Protein AF-0000000084441965 (afdb_homodimer)

Solvent-accessible surface area (backbone atoms only — not comparable to full-atom values): 30201 Å² total; per-residue (Å²): 133,87,77,77,78,78,79,76,76,75,75,74,72,70,73,73,71,73,50,50,70,66,73,74,43,64,67,82,43,75,45,77,44,88,68,23,38,35,27,31,37,63,27,59,41,64,68,42,37,40,43,37,54,29,76,89,54,49,56,73,65,56,45,64,65,26,52,54,57,45,22,74,62,16,20,35,33,38,40,28,58,56,34,25,58,83,7,34,56,81,60,81,62,58,45,39,50,64,50,48,22,50,51,51,53,50,47,49,60,73,66,70,62,81,49,34,27,39,38,12,33,31,54,14,9,28,21,44,52,50,37,37,62,75,47,34,87,59,38,43,41,39,36,30,28,37,32,56,58,30,2,81,81,47,56,74,38,55,66,71,54,56,52,49,74,70,37,89,79,61,44,71,65,52,46,37,54,65,48,23,27,35,77,90,31,50,70,44,38,52,52,44,53,56,56,52,66,42,36,62,81,72,57,66,39,67,67,32,48,51,22,42,51,44,16,54,52,47,36,52,68,37,82,44,48,67,88,46,36,60,72,34,79,46,52,34,36,34,38,34,12,62,53,11,52,65,42,32,42,65,40,44,54,53,50,32,70,42,22,58,63,26,21,31,43,39,38,81,82,23,4,49,32,33,59,59,61,37,23,66,62,45,34,52,52,50,53,53,57,69,71,100,134,84,79,77,78,78,79,80,78,76,76,76,73,70,73,74,72,75,48,50,72,64,74,75,43,64,68,83,43,76,45,77,44,90,68,23,38,35,26,32,37,64,28,59,42,65,66,42,35,40,46,38,54,29,74,90,54,49,55,74,65,57,45,65,66,26,51,55,58,45,21,70,62,15,21,36,33,39,41,28,58,59,34,24,58,81,7,35,55,83,60,82,62,57,45,39,51,64,50,49,21,49,50,51,54,50,47,49,59,72,65,68,65,81,50,34,27,39,38,12,32,31,54,14,9,28,20,44,54,50,35,37,62,75,48,36,88,59,37,44,40,39,35,28,29,37,32,56,58,30,3,82,80,47,57,72,39,56,66,70,54,57,51,48,72,70,38,88,78,59,45,71,65,52,47,37,55,65,49,22,28,35,77,91,31,50,69,44,36,52,51,43,53,56,56,50,65,42,37,62,81,72,58,66,40,67,69,30,49,49,22,42,52,44,16,54,51,46,36,51,68,37,81,43,47,66,88,46,35,59,71,34,78,47,52,34,37,33,40,35,13,61,54,11,52,65,42,32,41,66,38,44,54,54,49,31,71,43,22,57,63,27,21,30,42,39,38,80,83,23,6,49,32,34,59,57,61,37,23,66,64,44,33,53,51,50,53,53,58,71,72,102

Structure (mmCIF, N/CA/C/O backbone):
data_AF-0000000084441965-model_v1
#
loop_
_entity.id
_entity.type
_entity.pdbx_description
1 polymer 'Lipolytic enzyme'
#
loop_
_atom_site.group_PDB
_atom_site.id
_atom_site.type_symbol
_atom_site.label_atom_id
_atom_site.label_alt_id
_atom_site.label_comp_id
_atom_site.label_asym_id
_atom_site.label_entity_id
_atom_site.label_seq_id
_atom_site.pdbx_PDB_ins_code
_atom_site.Cartn_x
_atom_site.Cartn_y
_atom_site.Cartn_z
_atom_site.occupancy
_atom_site.B_iso_or_equiv
_atom_site.auth_seq_id
_atom_site.auth_comp_id
_atom_site.auth_asym_id
_atom_site.auth_atom_id
_atom_site.pdbx_PDB_model_num
ATOM 1 N N . MET A 1 1 ? -55.875 -32.562 -41.938 1 33.19 1 MET A N 1
ATOM 2 C CA . MET A 1 1 ? -54.656 -32.156 -42.625 1 33.19 1 MET A CA 1
ATOM 3 C C . MET A 1 1 ? -53.469 -32.031 -41.625 1 33.19 1 MET A C 1
ATOM 5 O O . MET A 1 1 ? -53.625 -31.375 -40.594 1 33.19 1 MET A O 1
ATOM 9 N N . LYS A 1 2 ? -52.531 -33.031 -41.656 1 27.64 2 LYS A N 1
ATOM 10 C CA . LYS A 1 2 ? -51.344 -33.281 -40.844 1 27.64 2 LYS A CA 1
ATOM 11 C C . LYS A 1 2 ? -50.344 -32.125 -40.969 1 27.64 2 LYS A C 1
ATOM 13 O O . LYS A 1 2 ? -49.781 -31.859 -42.031 1 27.64 2 LYS A O 1
ATOM 18 N N . LYS A 1 3 ? -50.594 -31.047 -40.156 1 35.5 3 LYS A N 1
ATOM 19 C CA . LYS A 1 3 ? -49.688 -29.922 -40.031 1 35.5 3 LYS A CA 1
ATOM 20 C C . LYS A 1 3 ? -48.25 -30.375 -39.781 1 35.5 3 LYS A C 1
ATOM 22 O O . LYS A 1 3 ? -47.969 -31.047 -38.781 1 35.5 3 LYS A O 1
ATOM 27 N N . TRP A 1 4 ? -47.5 -30.594 -40.875 1 31.66 4 TRP A N 1
ATOM 28 C CA . TRP A 1 4 ? -46.094 -30.922 -40.812 1 31.66 4 TRP A CA 1
ATOM 29 C C . TRP A 1 4 ? -45.312 -29.891 -40 1 31.66 4 TRP A C 1
ATOM 31 O O . TRP A 1 4 ? -45.344 -28.688 -40.312 1 31.66 4 TRP A O 1
ATOM 41 N N . ILE A 1 5 ? -45.125 -30.062 -38.719 1 36.38 5 ILE A N 1
ATOM 42 C CA . ILE A 1 5 ? -44.219 -29.281 -37.844 1 36.38 5 ILE A CA 1
ATOM 43 C C . ILE A 1 5 ? -42.812 -29.359 -38.375 1 36.38 5 ILE A C 1
ATOM 45 O O . ILE A 1 5 ? -42.219 -30.453 -38.438 1 36.38 5 ILE A O 1
ATOM 49 N N . PHE A 1 6 ? -42.375 -28.531 -39.344 1 36.19 6 PHE A N 1
ATOM 50 C CA . PHE A 1 6 ? -41 -28.328 -39.781 1 36.19 6 PHE A CA 1
ATOM 51 C C . PHE A 1 6 ? -40.125 -27.953 -38.594 1 36.19 6 PHE A C 1
ATOM 53 O O . PHE A 1 6 ? -40.375 -26.953 -37.906 1 36.19 6 PHE A O 1
ATOM 60 N N . PHE A 1 7 ? -39.438 -28.938 -38 1 30.75 7 PHE A N 1
ATOM 61 C CA . PHE A 1 7 ? -38.406 -28.734 -37 1 30.75 7 PHE A CA 1
ATOM 62 C C . PHE A 1 7 ? -37.25 -27.953 -37.594 1 30.75 7 PHE A C 1
ATOM 64 O O . PHE A 1 7 ? -36.562 -28.438 -38.5 1 30.75 7 PHE A O 1
ATOM 71 N N . ILE A 1 8 ? -37.25 -26.641 -37.781 1 36.44 8 ILE A N 1
ATOM 72 C CA . ILE A 1 8 ? -36.062 -25.844 -38.125 1 36.44 8 ILE A CA 1
ATOM 73 C C . ILE A 1 8 ? -35 -26.031 -37.031 1 36.44 8 ILE A C 1
ATOM 75 O O . ILE A 1 8 ? -35.188 -25.625 -35.875 1 36.44 8 ILE A O 1
ATOM 79 N N . GLY A 1 9 ? -34.188 -27.094 -37.125 1 31.78 9 GLY A N 1
ATOM 80 C CA . GLY A 1 9 ? -32.969 -27.219 -36.375 1 31.78 9 GLY A CA 1
ATOM 81 C C . GLY A 1 9 ? -32.062 -25.984 -36.438 1 31.78 9 GLY A C 1
ATOM 82 O O . GLY A 1 9 ? -31.641 -25.609 -37.531 1 31.78 9 GLY A O 1
ATOM 83 N N . MET A 1 10 ? -32.312 -24.984 -35.688 1 32.06 10 MET A N 1
ATOM 84 C CA . MET A 1 10 ? -31.344 -23.906 -35.562 1 32.06 10 MET A CA 1
ATOM 85 C C . MET A 1 10 ? -29.953 -24.453 -35.25 1 32.06 10 MET A C 1
ATOM 87 O O . MET A 1 10 ? -29.75 -25.078 -34.219 1 32.06 10 MET A O 1
ATOM 91 N N . LEU A 1 11 ? -29.172 -24.812 -36.25 1 33.69 11 LEU A N 1
ATOM 92 C CA . LEU A 1 11 ? -27.734 -24.984 -36.062 1 33.69 11 LEU A CA 1
ATOM 93 C C . LEU A 1 11 ? -27.125 -23.797 -35.344 1 33.69 11 LEU A C 1
ATOM 95 O O . LEU A 1 11 ? -27.094 -22.688 -35.875 1 33.69 11 LEU A O 1
ATOM 99 N N . LEU A 1 12 ? -27.25 -23.734 -34.094 1 33 12 LEU A N 1
ATOM 100 C CA . LEU A 1 12 ? -26.359 -22.859 -33.344 1 33 12 LEU A CA 1
ATOM 101 C C . LEU A 1 12 ? -24.906 -23.078 -33.781 1 33 12 LEU A C 1
ATOM 103 O O . LEU A 1 12 ? -24.344 -24.156 -33.562 1 33 12 LEU A O 1
ATOM 107 N N . CYS A 1 13 ? -24.516 -22.516 -34.875 1 33.16 13 CYS A N 1
ATOM 108 C CA . CYS A 1 13 ? -23.094 -22.328 -35.125 1 33.16 13 CYS A CA 1
ATOM 109 C C . CYS A 1 13 ? -22.359 -21.812 -33.906 1 33.16 13 CYS A C 1
ATOM 111 O O . CYS A 1 13 ? -22.5 -20.641 -33.531 1 33.16 13 CYS A O 1
ATOM 113 N N . PHE A 1 14 ? -22.125 -22.656 -32.969 1 35.91 14 PHE A N 1
ATOM 114 C CA . PHE A 1 14 ? -21.031 -22.312 -32.062 1 35.91 14 PHE A CA 1
ATOM 115 C C . PHE A 1 14 ? -19.812 -21.859 -32.844 1 35.91 14 PHE A C 1
ATOM 117 O O . PHE A 1 14 ? -19.234 -22.641 -33.625 1 35.91 14 PHE A O 1
ATOM 124 N N . SER A 1 15 ? -19.797 -20.703 -33.375 1 37.09 15 SER A N 1
ATOM 125 C CA . SER A 1 15 ? -18.516 -20.188 -33.844 1 37.09 15 SER A CA 1
ATOM 126 C C . SER A 1 15 ? -17.391 -20.656 -32.938 1 37.09 15 SER A C 1
ATOM 128 O O . SER A 1 15 ? -17.375 -20.344 -31.734 1 37.09 15 SER A O 1
ATOM 130 N N . ASN A 1 16 ? -16.844 -21.812 -33.062 1 42.47 16 ASN A N 1
ATOM 131 C CA . ASN A 1 16 ? -15.547 -22.219 -32.531 1 42.47 16 ASN A CA 1
ATOM 132 C C . ASN A 1 16 ? -14.555 -21.062 -32.531 1 42.47 16 ASN A C 1
ATOM 134 O O . ASN A 1 16 ? -13.898 -20.797 -33.531 1 42.47 16 ASN A O 1
ATOM 138 N N . TYR A 1 17 ? -14.797 -19.969 -32 1 46.72 17 TYR A N 1
ATOM 139 C CA . TYR A 1 17 ? -13.703 -19.016 -31.875 1 46.72 17 TYR A CA 1
ATOM 140 C C . TYR A 1 17 ? -12.414 -19.703 -31.484 1 46.72 17 TYR A C 1
ATOM 142 O O . TYR A 1 17 ? -12.359 -20.391 -30.453 1 46.72 17 TYR A O 1
ATOM 150 N N . ALA A 1 18 ? -11.672 -20.156 -32.375 1 53.66 18 ALA A N 1
ATOM 151 C CA . ALA A 1 18 ? -10.328 -20.719 -32.219 1 53.66 18 ALA A CA 1
ATOM 152 C C . ALA A 1 18 ? -9.555 -19.969 -31.141 1 53.66 18 ALA A C 1
ATOM 154 O O . ALA A 1 18 ? -9.367 -18.75 -31.234 1 53.66 18 ALA A O 1
ATOM 155 N N . SER A 1 19 ? -9.43 -20.531 -29.922 1 73.81 19 SER A N 1
ATOM 156 C CA . SER A 1 19 ? -8.609 -20 -28.844 1 73.81 19 SER A CA 1
ATOM 157 C C . SER A 1 19 ? -7.188 -19.719 -29.312 1 73.81 19 SER A C 1
ATOM 159 O O . SER A 1 19 ? -6.578 -20.531 -30 1 73.81 19 SER A O 1
ATOM 161 N N . THR A 1 20 ? -6.844 -18.484 -29.406 1 84.5 20 THR A N 1
ATOM 162 C CA . THR A 1 20 ? -5.504 -18.062 -29.797 1 84.5 20 THR A CA 1
ATOM 163 C C . THR A 1 20 ? -4.805 -17.344 -28.641 1 84.5 20 THR A C 1
ATOM 165 O O . THR A 1 20 ? -5.449 -16.641 -27.859 1 84.5 20 THR A O 1
ATOM 168 N N . MET A 1 21 ? -3.521 -17.703 -28.531 1 92.25 21 MET A N 1
ATOM 169 C CA . MET A 1 21 ? -2.727 -16.984 -27.547 1 92.25 21 MET A CA 1
ATOM 170 C C . MET A 1 21 ? -2.662 -15.5 -27.875 1 92.25 21 MET A C 1
ATOM 172 O O . MET A 1 21 ? -2.582 -15.125 -29.047 1 92.25 21 MET A O 1
ATOM 176 N N . PRO A 1 22 ? -2.701 -14.617 -26.828 1 93.62 22 PRO A N 1
ATOM 177 C CA . PRO A 1 22 ? -2.498 -13.203 -27.156 1 93.62 22 PRO A CA 1
ATOM 178 C C . PRO A 1 22 ? -1.227 -12.961 -27.953 1 93.62 22 PRO A C 1
ATOM 180 O O . PRO A 1 22 ? -0.171 -13.508 -27.641 1 93.62 22 PRO A O 1
ATOM 183 N N . SER A 1 23 ? -1.308 -12.141 -28.922 1 94.88 23 SER A N 1
ATOM 184 C CA . SER A 1 23 ? -0.214 -11.945 -29.859 1 94.88 23 SER A CA 1
ATOM 185 C C . SER A 1 23 ? 1.014 -11.359 -29.172 1 94.88 23 SER A C 1
ATOM 187 O O . SER A 1 23 ? 2.146 -11.648 -29.562 1 94.88 23 SER A O 1
ATOM 189 N N . PHE A 1 24 ? 0.806 -10.57 -28.109 1 96.56 24 PHE A N 1
ATOM 190 C CA . PHE A 1 24 ? 1.928 -9.867 -27.5 1 96.56 24 PHE A CA 1
ATOM 191 C C . PHE A 1 24 ? 2.787 -10.836 -26.688 1 96.56 24 PHE A C 1
ATOM 193 O O . PHE A 1 24 ? 3.877 -10.477 -26.234 1 96.56 24 PHE A O 1
ATOM 200 N N . TYR A 1 25 ? 2.393 -12.078 -26.453 1 96.94 25 TYR A N 1
ATOM 201 C CA . TYR A 1 25 ? 3.197 -13.07 -25.75 1 96.94 25 TYR A CA 1
ATOM 202 C C . TYR A 1 25 ? 4.422 -13.461 -26.562 1 96.94 25 TYR A C 1
ATOM 204 O O . TYR A 1 25 ? 5.477 -13.781 -26.016 1 96.94 25 TYR A O 1
ATOM 212 N N . GLY A 1 26 ? 4.25 -13.461 -27.922 1 96.94 26 GLY A N 1
ATOM 213 C CA . GLY A 1 26 ? 5.305 -13.969 -28.781 1 96.94 26 GLY A CA 1
ATOM 214 C C . GLY A 1 26 ? 5.406 -15.484 -28.781 1 96.94 26 GLY A C 1
ATOM 215 O O . GLY A 1 26 ? 4.402 -16.172 -28.578 1 96.94 26 GLY A O 1
ATOM 216 N N . ALA A 1 27 ? 6.582 -15.992 -29.047 1 96.69 27 ALA A N 1
ATOM 217 C CA . ALA A 1 27 ? 6.785 -17.438 -29.188 1 96.69 27 ALA A CA 1
ATOM 218 C C . ALA A 1 27 ? 7.012 -18.078 -27.828 1 96.69 27 ALA A C 1
ATOM 220 O O . ALA A 1 27 ? 7.676 -17.516 -26.953 1 96.69 27 ALA A O 1
ATOM 221 N N . LEU A 1 28 ? 6.5 -19.234 -27.719 1 97.56 28 LEU A N 1
ATOM 222 C CA . LEU A 1 28 ? 6.809 -20.047 -26.547 1 97.56 28 LEU A CA 1
ATOM 223 C C . LEU A 1 28 ? 8.273 -20.469 -26.547 1 97.56 28 LEU A C 1
ATOM 225 O O . LEU A 1 28 ? 8.805 -20.891 -27.562 1 97.56 28 LEU A O 1
ATOM 229 N N . LYS A 1 29 ? 8.922 -20.297 -25.391 1 98.38 29 LYS A N 1
ATOM 230 C CA . LYS A 1 29 ? 10.328 -20.641 -25.219 1 98.38 29 LYS A CA 1
ATOM 231 C C . LYS A 1 29 ? 10.492 -21.781 -24.219 1 98.38 29 LYS A C 1
ATOM 233 O O . LYS A 1 29 ? 9.547 -22.125 -23.5 1 98.38 29 LYS A O 1
ATOM 238 N N . LYS A 1 30 ? 11.695 -22.391 -24.234 1 98.38 30 LYS A N 1
ATOM 239 C CA . LYS A 1 30 ? 12.023 -23.453 -23.281 1 98.38 30 LYS A CA 1
ATOM 240 C C . LYS A 1 30 ? 13.43 -23.266 -22.719 1 98.38 30 LYS A C 1
ATOM 242 O O . LYS A 1 30 ? 14.344 -22.859 -23.438 1 98.38 30 LYS A O 1
ATOM 247 N N . ALA A 1 31 ? 13.555 -23.547 -21.484 1 98.25 31 ALA A N 1
ATOM 248 C CA . ALA A 1 31 ? 14.844 -23.531 -20.797 1 98.25 31 ALA A CA 1
ATOM 249 C C . ALA A 1 31 ? 15.078 -24.844 -20.031 1 98.25 31 ALA A C 1
ATOM 251 O O . ALA A 1 31 ? 14.148 -25.406 -19.453 1 98.25 31 ALA A O 1
ATOM 252 N N . THR A 1 32 ? 16.297 -25.281 -20.016 1 97.19 32 THR A N 1
ATOM 253 C CA . THR A 1 32 ? 16.672 -26.453 -19.25 1 97.19 32 THR A CA 1
ATOM 254 C C . THR A 1 32 ? 17.125 -26.062 -17.844 1 97.19 32 THR A C 1
ATOM 256 O O . THR A 1 32 ? 18.016 -25.219 -17.688 1 97.19 32 THR A O 1
ATOM 259 N N . VAL A 1 33 ? 16.5 -26.609 -16.906 1 96.06 33 VAL A N 1
ATOM 260 C CA . VAL A 1 33 ? 16.859 -26.438 -15.5 1 96.06 33 VAL A CA 1
ATOM 261 C C . VAL A 1 33 ? 17.141 -27.797 -14.867 1 96.06 33 VAL A C 1
ATOM 263 O O . VAL A 1 33 ? 16.234 -28.484 -14.398 1 96.06 33 VAL A O 1
ATOM 266 N N . LYS A 1 34 ? 18.438 -28.109 -14.82 1 92.81 34 LYS A N 1
ATOM 267 C CA . LYS A 1 34 ? 18.859 -29.438 -14.398 1 92.81 34 LYS A CA 1
ATOM 268 C C . LYS A 1 34 ? 18.156 -30.516 -15.219 1 92.81 34 LYS A C 1
ATOM 270 O O . LYS A 1 34 ? 18.281 -30.547 -16.453 1 92.81 34 LYS A O 1
ATOM 275 N N . ASP A 1 35 ? 17.25 -31.234 -14.523 1 92.75 35 ASP A N 1
ATOM 276 C CA . ASP A 1 35 ? 16.594 -32.344 -15.211 1 92.75 35 ASP A CA 1
ATOM 277 C C . ASP A 1 35 ? 15.195 -31.953 -15.672 1 92.75 35 ASP A C 1
ATOM 279 O O . ASP A 1 35 ? 14.398 -32.812 -16.031 1 92.75 35 ASP A O 1
ATOM 283 N N . ALA A 1 36 ? 14.945 -30.719 -15.664 1 96.81 36 ALA A N 1
ATOM 284 C CA . ALA A 1 36 ? 13.625 -30.25 -16.062 1 96.81 36 ALA A CA 1
ATOM 285 C C . ALA A 1 36 ? 13.711 -29.328 -17.281 1 96.81 36 ALA A C 1
ATOM 287 O O . ALA A 1 36 ? 14.758 -28.75 -17.547 1 96.81 36 ALA A O 1
ATOM 288 N N . THR A 1 37 ? 12.68 -29.406 -18.031 1 97.94 37 THR A N 1
ATOM 289 C CA . THR A 1 37 ? 12.438 -28.406 -19.062 1 97.94 37 THR A CA 1
ATOM 290 C C . THR A 1 37 ? 11.312 -27.453 -18.656 1 97.94 37 THR A C 1
ATOM 292 O O . THR A 1 37 ? 10.219 -27.891 -18.312 1 97.94 37 THR A O 1
ATOM 295 N N . ILE A 1 38 ? 11.586 -26.156 -18.688 1 98.56 38 ILE A N 1
ATOM 296 C CA . ILE A 1 38 ? 10.609 -25.156 -18.297 1 98.56 38 ILE A CA 1
ATOM 297 C C . ILE A 1 38 ? 10.156 -24.359 -19.516 1 98.56 38 ILE A C 1
ATOM 299 O O . ILE A 1 38 ? 10.969 -23.734 -20.188 1 98.56 38 ILE A O 1
ATOM 303 N N . ALA A 1 39 ? 8.859 -24.469 -19.797 1 98.62 39 ALA A N 1
ATOM 304 C CA . ALA A 1 39 ? 8.25 -23.641 -20.844 1 98.62 39 ALA A CA 1
ATOM 305 C C . ALA A 1 39 ? 7.867 -22.281 -20.297 1 98.62 39 ALA A C 1
ATOM 307 O O . ALA A 1 39 ? 7.367 -22.156 -19.172 1 98.62 39 ALA A O 1
ATOM 308 N N . TYR A 1 40 ? 8.141 -21.219 -21.125 1 98.56 40 TYR A N 1
ATOM 309 C CA . TYR A 1 40 ? 7.871 -19.875 -20.625 1 98.56 40 TYR A CA 1
ATOM 310 C C . TYR A 1 40 ? 7.637 -18.906 -21.766 1 98.56 40 TYR A C 1
ATOM 312 O O . TYR A 1 40 ? 7.977 -19.203 -22.922 1 98.56 40 TYR A O 1
ATOM 320 N N . TYR A 1 41 ? 6.898 -17.875 -21.5 1 98.44 41 TYR A N 1
ATOM 321 C CA . TYR A 1 41 ? 6.82 -16.688 -22.344 1 98.44 41 TYR A CA 1
ATOM 322 C C . TYR A 1 41 ? 7.621 -15.531 -21.75 1 98.44 41 TYR A C 1
ATOM 324 O O . TYR A 1 41 ? 7.719 -15.398 -20.531 1 98.44 41 TYR A O 1
ATOM 332 N N . ARG A 1 42 ? 8.18 -14.781 -22.609 1 98.38 42 ARG A N 1
ATOM 333 C CA . ARG A 1 42 ? 8.977 -13.609 -22.266 1 98.38 42 ARG A CA 1
ATOM 334 C C . ARG A 1 42 ? 8.703 -12.461 -23.234 1 98.38 42 ARG A C 1
ATOM 336 O O . ARG A 1 42 ? 9.008 -12.555 -24.422 1 98.38 42 ARG A O 1
ATOM 343 N N . PHE A 1 43 ? 8.078 -11.383 -22.734 1 98.44 43 PHE A N 1
ATOM 344 C CA . PHE A 1 43 ? 7.609 -10.328 -23.609 1 98.44 43 PHE A CA 1
ATOM 345 C C . PHE A 1 43 ? 7.629 -8.977 -22.906 1 98.44 43 PHE A C 1
ATOM 347 O O . PHE A 1 43 ? 7.727 -8.922 -21.672 1 98.44 43 PHE A O 1
ATOM 354 N N . GLY A 1 44 ? 7.559 -7.898 -23.672 1 98.31 44 GLY A N 1
ATOM 355 C CA . GLY A 1 44 ? 7.68 -6.551 -23.141 1 98.31 44 GLY A CA 1
ATOM 356 C C . GLY A 1 44 ? 9.109 -6.059 -23.078 1 98.31 44 GLY A C 1
ATOM 357 O O . GLY A 1 44 ? 10.008 -6.664 -23.672 1 98.31 44 GLY A O 1
ATOM 358 N N . HIS A 1 45 ? 9.266 -4.828 -22.453 1 97.31 45 HIS A N 1
ATOM 359 C CA . HIS A 1 45 ? 10.586 -4.215 -22.359 1 97.31 45 HIS A CA 1
ATOM 360 C C . HIS A 1 45 ? 10.773 -3.514 -21.016 1 97.31 45 HIS A C 1
ATOM 362 O O . HIS A 1 45 ? 9.797 -3.07 -20.406 1 97.31 45 HIS A O 1
ATOM 368 N N . GLY A 1 46 ? 12.062 -3.486 -20.625 1 97.56 46 GLY A N 1
ATOM 369 C CA . GLY A 1 46 ? 12.391 -2.873 -19.344 1 97.56 46 GLY A CA 1
ATOM 370 C C . GLY A 1 46 ? 12.938 -3.863 -18.328 1 97.56 46 GLY A C 1
ATOM 371 O O . GLY A 1 46 ? 13.383 -4.953 -18.703 1 97.56 46 GLY A O 1
ATOM 372 N N . LYS A 1 47 ? 12.984 -3.43 -17.047 1 98.12 47 LYS A N 1
ATOM 373 C CA . LYS A 1 47 ? 13.461 -4.316 -16 1 98.12 47 LYS A CA 1
ATOM 374 C C . LYS A 1 47 ? 12.578 -5.555 -15.875 1 98.12 47 LYS A C 1
ATOM 376 O O . LYS A 1 47 ? 11.352 -5.445 -15.859 1 98.12 47 LYS A O 1
ATOM 381 N N . PRO A 1 48 ? 13.109 -6.73 -15.742 1 98.69 48 PRO A N 1
ATOM 382 C CA . PRO A 1 48 ? 12.336 -7.977 -15.773 1 98.69 48 PRO A CA 1
ATOM 383 C C . PRO A 1 48 ? 11.445 -8.148 -14.547 1 98.69 48 PRO A C 1
ATOM 385 O O . PRO A 1 48 ? 11.844 -7.785 -13.438 1 98.69 48 PRO A O 1
ATOM 388 N N . LEU A 1 49 ? 10.281 -8.68 -14.773 1 98.88 49 LEU A N 1
ATOM 389 C CA . LEU A 1 49 ? 9.328 -9.117 -13.766 1 98.88 49 LEU A CA 1
ATOM 390 C C . LEU A 1 49 ? 8.938 -10.578 -13.984 1 98.88 49 LEU A C 1
ATOM 392 O O . LEU A 1 49 ? 8.266 -10.906 -14.969 1 98.88 49 LEU A O 1
ATOM 396 N N . VAL A 1 50 ? 9.391 -11.422 -13.102 1 98.94 50 VAL A N 1
ATOM 397 C CA . VAL A 1 50 ? 9.055 -12.844 -13.172 1 98.94 50 VAL A CA 1
ATOM 398 C C . VAL A 1 50 ? 7.805 -13.125 -12.328 1 98.94 50 VAL A C 1
ATOM 400 O O . VAL A 1 50 ? 7.715 -12.688 -11.18 1 98.94 50 VAL A O 1
ATOM 403 N N . MET A 1 51 ? 6.863 -13.852 -12.898 1 98.94 51 MET A N 1
ATOM 404 C CA . MET A 1 51 ? 5.594 -14.086 -12.211 1 98.94 51 MET A CA 1
ATOM 405 C C . MET A 1 51 ? 5.371 -15.57 -11.953 1 98.94 51 MET A C 1
ATOM 407 O O . MET A 1 51 ? 5.426 -16.375 -12.883 1 98.94 51 MET A O 1
ATOM 411 N N . ILE A 1 52 ? 5.09 -15.898 -10.703 1 98.88 52 ILE A N 1
ATOM 412 C CA . ILE A 1 52 ? 4.961 -17.281 -10.258 1 98.88 52 ILE A CA 1
ATOM 413 C C . ILE A 1 52 ? 3.49 -17.609 -10.016 1 98.88 52 ILE A C 1
ATOM 415 O O . ILE A 1 52 ? 2.816 -16.938 -9.227 1 98.88 52 ILE A O 1
ATOM 419 N N . THR A 1 53 ? 2.99 -18.672 -10.555 1 97.75 53 THR A N 1
ATOM 420 C CA . THR A 1 53 ? 1.592 -19.078 -10.461 1 97.75 53 THR A CA 1
ATOM 421 C C . THR A 1 53 ? 1.319 -19.781 -9.141 1 97.75 53 THR A C 1
ATOM 423 O O . THR A 1 53 ? 2.252 -20.156 -8.422 1 97.75 53 THR A O 1
ATOM 426 N N . GLY A 1 54 ? 0.062 -19.938 -8.875 1 96.12 54 GLY A N 1
ATOM 427 C CA . GLY A 1 54 ? -0.375 -20.656 -7.691 1 96.12 54 GLY A CA 1
ATOM 428 C C . GLY A 1 54 ? -0.682 -22.125 -7.965 1 96.12 54 GLY A C 1
ATOM 429 O O . GLY A 1 54 ? -0.458 -22.609 -9.078 1 96.12 54 GLY A O 1
ATOM 430 N N . HIS A 1 55 ? -1.147 -22.781 -6.934 1 94 55 HIS A N 1
ATOM 431 C CA . HIS A 1 55 ? -1.543 -24.172 -7 1 94 55 HIS A CA 1
ATOM 432 C C . HIS A 1 55 ? -2.607 -24.406 -8.07 1 94 55 HIS A C 1
ATOM 434 O O . HIS A 1 55 ? -3.615 -23.688 -8.102 1 94 55 HIS A O 1
ATOM 440 N N . GLY A 1 56 ? -2.322 -25.359 -8.914 1 90.44 56 GLY A N 1
ATOM 441 C CA . GLY A 1 56 ? -3.316 -25.75 -9.891 1 90.44 56 GLY A CA 1
ATOM 442 C C . GLY A 1 56 ? -3.432 -24.797 -11.062 1 90.44 56 GLY A C 1
ATOM 443 O O . GLY A 1 56 ? -4.32 -24.938 -11.906 1 90.44 56 GLY A O 1
ATOM 444 N N . ASP A 1 57 ? -2.564 -23.812 -11.117 1 92.31 57 ASP A N 1
ATOM 445 C CA . ASP A 1 57 ? -2.594 -22.844 -12.211 1 92.31 57 ASP A CA 1
ATOM 446 C C . ASP A 1 57 ? -1.574 -23.203 -13.289 1 92.31 57 ASP A C 1
ATOM 448 O O . ASP A 1 57 ? -0.614 -23.938 -13.031 1 92.31 57 ASP A O 1
ATOM 452 N N . THR A 1 58 ? -1.854 -22.719 -14.477 1 94.69 58 THR A N 1
ATOM 453 C CA . THR A 1 58 ? -0.885 -22.641 -15.562 1 94.69 58 THR A CA 1
ATOM 454 C C . THR A 1 58 ? -0.539 -21.188 -15.883 1 94.69 58 THR A C 1
ATOM 456 O O . THR A 1 58 ? -1.205 -20.266 -15.406 1 94.69 58 THR A O 1
ATOM 459 N N . MET A 1 59 ? 0.517 -21 -16.688 1 95.94 59 MET A N 1
ATOM 460 C CA . MET A 1 59 ? 0.9 -19.625 -17 1 95.94 59 MET A CA 1
ATOM 461 C C . MET A 1 59 ? -0.183 -18.922 -17.812 1 95.94 59 MET A C 1
ATOM 463 O O . MET A 1 59 ? -0.22 -17.703 -17.875 1 95.94 59 MET A O 1
ATOM 467 N N . THR A 1 60 ? -1.141 -19.672 -18.391 1 92.12 60 THR A N 1
ATOM 468 C CA . THR A 1 60 ? -2.205 -19.062 -19.172 1 92.12 60 THR A CA 1
ATOM 469 C C . THR A 1 60 ? -3.371 -18.641 -18.281 1 92.12 60 THR A C 1
ATOM 471 O O . THR A 1 60 ? -4.352 -18.078 -18.766 1 92.12 60 THR A O 1
ATOM 474 N N . THR A 1 61 ? -3.244 -18.875 -17.016 1 92.44 61 THR A N 1
ATOM 475 C CA . THR A 1 61 ? -4.254 -18.438 -16.062 1 92.44 61 THR A CA 1
ATOM 476 C C . THR A 1 61 ? -4.137 -16.938 -15.789 1 92.44 61 THR A C 1
ATOM 478 O O . THR A 1 61 ? -5.105 -16.297 -15.383 1 92.44 61 THR A O 1
ATOM 481 N N . TRP A 1 62 ? -2.975 -16.391 -16.031 1 96.94 62 TRP A N 1
ATOM 482 C CA . TRP A 1 62 ? -2.801 -14.953 -15.812 1 96.94 62 TRP A CA 1
ATOM 483 C C . TRP A 1 62 ? -3.77 -14.156 -16.672 1 96.94 62 TRP A C 1
ATOM 485 O O . TRP A 1 62 ? -3.984 -14.484 -17.844 1 96.94 62 TRP A O 1
ATOM 495 N N . HIS A 1 63 ? -4.352 -13.133 -16.094 1 97.06 63 HIS A N 1
ATOM 496 C CA . HIS A 1 63 ? -5.238 -12.266 -16.859 1 97.06 63 HIS A CA 1
ATOM 497 C C . HIS A 1 63 ? -4.473 -11.523 -17.938 1 97.06 63 HIS A C 1
ATOM 499 O O . HIS A 1 63 ? -3.533 -10.773 -17.656 1 97.06 63 HIS A O 1
ATOM 505 N N . PRO A 1 64 ? -4.914 -11.672 -19.188 1 96.94 64 PRO A N 1
ATOM 506 C CA . PRO A 1 64 ? -4.156 -11.039 -20.281 1 96.94 64 PRO A CA 1
ATOM 507 C C . PRO A 1 64 ? -4.094 -9.523 -20.156 1 96.94 64 PRO A C 1
ATOM 509 O O . PRO A 1 64 ? -3.096 -8.906 -20.531 1 96.94 64 PRO A O 1
ATOM 512 N N . ALA A 1 65 ? -5.098 -8.898 -19.609 1 97.56 65 ALA A N 1
ATOM 513 C CA . ALA A 1 65 ? -5.102 -7.445 -19.438 1 97.56 65 ALA A CA 1
ATOM 514 C C . ALA A 1 65 ? -4.043 -7.004 -18.438 1 97.56 65 ALA A C 1
ATOM 516 O O . ALA A 1 65 ? -3.416 -5.957 -18.594 1 97.56 65 ALA A O 1
ATOM 517 N N . LEU A 1 66 ? -3.898 -7.746 -17.359 1 98.56 66 LEU A N 1
ATOM 518 C CA . LEU A 1 66 ? -2.842 -7.488 -16.375 1 98.56 66 LEU A CA 1
ATOM 519 C C . LEU A 1 66 ? -1.469 -7.562 -17.047 1 98.56 66 LEU A C 1
ATOM 521 O O . LEU A 1 66 ? -0.655 -6.648 -16.891 1 98.56 66 LEU A O 1
ATOM 525 N N . LEU A 1 67 ? -1.264 -8.609 -17.797 1 98.62 67 LEU A N 1
ATOM 526 C CA . LEU A 1 67 ? 0.023 -8.844 -18.438 1 98.62 67 LEU A CA 1
ATOM 527 C C . LEU A 1 67 ? 0.314 -7.77 -19.484 1 98.62 67 LEU A C 1
ATOM 529 O O . LEU A 1 67 ? 1.447 -7.297 -19.594 1 98.62 67 LEU A O 1
ATOM 533 N N . GLN A 1 68 ? -0.69 -7.453 -20.234 1 98.5 68 GLN A N 1
ATOM 534 C CA . GLN A 1 68 ? -0.521 -6.445 -21.281 1 98.5 68 GLN A CA 1
ATOM 535 C C . GLN A 1 68 ? -0.107 -5.102 -20.688 1 98.5 68 GLN A C 1
ATOM 537 O O . GLN A 1 68 ? 0.814 -4.453 -21.172 1 98.5 68 GLN A O 1
ATOM 542 N N . GLN A 1 69 ? -0.745 -4.75 -19.688 1 98.62 69 GLN A N 1
ATOM 543 C CA . GLN A 1 69 ? -0.43 -3.479 -19.047 1 98.62 69 GLN A CA 1
ATOM 544 C C . GLN A 1 69 ? 0.972 -3.498 -18.438 1 98.62 69 GLN A C 1
ATOM 546 O O . GLN A 1 69 ? 1.746 -2.557 -18.625 1 98.62 69 GLN A O 1
ATOM 551 N N . LEU A 1 70 ? 1.332 -4.512 -17.734 1 98.81 70 LEU A N 1
ATOM 552 C CA . LEU A 1 70 ? 2.645 -4.613 -17.109 1 98.81 70 LEU A CA 1
ATOM 553 C C . LEU A 1 70 ? 3.748 -4.637 -18.156 1 98.81 70 LEU A C 1
ATOM 555 O O . LEU A 1 70 ? 4.832 -4.086 -17.953 1 98.81 70 LEU A O 1
ATOM 559 N N . SER A 1 71 ? 3.455 -5.219 -19.297 1 98.62 71 SER A N 1
ATOM 560 C CA . SER A 1 71 ? 4.48 -5.43 -20.312 1 98.62 71 SER A CA 1
ATOM 561 C C . SER A 1 71 ? 4.793 -4.137 -21.062 1 98.62 71 SER A C 1
ATOM 563 O O . SER A 1 71 ? 5.734 -4.082 -21.859 1 98.62 71 SER A O 1
ATOM 565 N N . LYS A 1 72 ? 4.023 -3.107 -20.844 1 98.31 72 LYS A N 1
ATOM 566 C CA . LYS A 1 72 ? 4.312 -1.807 -21.438 1 98.31 72 LYS A CA 1
ATOM 567 C C . LYS A 1 72 ? 5.629 -1.241 -20.906 1 98.31 72 LYS A C 1
ATOM 569 O O . LYS A 1 72 ? 6.328 -0.514 -21.625 1 98.31 72 LYS A O 1
ATOM 574 N N . ASN A 1 73 ? 5.965 -1.611 -19.641 1 97.81 73 ASN A N 1
ATOM 575 C CA . ASN A 1 73 ? 7.152 -1.006 -19.047 1 97.81 73 ASN A CA 1
ATOM 576 C C . ASN A 1 73 ? 8.039 -2.053 -18.391 1 97.81 73 ASN A C 1
ATOM 578 O O . ASN A 1 73 ? 9.039 -1.71 -17.75 1 97.81 73 ASN A O 1
ATOM 582 N N . ARG A 1 74 ? 7.691 -3.307 -18.516 1 98.56 74 ARG A N 1
ATOM 583 C CA . ARG A 1 74 ? 8.469 -4.387 -17.922 1 98.56 74 ARG A CA 1
ATOM 584 C C . ARG A 1 74 ? 8.641 -5.543 -18.906 1 98.56 74 ARG A C 1
ATOM 586 O O . ARG A 1 74 ? 7.77 -5.789 -19.734 1 98.56 74 ARG A O 1
ATOM 593 N N . GLU A 1 75 ? 9.742 -6.152 -18.812 1 98.62 75 GLU A N 1
ATOM 594 C CA . GLU A 1 75 ? 9.867 -7.465 -19.438 1 98.62 75 GLU A CA 1
ATOM 595 C C . GLU A 1 75 ? 9.25 -8.555 -18.562 1 98.62 75 GLU A C 1
ATOM 597 O O . GLU A 1 75 ? 9.844 -8.961 -17.562 1 98.62 75 GLU A O 1
ATOM 602 N N . VAL A 1 76 ? 8.109 -9 -19 1 98.81 76 VAL A N 1
ATOM 603 C CA . VAL A 1 76 ? 7.34 -9.945 -18.203 1 98.81 76 VAL A CA 1
ATOM 604 C C . VAL A 1 76 ? 7.711 -11.375 -18.578 1 98.81 76 VAL A C 1
ATOM 606 O O . VAL A 1 76 ? 7.754 -11.711 -19.766 1 98.81 76 VAL A O 1
ATOM 609 N N . ILE A 1 77 ? 7.977 -12.172 -17.578 1 98.88 77 ILE A N 1
ATOM 610 C CA . ILE A 1 77 ? 8.297 -13.578 -17.781 1 98.88 77 ILE A CA 1
ATOM 611 C C . ILE A 1 77 ? 7.312 -14.445 -17 1 98.88 77 ILE A C 1
ATOM 613 O O . ILE A 1 77 ? 7.234 -14.352 -15.766 1 98.88 77 ILE A O 1
ATOM 617 N N . ILE A 1 78 ? 6.562 -15.227 -17.688 1 98.69 78 ILE A N 1
ATOM 618 C CA . ILE A 1 78 ? 5.664 -16.203 -17.078 1 98.69 78 ILE A CA 1
ATOM 619 C C . ILE A 1 78 ? 6.062 -17.609 -17.484 1 98.69 78 ILE A C 1
ATOM 621 O O . ILE A 1 78 ? 6.586 -17.812 -18.578 1 98.69 78 ILE A O 1
ATOM 625 N N . PHE A 1 79 ? 5.801 -18.609 -16.594 1 98.69 79 PHE A N 1
ATOM 626 C CA . PHE A 1 79 ? 6.277 -19.953 -16.859 1 98.69 79 PHE A CA 1
ATOM 627 C C . PHE A 1 79 ? 5.395 -20.984 -16.156 1 98.69 79 PHE A C 1
ATOM 629 O O . PHE A 1 79 ? 4.543 -20.625 -15.344 1 98.69 79 PHE A O 1
ATOM 636 N N . ASP A 1 80 ? 5.602 -22.219 -16.531 1 98.44 80 ASP A N 1
ATOM 637 C CA . ASP A 1 80 ? 4.926 -23.359 -15.898 1 98.44 80 ASP A CA 1
ATOM 638 C C . ASP A 1 80 ? 5.914 -24.219 -15.125 1 98.44 80 ASP A C 1
ATOM 640 O O . ASP A 1 80 ? 7.031 -24.469 -15.586 1 98.44 80 ASP A O 1
ATOM 644 N N . PHE A 1 81 ? 5.457 -24.688 -13.977 1 98.06 81 PHE A N 1
ATOM 645 C CA . PHE A 1 81 ? 6.254 -25.641 -13.219 1 98.06 81 PHE A CA 1
ATOM 646 C C . PHE A 1 81 ? 6.301 -26.984 -13.922 1 98.06 81 PHE A C 1
ATOM 648 O O . PHE A 1 81 ? 5.477 -27.266 -14.797 1 98.06 81 PHE A O 1
ATOM 655 N N . PRO A 1 82 ? 7.258 -27.844 -13.531 1 97.5 82 PRO A N 1
ATOM 656 C CA . PRO A 1 82 ? 7.289 -29.188 -14.117 1 97.5 82 PRO A CA 1
ATOM 657 C C . PRO A 1 82 ? 5.969 -29.938 -13.953 1 97.5 82 PRO A C 1
ATOM 659 O O . PRO A 1 82 ? 5.395 -29.938 -12.859 1 97.5 82 PRO A O 1
ATOM 662 N N . GLY A 1 83 ? 5.562 -30.547 -15.062 1 97 83 GLY A N 1
ATOM 663 C CA . GLY A 1 83 ? 4.312 -31.297 -15.039 1 97 83 GLY A CA 1
ATOM 664 C C . GLY A 1 83 ? 3.119 -30.453 -15.477 1 97 83 GLY A C 1
ATOM 665 O O . GLY A 1 83 ? 2.008 -30.984 -15.602 1 97 83 GLY A O 1
ATOM 666 N N . VAL A 1 84 ? 3.332 -29.203 -15.734 1 95.56 84 VAL A N 1
ATOM 667 C CA . VAL A 1 84 ? 2.285 -28.297 -16.188 1 95.56 84 VAL A CA 1
ATOM 668 C C . VAL A 1 84 ? 2.574 -27.844 -17.609 1 95.56 84 VAL A C 1
ATOM 670 O O . VAL A 1 84 ? 3.709 -27.484 -17.938 1 95.56 84 VAL A O 1
ATOM 673 N N . GLY A 1 85 ? 1.468 -27.828 -18.453 1 94.81 85 GLY A N 1
ATOM 674 C CA . GLY A 1 85 ? 1.661 -27.438 -19.844 1 94.81 85 GLY A CA 1
ATOM 675 C C . GLY A 1 85 ? 2.773 -28.188 -20.531 1 94.81 85 GLY A C 1
ATOM 676 O O . GLY A 1 85 ? 2.793 -29.422 -20.516 1 94.81 85 GLY A O 1
ATOM 677 N N . GLN A 1 86 ? 3.729 -27.422 -21.078 1 94.62 86 GLN A N 1
ATOM 678 C CA . GLN A 1 86 ? 4.805 -28.047 -21.844 1 94.62 86 GLN A CA 1
ATOM 679 C C . GLN A 1 86 ? 6.07 -28.188 -21 1 94.62 86 GLN A C 1
ATOM 681 O O . GLN A 1 86 ? 7.129 -28.562 -21.516 1 94.62 86 GLN A O 1
ATOM 686 N N . SER A 1 87 ? 5.984 -27.828 -19.703 1 98.19 87 SER A N 1
ATOM 687 C CA . SER A 1 87 ? 7.102 -28.062 -18.797 1 98.19 87 SER A CA 1
ATOM 688 C C . SER A 1 87 ? 7.141 -29.5 -18.312 1 98.19 87 SER A C 1
ATOM 690 O O . SER A 1 87 ? 6.098 -30.078 -18 1 98.19 87 SER A O 1
ATOM 692 N N . THR A 1 88 ? 8.375 -30.062 -18.25 1 96.88 88 THR A N 1
ATOM 693 C CA . THR A 1 88 ? 8.531 -31.484 -17.906 1 96.88 88 THR A CA 1
ATOM 694 C C . THR A 1 88 ? 9.711 -31.672 -16.969 1 96.88 88 THR A C 1
ATOM 696 O O . THR A 1 88 ? 10.477 -30.734 -16.703 1 96.88 88 THR A O 1
ATOM 699 N N . THR A 1 89 ? 9.711 -32.844 -16.391 1 95.38 89 THR A N 1
ATOM 700 C CA . THR A 1 89 ? 10.875 -33.281 -15.641 1 95.38 89 THR A CA 1
ATOM 701 C C . THR A 1 89 ? 11.023 -34.812 -15.695 1 95.38 89 THR A C 1
ATOM 703 O O . THR A 1 89 ? 10.039 -35.531 -15.891 1 95.38 89 THR A O 1
ATOM 706 N N . LYS A 1 90 ? 12.305 -35.188 -15.555 1 93 90 LYS A N 1
ATOM 707 C CA . LYS A 1 90 ? 12.602 -36.625 -15.469 1 93 90 LYS A CA 1
ATOM 708 C C . LYS A 1 90 ? 12.625 -37.094 -14.023 1 93 90 LYS A C 1
ATOM 710 O O . LYS A 1 90 ? 12.664 -38.312 -13.758 1 93 90 LYS A O 1
ATOM 715 N N . GLU A 1 91 ? 12.578 -36.219 -13.117 1 91.38 91 GLU A N 1
ATOM 716 C CA . GLU A 1 91 ? 12.617 -36.5 -11.688 1 91.38 91 GLU A CA 1
ATOM 717 C C . GLU A 1 91 ? 11.227 -36.438 -11.07 1 91.38 91 GLU A C 1
ATOM 719 O O . GLU A 1 91 ? 10.242 -36.219 -11.773 1 91.38 91 GLU A O 1
ATOM 724 N N . ALA A 1 92 ? 11.227 -36.75 -9.758 1 93.88 92 ALA A N 1
ATOM 725 C CA . ALA A 1 92 ? 9.977 -36.594 -9.016 1 93.88 92 ALA A CA 1
ATOM 726 C C . ALA A 1 92 ? 9.531 -35.125 -9.039 1 93.88 92 ALA A C 1
ATOM 728 O O . ALA A 1 92 ? 10.359 -34.219 -9.031 1 93.88 92 ALA A O 1
ATOM 729 N N . PHE A 1 93 ? 8.266 -34.969 -9.102 1 96.44 93 PHE A N 1
ATOM 730 C CA . PHE A 1 93 ? 7.727 -33.625 -9.047 1 96.44 93 PHE A CA 1
ATOM 731 C C . PHE A 1 93 ? 7.988 -33 -7.684 1 96.44 93 PHE A C 1
ATOM 733 O O . PHE A 1 93 ? 7.934 -33.656 -6.656 1 96.44 93 PHE A O 1
ATOM 740 N N . PRO A 1 94 ? 8.289 -31.656 -7.609 1 96.69 94 PRO A N 1
ATOM 741 C CA . PRO A 1 94 ? 8.469 -30.984 -6.32 1 96.69 94 PRO A CA 1
ATOM 742 C C . PRO A 1 94 ? 7.223 -31.062 -5.438 1 96.69 94 PRO A C 1
ATOM 744 O O . PRO A 1 94 ? 6.102 -30.906 -5.93 1 96.69 94 PRO A O 1
ATOM 747 N N . ASN A 1 95 ? 7.41 -31.328 -4.129 1 96.56 95 ASN A N 1
ATOM 748 C CA . ASN A 1 95 ? 6.27 -31.438 -3.229 1 96.56 95 ASN A CA 1
ATOM 749 C C . ASN A 1 95 ? 6.516 -30.703 -1.914 1 96.56 95 ASN A C 1
ATOM 751 O O . ASN A 1 95 ? 5.863 -30.984 -0.908 1 96.56 95 ASN A O 1
ATOM 755 N N . ARG A 1 96 ? 7.508 -29.781 -1.949 1 96.88 96 ARG A N 1
ATOM 756 C CA . ARG A 1 96 ? 7.809 -28.844 -0.875 1 96.88 96 ARG A CA 1
ATOM 757 C C . ARG A 1 96 ? 8 -27.422 -1.419 1 96.88 96 ARG A C 1
ATOM 759 O O . ARG A 1 96 ? 8.523 -27.25 -2.521 1 96.88 96 ARG A O 1
ATOM 766 N N . MET A 1 97 ? 7.633 -26.484 -0.598 1 97.19 97 MET A N 1
ATOM 767 C CA . MET A 1 97 ? 7.754 -25.094 -1.041 1 97.19 97 MET A CA 1
ATOM 768 C C . MET A 1 97 ? 9.203 -24.766 -1.39 1 97.19 97 MET A C 1
ATOM 770 O O . MET A 1 97 ? 9.461 -24.078 -2.373 1 97.19 97 MET A O 1
ATOM 774 N N . GLN A 1 98 ? 10.102 -25.219 -0.611 1 96.69 98 GLN A N 1
ATOM 775 C CA . GLN A 1 98 ? 11.516 -24.969 -0.849 1 96.69 98 GLN A CA 1
ATOM 776 C C . GLN A 1 98 ? 11.953 -25.516 -2.205 1 96.69 98 GLN A C 1
ATOM 778 O O . GLN A 1 98 ? 12.781 -24.906 -2.889 1 96.69 98 GLN A O 1
ATOM 783 N N . GLN A 1 99 ? 11.445 -26.672 -2.594 1 97.06 99 GLN A N 1
ATOM 784 C CA . GLN A 1 99 ? 11.789 -27.266 -3.879 1 97.06 99 GLN A CA 1
ATOM 785 C C . GLN A 1 99 ? 11.289 -26.406 -5.035 1 97.06 99 GLN A C 1
ATOM 787 O O . GLN A 1 99 ? 12 -26.219 -6.027 1 97.06 99 GLN A O 1
ATOM 792 N N . PHE A 1 100 ? 10.078 -25.906 -4.871 1 98 100 PHE A N 1
ATOM 793 C CA . PHE A 1 100 ? 9.555 -24.984 -5.883 1 98 100 PHE A CA 1
ATOM 794 C C . PHE A 1 100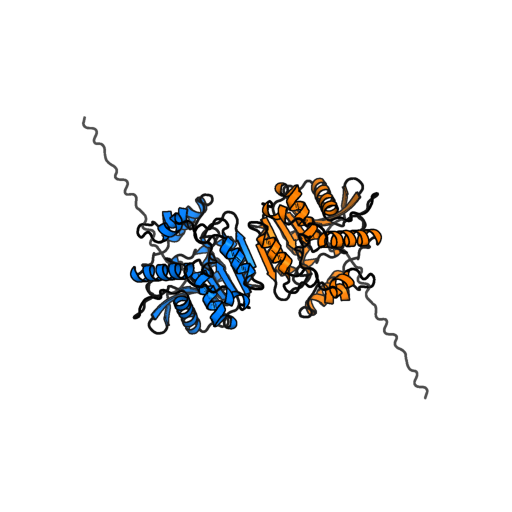 ? 10.406 -23.734 -5.973 1 98 100 PHE A C 1
ATOM 796 O O . PHE A 1 100 ? 10.711 -23.25 -7.066 1 98 100 PHE A O 1
ATOM 803 N N . SER A 1 101 ? 10.781 -23.203 -4.805 1 98.19 101 SER A N 1
ATOM 804 C CA . SER A 1 101 ? 11.625 -22.016 -4.766 1 98.19 101 SER A CA 1
ATOM 805 C C . SER A 1 101 ? 12.945 -22.25 -5.48 1 98.19 101 SER A C 1
ATOM 807 O O . SER A 1 101 ? 13.43 -21.391 -6.215 1 98.19 101 SER A O 1
ATOM 809 N N . ASN A 1 102 ? 13.523 -23.422 -5.312 1 97.31 102 ASN A N 1
ATOM 810 C CA . ASN A 1 102 ? 14.773 -23.766 -5.984 1 97.31 102 ASN A CA 1
ATOM 811 C C . ASN A 1 102 ? 14.602 -23.797 -7.5 1 97.31 102 ASN A C 1
ATOM 813 O O . ASN A 1 102 ? 15.477 -23.328 -8.234 1 97.31 102 ASN A O 1
ATOM 817 N N . ILE A 1 103 ? 13.516 -24.328 -7.945 1 97.44 103 ILE A N 1
ATOM 818 C CA . ILE A 1 103 ? 13.25 -24.391 -9.375 1 97.44 103 ILE A CA 1
ATOM 819 C C . ILE A 1 103 ? 13.141 -22.969 -9.945 1 97.44 103 ILE A C 1
ATOM 821 O O . ILE A 1 103 ? 13.703 -22.672 -11 1 97.44 103 ILE A O 1
ATOM 825 N N . VAL A 1 104 ? 12.469 -22.109 -9.234 1 98.31 104 VAL A N 1
ATOM 826 C CA . VAL A 1 104 ? 12.305 -20.734 -9.68 1 98.31 104 VAL A CA 1
ATOM 827 C C . VAL A 1 104 ? 13.664 -20.047 -9.758 1 98.31 104 VAL A C 1
ATOM 829 O O . VAL A 1 104 ? 13.984 -19.391 -10.75 1 98.31 104 VAL A O 1
ATOM 832 N N . HIS A 1 105 ? 14.438 -20.203 -8.703 1 97.75 105 HIS A N 1
ATOM 833 C CA . HIS A 1 105 ? 15.758 -19.594 -8.656 1 97.75 105 HIS A CA 1
ATOM 834 C C . HIS A 1 105 ? 16.625 -20.062 -9.812 1 97.75 105 HIS A C 1
ATOM 836 O O . HIS A 1 105 ? 17.266 -19.25 -10.492 1 97.75 105 HIS A O 1
ATOM 842 N N . GLU A 1 106 ? 16.641 -21.359 -10.062 1 97.31 106 GLU A N 1
ATOM 843 C CA . GLU A 1 106 ? 17.453 -21.938 -11.133 1 97.31 106 GLU A CA 1
ATOM 844 C C . GLU A 1 106 ? 16.953 -21.516 -12.508 1 97.31 106 GLU A C 1
ATOM 846 O O . GLU A 1 106 ? 17.75 -21.25 -13.414 1 97.31 106 GLU A O 1
ATOM 851 N N . PHE A 1 107 ? 15.672 -21.438 -12.672 1 98.31 107 PHE A N 1
ATOM 852 C CA . PHE A 1 107 ? 15.102 -20.969 -13.93 1 98.31 107 PHE A CA 1
ATOM 853 C C . PHE A 1 107 ? 15.516 -19.531 -14.195 1 98.31 107 PHE A C 1
ATOM 855 O O . PHE A 1 107 ? 15.969 -19.203 -15.297 1 98.31 107 PHE A O 1
ATOM 862 N N . ILE A 1 108 ? 15.375 -18.672 -13.148 1 98 108 ILE A N 1
ATOM 863 C CA . ILE A 1 108 ? 15.719 -17.266 -13.289 1 98 108 ILE A CA 1
ATOM 864 C C . ILE A 1 108 ? 17.203 -17.141 -13.633 1 98 108 ILE A C 1
ATOM 866 O O . ILE A 1 108 ? 17.578 -16.297 -14.453 1 98 108 ILE A O 1
ATOM 870 N N . ALA A 1 109 ? 18.031 -17.953 -13.078 1 96.56 109 ALA A N 1
ATOM 871 C CA . ALA A 1 109 ? 19.469 -17.922 -13.359 1 96.56 109 ALA A CA 1
ATOM 872 C C . ALA A 1 109 ? 19.734 -18.188 -14.844 1 96.56 109 ALA A C 1
ATOM 874 O O . ALA A 1 109 ? 20.641 -17.609 -15.43 1 96.56 109 ALA A O 1
ATOM 875 N N . THR A 1 110 ? 18.922 -19.016 -15.453 1 96.81 110 THR A N 1
ATOM 876 C CA . THR A 1 110 ? 19.109 -19.328 -16.859 1 96.81 110 THR A CA 1
ATOM 877 C C . THR A 1 110 ? 18.766 -18.125 -17.734 1 96.81 110 THR A C 1
ATOM 879 O O . THR A 1 110 ? 19.203 -18.062 -18.891 1 96.81 110 THR A O 1
ATOM 882 N N . GLN A 1 111 ? 17.969 -17.25 -17.234 1 96.94 111 GLN A N 1
ATOM 883 C CA . GLN A 1 111 ? 17.5 -16.109 -18.016 1 96.94 111 GLN A CA 1
ATOM 884 C C . GLN A 1 111 ? 18.5 -14.969 -17.984 1 96.94 111 GLN A C 1
ATOM 886 O O . GLN A 1 111 ? 18.359 -13.992 -18.734 1 96.94 111 GLN A O 1
ATOM 891 N N . GLN A 1 112 ? 19.5 -15.023 -17.125 1 95.12 112 GLN A N 1
ATOM 892 C CA . GLN A 1 112 ? 20.578 -14.047 -17.016 1 95.12 112 GLN A CA 1
ATOM 893 C C . GLN A 1 112 ? 20.016 -12.641 -16.75 1 95.12 112 GLN A C 1
ATOM 895 O O . GLN A 1 112 ? 20.391 -11.688 -17.438 1 95.12 112 GLN A O 1
ATOM 900 N N . LEU A 1 113 ? 19.156 -12.594 -15.867 1 96.31 113 LEU A N 1
ATOM 901 C CA . LEU A 1 113 ? 18.516 -11.328 -15.523 1 96.31 113 LEU A CA 1
ATOM 902 C C . LEU A 1 113 ? 19.312 -10.594 -14.453 1 96.31 113 LEU A C 1
ATOM 904 O O . LEU A 1 113 ? 19.922 -11.219 -13.578 1 96.31 113 LEU A O 1
ATOM 908 N N . GLN A 1 114 ? 19.344 -9.32 -14.516 1 93.81 114 GLN A N 1
ATOM 909 C CA . GLN A 1 114 ? 19.984 -8.484 -13.5 1 93.81 114 GLN A CA 1
ATOM 910 C C . GLN A 1 114 ? 18.969 -7.992 -12.477 1 93.81 114 GLN A C 1
ATOM 912 O O . GLN A 1 114 ? 18.219 -7.047 -12.734 1 93.81 114 GLN A O 1
ATOM 917 N N . LYS A 1 115 ? 18.969 -8.523 -11.281 1 96.69 115 LYS A N 1
ATOM 918 C CA . LYS A 1 115 ? 18.156 -8.164 -10.125 1 96.69 115 LYS A CA 1
ATOM 919 C C . LYS A 1 115 ? 16.688 -8 -10.523 1 96.69 115 LYS A C 1
ATOM 921 O O . LYS A 1 115 ? 16.094 -6.938 -10.312 1 96.69 115 LYS A O 1
ATOM 926 N N . PRO A 1 116 ? 16.109 -9.062 -11.094 1 98.5 116 PRO A N 1
ATOM 927 C CA . PRO A 1 116 ? 14.703 -8.977 -11.492 1 98.5 116 PRO A CA 1
ATOM 928 C C . PRO A 1 116 ? 13.758 -8.805 -10.305 1 98.5 116 PRO A C 1
ATOM 930 O O . PRO A 1 116 ? 14.133 -9.094 -9.172 1 98.5 116 PRO A O 1
ATOM 933 N N . ASP A 1 117 ? 12.633 -8.219 -10.578 1 98.81 117 ASP A N 1
ATOM 934 C CA . ASP A 1 117 ? 11.516 -8.242 -9.641 1 98.81 117 ASP A CA 1
ATOM 935 C C . ASP A 1 117 ? 10.711 -9.531 -9.781 1 98.81 117 ASP A C 1
ATOM 937 O O . ASP A 1 117 ? 10.719 -10.164 -10.836 1 98.81 117 ASP A O 1
ATOM 941 N N . VAL A 1 118 ? 10.055 -9.914 -8.688 1 98.94 118 VAL A N 1
ATOM 942 C CA . VAL A 1 118 ? 9.305 -11.172 -8.719 1 98.94 118 VAL A CA 1
ATOM 943 C C . VAL A 1 118 ? 7.938 -10.969 -8.078 1 98.94 118 VAL A C 1
ATOM 945 O O . VAL A 1 118 ? 7.824 -10.32 -7.035 1 98.94 118 VAL A O 1
ATOM 948 N N . LEU A 1 119 ? 6.922 -11.453 -8.727 1 98.94 119 LEU A N 1
ATOM 949 C CA . LEU A 1 119 ? 5.566 -11.516 -8.188 1 98.94 119 LEU A CA 1
ATOM 950 C C . LEU A 1 119 ? 5.094 -12.961 -8.055 1 98.94 119 LEU A C 1
ATOM 952 O O . LEU A 1 119 ? 5.262 -13.758 -8.984 1 98.94 119 LEU A O 1
ATOM 956 N N . GLY A 1 120 ? 4.543 -13.305 -6.906 1 98.94 120 GLY A N 1
ATOM 957 C CA . GLY A 1 120 ? 3.975 -14.625 -6.695 1 98.94 120 GLY A CA 1
ATOM 958 C C . GLY A 1 120 ? 2.531 -14.594 -6.234 1 98.94 120 GLY A C 1
ATOM 959 O O . GLY A 1 120 ? 2.182 -13.836 -5.328 1 98.94 120 GLY A O 1
ATOM 960 N N . PHE A 1 121 ? 1.717 -15.477 -6.863 1 98.81 121 PHE A N 1
ATOM 961 C CA . PHE A 1 121 ? 0.3 -15.578 -6.531 1 98.81 121 PHE A CA 1
ATOM 962 C C . PHE A 1 121 ? 0.011 -16.891 -5.805 1 98.81 121 PHE A C 1
ATOM 964 O O . PHE A 1 121 ? 0.369 -17.969 -6.281 1 98.81 121 PHE A O 1
ATOM 971 N N . SER A 1 122 ? -0.712 -16.734 -4.594 1 98.25 122 SER A N 1
ATOM 972 C CA . SER A 1 122 ? -1.143 -17.922 -3.848 1 98.25 122 SER A CA 1
ATOM 973 C C . SER A 1 122 ? 0.043 -18.812 -3.49 1 98.25 122 SER A C 1
ATOM 975 O O . SER A 1 122 ? 1.007 -18.344 -2.873 1 98.25 122 SER A O 1
ATOM 977 N N . MET A 1 123 ? 0.117 -20.062 -3.885 1 97.62 123 MET A N 1
ATOM 978 C CA . MET A 1 123 ? 1.287 -20.922 -3.684 1 97.62 123 MET A CA 1
ATOM 979 C C . MET A 1 123 ? 2.553 -20.234 -4.18 1 97.62 123 MET A C 1
ATOM 981 O O . MET A 1 123 ? 3.605 -20.328 -3.547 1 97.62 123 MET A O 1
ATOM 985 N N . GLY A 1 124 ? 2.416 -19.516 -5.289 1 98.69 124 GLY A N 1
ATOM 986 C CA . GLY A 1 124 ? 3.543 -18.766 -5.816 1 98.69 124 GLY A CA 1
ATOM 987 C C . GLY A 1 124 ? 4.02 -17.672 -4.875 1 98.69 124 GLY A C 1
ATOM 988 O O . GLY A 1 124 ? 5.207 -17.344 -4.848 1 98.69 124 GLY A O 1
ATOM 989 N N . GLY A 1 125 ? 3.076 -17.062 -4.152 1 98.81 125 GLY A N 1
ATOM 990 C CA . GLY A 1 125 ? 3.457 -16.094 -3.123 1 98.81 125 GLY A CA 1
ATOM 991 C C . GLY A 1 125 ? 4.258 -16.734 -1.998 1 98.81 125 GLY A C 1
ATOM 992 O O . GLY A 1 125 ? 5.238 -16.141 -1.527 1 98.81 125 GLY A O 1
ATOM 993 N N . SER A 1 126 ? 3.873 -17.891 -1.562 1 98.62 126 SER A N 1
ATOM 994 C CA . SER A 1 126 ? 4.602 -18.625 -0.532 1 98.62 126 SER A CA 1
ATOM 995 C C . SER A 1 126 ? 5.988 -19.031 -1.019 1 98.62 126 SER A C 1
ATOM 997 O O . SER A 1 126 ? 6.973 -18.906 -0.286 1 98.62 126 SER A O 1
ATOM 999 N N . VAL A 1 127 ? 6.043 -19.5 -2.23 1 98.62 127 VAL A N 1
ATOM 1000 C CA . VAL A 1 127 ? 7.301 -19.891 -2.861 1 98.62 127 VAL A CA 1
ATOM 1001 C C . VAL A 1 127 ? 8.242 -18.688 -2.902 1 98.62 127 VAL A C 1
ATOM 1003 O O . VAL A 1 127 ? 9.438 -18.812 -2.613 1 98.62 127 VAL A O 1
ATOM 1006 N N . LEU A 1 128 ? 7.672 -17.578 -3.227 1 98.75 128 LEU A N 1
ATOM 1007 C CA . LEU A 1 128 ? 8.422 -16.328 -3.32 1 98.75 128 LEU A CA 1
ATOM 1008 C C . LEU A 1 128 ? 9.039 -15.961 -1.974 1 98.75 128 LEU A C 1
ATOM 1010 O O . LEU A 1 128 ? 10.172 -15.461 -1.917 1 98.75 128 LEU A O 1
ATOM 1014 N N . LEU A 1 129 ? 8.344 -16.141 -0.888 1 98.75 129 LEU A N 1
ATOM 1015 C CA . LEU A 1 129 ? 8.883 -15.836 0.434 1 98.75 129 LEU A CA 1
ATOM 1016 C C . LEU A 1 129 ? 10.109 -16.703 0.729 1 98.75 129 LEU A C 1
ATOM 1018 O O . LEU A 1 129 ? 11.094 -16.219 1.288 1 98.75 129 LEU A O 1
ATOM 1022 N N . PHE A 1 130 ? 10.047 -17.984 0.327 1 97.94 130 PHE A N 1
ATOM 1023 C CA . PHE A 1 130 ? 11.227 -18.828 0.458 1 97.94 130 PHE A CA 1
ATOM 1024 C C . PHE A 1 130 ? 12.383 -18.281 -0.373 1 97.94 130 PHE A C 1
ATOM 1026 O O . PHE A 1 130 ? 13.516 -18.219 0.101 1 97.94 130 PHE A O 1
ATOM 1033 N N . LEU A 1 131 ? 12.086 -17.906 -1.568 1 98.38 131 LEU A N 1
ATOM 1034 C CA . LEU A 1 131 ? 13.086 -17.328 -2.461 1 98.38 131 LEU A CA 1
ATOM 1035 C C . LEU A 1 131 ? 13.75 -16.109 -1.823 1 98.38 131 LEU A C 1
ATOM 1037 O O . LEU A 1 131 ? 14.977 -15.984 -1.854 1 98.38 131 LEU A O 1
ATOM 1041 N N . ALA A 1 132 ? 12.977 -15.234 -1.249 1 98.5 132 ALA A N 1
ATOM 1042 C CA . ALA A 1 132 ? 13.445 -14 -0.63 1 98.5 132 ALA A CA 1
ATOM 1043 C C . ALA A 1 132 ? 14.383 -14.297 0.539 1 98.5 132 ALA A C 1
ATOM 1045 O O . ALA A 1 132 ? 15.375 -13.594 0.738 1 98.5 132 ALA A O 1
ATOM 1046 N N . THR A 1 133 ? 14.094 -15.32 1.311 1 98.06 133 THR A N 1
ATOM 1047 C CA . THR A 1 133 ? 14.891 -15.633 2.492 1 98.06 133 THR A CA 1
ATOM 1048 C C . THR A 1 133 ? 16.219 -16.281 2.1 1 98.06 133 THR A C 1
ATOM 1050 O O . THR A 1 133 ? 17.203 -16.172 2.822 1 98.06 133 THR A O 1
ATOM 1053 N N . GLN A 1 134 ? 16.266 -16.922 0.974 1 96.69 134 GLN A N 1
ATOM 1054 C CA . GLN A 1 134 ? 17.438 -17.688 0.594 1 96.69 134 GLN A CA 1
ATOM 1055 C C . GLN A 1 134 ? 18.328 -16.891 -0.358 1 96.69 134 GLN A C 1
ATOM 1057 O O . GLN A 1 134 ? 19.562 -17 -0.302 1 96.69 134 GLN A O 1
ATOM 1062 N N . HIS A 1 135 ? 17.688 -16.125 -1.194 1 97.19 135 HIS A N 1
ATOM 1063 C CA . HIS A 1 135 ? 18.422 -15.5 -2.285 1 97.19 135 HIS A CA 1
ATOM 1064 C C . HIS A 1 135 ? 18.047 -14.031 -2.438 1 97.19 135 HIS A C 1
ATOM 1066 O O . HIS A 1 135 ? 18.125 -13.477 -3.535 1 97.19 135 HIS A O 1
ATOM 1072 N N . GLY A 1 136 ? 17.609 -13.414 -1.424 1 97.62 136 GLY A N 1
ATOM 1073 C CA . GLY A 1 136 ? 17.062 -12.062 -1.482 1 97.62 136 GLY A CA 1
ATOM 1074 C C . GLY A 1 136 ? 18 -11.078 -2.168 1 97.62 136 GLY A C 1
ATOM 1075 O O . GLY A 1 136 ? 17.531 -10.164 -2.859 1 97.62 136 GLY A O 1
ATOM 1076 N N . GLU A 1 137 ? 19.25 -11.234 -2.049 1 97.19 137 GLU A N 1
ATOM 1077 C CA . GLU A 1 137 ? 20.25 -10.289 -2.557 1 97.19 137 GLU A CA 1
ATOM 1078 C C . GLU A 1 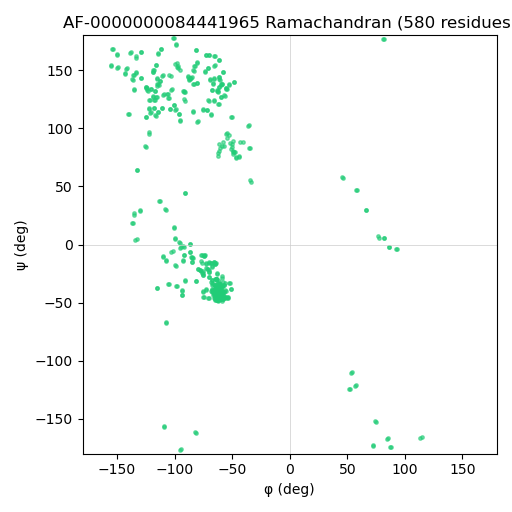137 ? 20.266 -10.273 -4.082 1 97.19 137 GLU A C 1
ATOM 1080 O O . GLU A 1 137 ? 20.766 -9.328 -4.695 1 97.19 137 GLU A O 1
ATOM 1085 N N . MET A 1 138 ? 19.688 -11.258 -4.727 1 97.5 138 MET A N 1
ATOM 1086 C CA . MET A 1 138 ? 19.734 -11.391 -6.18 1 97.5 138 MET A CA 1
ATOM 1087 C C . MET A 1 138 ? 18.531 -10.711 -6.824 1 97.5 138 MET A C 1
ATOM 1089 O O . MET A 1 138 ? 18.438 -10.641 -8.055 1 97.5 138 MET A O 1
ATOM 1093 N N . TYR A 1 139 ? 17.656 -10.164 -5.969 1 98.12 139 TYR A N 1
ATOM 1094 C CA . TYR A 1 139 ? 16.406 -9.578 -6.453 1 98.12 139 TYR A CA 1
ATOM 1095 C C . TYR A 1 139 ? 16.219 -8.172 -5.895 1 98.12 139 TYR A C 1
ATOM 1097 O O . TYR A 1 139 ? 16.906 -7.773 -4.957 1 98.12 139 TYR A O 1
ATOM 1105 N N . ASP A 1 140 ? 15.305 -7.434 -6.473 1 97.81 140 ASP A N 1
ATOM 1106 C CA . ASP A 1 140 ? 15.031 -6.078 -6.004 1 97.81 140 ASP A CA 1
ATOM 1107 C C . ASP A 1 140 ? 13.695 -6.008 -5.277 1 97.81 140 ASP A C 1
ATOM 1109 O O . ASP A 1 140 ? 13.656 -5.871 -4.055 1 97.81 140 ASP A O 1
ATOM 1113 N N . HIS A 1 141 ? 12.617 -6.211 -6.004 1 98.62 141 HIS A N 1
ATOM 1114 C CA . HIS A 1 141 ? 11.273 -6.16 -5.426 1 98.62 141 HIS A CA 1
ATOM 1115 C C . HIS A 1 141 ? 10.633 -7.543 -5.391 1 98.62 141 HIS A C 1
ATOM 1117 O O . HIS A 1 141 ? 10.852 -8.352 -6.293 1 98.62 141 HIS A O 1
ATOM 1123 N N . PHE A 1 142 ? 9.859 -7.742 -4.328 1 98.88 142 PHE A N 1
ATOM 1124 C CA . PHE A 1 142 ? 8.992 -8.914 -4.219 1 98.88 142 PHE A CA 1
ATOM 1125 C C . PHE A 1 142 ? 7.543 -8.492 -3.992 1 98.88 142 PHE A C 1
ATOM 1127 O O . PHE A 1 142 ? 7.27 -7.57 -3.223 1 98.88 142 PHE A O 1
ATOM 1134 N N . ILE A 1 143 ? 6.637 -9.125 -4.715 1 98.94 143 ILE A N 1
ATOM 1135 C CA . ILE A 1 143 ? 5.207 -8.914 -4.508 1 98.94 143 ILE A CA 1
ATOM 1136 C C . ILE A 1 143 ? 4.535 -10.242 -4.164 1 98.94 143 ILE A C 1
ATOM 1138 O O . ILE A 1 143 ? 4.484 -11.156 -4.992 1 98.94 143 ILE A O 1
ATOM 1142 N N . VAL A 1 144 ? 4.055 -10.32 -2.955 1 98.94 144 VAL A N 1
ATOM 1143 C CA . VAL A 1 144 ? 3.375 -11.508 -2.455 1 98.94 144 VAL A CA 1
ATOM 1144 C C . VAL A 1 144 ? 1.863 -11.312 -2.533 1 98.94 144 VAL A C 1
ATOM 1146 O O . VAL A 1 144 ? 1.305 -10.469 -1.83 1 98.94 144 VAL A O 1
ATOM 1149 N N . VAL A 1 145 ? 1.178 -12.133 -3.354 1 98.94 145 VAL A N 1
ATOM 1150 C CA . VAL A 1 145 ? -0.272 -12.016 -3.482 1 98.94 145 VAL A CA 1
ATOM 1151 C C . VAL A 1 145 ? -0.938 -13.297 -2.988 1 98.94 145 VAL A C 1
ATOM 1153 O O . VAL A 1 145 ? -0.789 -14.359 -3.598 1 98.94 145 VAL A O 1
ATOM 1156 N N . GLY A 1 146 ? -1.604 -13.164 -1.896 1 98.62 146 GLY A N 1
ATOM 1157 C CA . GLY A 1 146 ? -2.34 -14.305 -1.372 1 98.62 146 GLY A CA 1
ATOM 1158 C C . GLY A 1 146 ? -1.439 -15.43 -0.916 1 98.62 146 GLY A C 1
ATOM 1159 O O . GLY A 1 146 ? -1.779 -16.609 -1.076 1 98.62 146 GLY A O 1
ATOM 1160 N N . GLY A 1 147 ? -0.235 -15.141 -0.462 1 98.06 147 GLY A N 1
ATOM 1161 C CA . GLY A 1 147 ? 0.69 -16.156 0.024 1 98.06 147 GLY A CA 1
ATOM 1162 C C . GLY A 1 147 ? 0.7 -16.281 1.536 1 98.06 147 GLY A C 1
ATOM 1163 O O . GLY A 1 147 ? 0.062 -15.484 2.232 1 98.06 147 GLY A O 1
ATOM 1164 N N . LYS A 1 148 ? 1.4 -17.297 2.033 1 97.62 148 LYS A N 1
ATOM 1165 C CA . LYS A 1 148 ? 1.549 -17.562 3.461 1 97.62 148 LYS A CA 1
ATOM 1166 C C . LYS A 1 148 ? 3.002 -17.859 3.812 1 97.62 148 LYS A C 1
ATOM 1168 O O . LYS A 1 148 ? 3.785 -18.266 2.947 1 97.62 148 LYS A O 1
ATOM 1173 N N . ALA A 1 149 ? 3.287 -17.734 5.141 1 98.06 149 ALA A N 1
ATOM 1174 C CA . ALA A 1 149 ? 4.625 -18.047 5.633 1 98.06 149 ALA A CA 1
ATOM 1175 C C . ALA A 1 149 ? 4.652 -19.406 6.316 1 98.06 149 ALA A C 1
ATOM 1177 O O . ALA A 1 149 ? 5.707 -19.875 6.75 1 98.06 149 ALA A O 1
ATOM 1178 N N . GLY A 1 150 ? 3.529 -20.031 6.488 1 97 150 GLY A N 1
ATOM 1179 C CA . GLY A 1 150 ? 3.4 -21.422 6.906 1 97 150 GLY A CA 1
ATOM 1180 C C . GLY A 1 150 ? 3.523 -21.609 8.406 1 97 150 GLY A C 1
ATOM 1181 O O . GLY A 1 150 ? 3.691 -20.625 9.148 1 97 150 GLY A O 1
ATOM 1182 N N . GLY A 1 151 ? 3.332 -22.859 8.773 1 95.81 151 GLY A N 1
ATOM 1183 C CA . GLY A 1 151 ? 3.496 -23.25 10.164 1 95.81 151 GLY A CA 1
ATOM 1184 C C . GLY A 1 151 ? 2.254 -23.016 11 1 95.81 151 GLY A C 1
ATOM 1185 O O . GLY A 1 151 ? 1.181 -22.734 10.461 1 95.81 151 GLY A O 1
ATOM 1186 N N . GLN A 1 152 ? 2.406 -23.094 12.305 1 92.31 152 GLN A N 1
ATOM 1187 C CA . GLN A 1 152 ? 1.301 -23.062 13.258 1 92.31 152 GLN A CA 1
ATOM 1188 C C . GLN A 1 152 ? 0.672 -21.672 13.328 1 92.31 152 GLN A C 1
ATOM 1190 O O . GLN A 1 152 ? -0.485 -21.531 13.727 1 92.31 152 GLN A O 1
ATOM 1195 N N . GLN A 1 153 ? 1.411 -20.75 12.938 1 93.56 153 GLN A N 1
ATOM 1196 C CA . GLN A 1 153 ? 0.919 -19.375 12.984 1 93.56 153 GLN A CA 1
ATOM 1197 C C . GLN A 1 153 ? -0.064 -19.109 11.852 1 93.56 153 GLN A C 1
ATOM 1199 O O . GLN A 1 153 ? -0.784 -18.109 11.875 1 93.56 153 GLN A O 1
ATOM 1204 N N . THR A 1 154 ? -0.063 -20 10.867 1 95.31 154 THR A N 1
ATOM 1205 C CA . THR A 1 154 ? -0.891 -19.797 9.688 1 95.31 154 THR A CA 1
ATOM 1206 C C . THR A 1 154 ? -2.369 -19.766 10.062 1 95.31 154 THR A C 1
ATOM 1208 O O . THR A 1 154 ? -2.836 -20.609 10.828 1 95.31 154 THR A O 1
ATOM 1211 N N . VAL A 1 155 ? -3.07 -18.766 9.555 1 96.69 155 VAL A N 1
ATOM 1212 C CA . VAL A 1 155 ? -4.527 -18.781 9.602 1 96.69 155 VAL A CA 1
ATOM 1213 C C . VAL A 1 155 ? -5.07 -19.578 8.422 1 96.69 155 VAL A C 1
ATOM 1215 O O . VAL A 1 155 ? -4.953 -19.156 7.266 1 96.69 155 VAL A O 1
ATOM 1218 N N . LEU A 1 156 ? -5.691 -20.672 8.711 1 95.44 156 LEU A N 1
ATOM 1219 C CA . LEU A 1 156 ? -6.148 -21.609 7.691 1 95.44 156 LEU A CA 1
ATOM 1220 C C . LEU A 1 156 ? -7.5 -21.172 7.129 1 95.44 156 LEU A C 1
ATOM 1222 O O . LEU A 1 156 ? -8.281 -20.516 7.816 1 95.44 156 LEU A O 1
ATOM 1226 N N . PRO A 1 157 ? -7.68 -21.531 5.844 1 95 157 PRO A N 1
ATOM 1227 C CA . PRO A 1 157 ? -9.047 -21.359 5.344 1 95 157 PRO A CA 1
ATOM 1228 C C . PRO A 1 157 ? -10.055 -22.266 6.031 1 95 157 PRO A C 1
ATOM 1230 O O . PRO A 1 157 ? -9.664 -23.266 6.656 1 95 157 PRO A O 1
ATOM 1233 N N . GLU A 1 158 ? -11.312 -21.875 5.875 1 95 158 GLU A N 1
ATOM 1234 C CA . GLU A 1 158 ? -12.352 -22.812 6.285 1 95 158 GLU A CA 1
ATOM 1235 C C . GLU A 1 158 ? -12.219 -24.141 5.531 1 95 158 GLU A C 1
ATOM 1237 O O . GLU A 1 158 ? -11.867 -24.156 4.352 1 95 158 GLU A O 1
ATOM 1242 N N . ALA A 1 159 ? -12.578 -25.203 6.148 1 92 159 ALA A N 1
ATOM 1243 C CA . ALA A 1 159 ? -12.398 -26.547 5.609 1 92 159 ALA A CA 1
ATOM 1244 C C . ALA A 1 159 ? -13.117 -26.703 4.273 1 92 159 ALA A C 1
ATOM 1246 O O . ALA A 1 159 ? -12.617 -27.359 3.365 1 92 159 ALA A O 1
ATOM 1247 N N . LYS A 1 160 ? -14.234 -26.094 4.125 1 92.88 160 LYS A N 1
ATOM 1248 C CA . LYS A 1 160 ? -15.016 -26.266 2.904 1 92.88 160 LYS A CA 1
ATOM 1249 C C . LYS A 1 160 ? -14.266 -25.703 1.695 1 92.88 160 LYS A C 1
ATOM 1251 O O . LYS A 1 160 ? -14.32 -26.297 0.609 1 92.88 160 LYS A O 1
ATOM 1256 N N . TYR A 1 161 ? -13.57 -24.641 1.911 1 92.69 161 TYR A N 1
ATOM 1257 C CA . TYR A 1 161 ? -12.828 -24.031 0.805 1 92.69 161 TYR A CA 1
ATOM 1258 C C . TYR A 1 161 ? -11.586 -24.844 0.479 1 92.69 161 TYR A C 1
ATOM 1260 O O . TYR A 1 161 ? -11.25 -25.031 -0.692 1 92.69 161 TYR A O 1
ATOM 1268 N N . PHE A 1 162 ? -10.898 -25.312 1.484 1 86.62 162 PHE A N 1
ATOM 1269 C CA . PHE A 1 162 ? -9.719 -26.156 1.277 1 86.62 162 PHE A CA 1
ATOM 1270 C C . PHE A 1 162 ? -10.086 -27.438 0.544 1 86.62 162 PHE A C 1
ATOM 1272 O O . PHE A 1 162 ? -9.391 -27.844 -0.385 1 86.62 162 PHE A O 1
ATOM 1279 N N . ASN A 1 163 ? -11.195 -28.031 0.936 1 87.44 163 ASN A N 1
ATOM 1280 C CA . ASN A 1 163 ? -11.672 -29.25 0.306 1 87.44 163 ASN A CA 1
ATOM 1281 C C . ASN A 1 163 ? -12.047 -29.031 -1.155 1 87.44 163 ASN A C 1
ATOM 1283 O O . ASN A 1 163 ? -11.789 -29.875 -2.008 1 87.44 163 ASN A O 1
ATOM 1287 N N . MET A 1 164 ? -12.578 -27.969 -1.382 1 88.25 164 MET A N 1
ATOM 1288 C CA . MET A 1 164 ? -12.961 -27.641 -2.752 1 88.25 164 MET A CA 1
ATOM 1289 C C . MET A 1 164 ? -11.734 -27.516 -3.643 1 88.25 164 MET A C 1
ATOM 1291 O O . MET A 1 164 ? -11.742 -27.938 -4.797 1 88.25 164 MET A O 1
ATOM 1295 N N . LEU A 1 165 ? -10.734 -26.984 -3.141 1 83.06 165 LEU A N 1
ATOM 1296 C CA . LEU A 1 165 ? -9.5 -26.797 -3.902 1 83.06 165 LEU A CA 1
ATOM 1297 C C . LEU A 1 165 ? -8.898 -28.125 -4.324 1 83.06 165 LEU A C 1
ATOM 1299 O O . LEU A 1 165 ? -8.312 -28.234 -5.402 1 83.06 165 LEU A O 1
ATOM 1303 N N . SER A 1 166 ? -9.117 -29.109 -3.553 1 78.12 166 SER A N 1
ATOM 1304 C CA . SER A 1 166 ? -8.539 -30.422 -3.799 1 78.12 166 SER A CA 1
ATOM 1305 C C . SER A 1 166 ? -9.523 -31.312 -4.559 1 78.12 166 SER A C 1
ATOM 1307 O O . SER A 1 166 ? -9.195 -32.469 -4.887 1 78.12 166 SER A O 1
ATOM 1309 N N . ASP A 1 167 ? -10.703 -30.797 -4.801 1 82.88 167 ASP A N 1
ATOM 1310 C CA . ASP A 1 167 ? -11.727 -31.594 -5.484 1 82.88 167 ASP A CA 1
ATOM 1311 C C . ASP A 1 167 ? -11.43 -31.703 -6.977 1 82.88 167 ASP A C 1
ATOM 1313 O O . ASP A 1 167 ? -11.445 -30.703 -7.695 1 82.88 167 ASP A O 1
ATOM 1317 N N . PRO A 1 168 ? -11.188 -32.906 -7.469 1 78.12 168 PRO A N 1
ATOM 1318 C CA . PRO A 1 168 ? -10.883 -33.094 -8.891 1 78.12 168 PRO A CA 1
ATOM 1319 C C . PRO A 1 168 ? -12.062 -32.719 -9.797 1 78.12 168 PRO A C 1
ATOM 1321 O O . PRO A 1 168 ? -11.883 -32.594 -11.008 1 78.12 168 PRO A O 1
ATOM 1324 N N . ASN A 1 169 ? -13.227 -32.625 -9.266 1 84 169 ASN A N 1
ATOM 1325 C CA . ASN A 1 169 ? -14.414 -32.344 -10.055 1 84 169 ASN A CA 1
ATOM 1326 C C . ASN A 1 169 ? -14.742 -30.844 -10.031 1 84 169 ASN A C 1
ATOM 1328 O O . ASN A 1 169 ? -15.758 -30.422 -10.578 1 84 169 ASN A O 1
ATOM 1332 N N . LEU A 1 170 ? -13.938 -30.125 -9.398 1 86.69 170 LEU A N 1
ATOM 1333 C CA . LEU A 1 170 ? -14.164 -28.672 -9.328 1 86.69 170 LEU A CA 1
ATOM 1334 C C . LEU A 1 170 ? -14.109 -28.047 -10.719 1 86.69 170 LEU A C 1
ATOM 1336 O O . LEU A 1 170 ? -13.102 -28.188 -11.43 1 86.69 170 LEU A O 1
ATOM 1340 N N . THR A 1 171 ? -15.203 -27.406 -11.141 1 87.44 171 THR A N 1
ATOM 1341 C CA . THR A 1 171 ? -15.227 -26.75 -12.445 1 87.44 171 THR A CA 1
ATOM 1342 C C . THR A 1 171 ? -14.547 -25.375 -12.375 1 87.44 171 THR A C 1
ATOM 1344 O O . THR A 1 171 ? -14.469 -24.781 -11.305 1 87.44 171 THR A O 1
ATOM 1347 N N . PRO A 1 172 ? -14.086 -24.922 -13.516 1 86.94 172 PRO A N 1
ATOM 1348 C CA . PRO A 1 172 ? -13.523 -23.562 -13.539 1 86.94 172 PRO A CA 1
ATOM 1349 C C . PRO A 1 172 ? -14.5 -22.516 -13.016 1 86.94 172 PRO A C 1
ATOM 1351 O O . PRO A 1 172 ? -14.086 -21.578 -12.328 1 86.94 172 PRO A O 1
ATOM 1354 N N . GLU A 1 173 ? -15.727 -22.656 -13.367 1 91.62 173 GLU A N 1
ATOM 1355 C CA . GLU A 1 173 ? -16.75 -21.719 -12.898 1 91.62 173 GLU A CA 1
ATOM 1356 C C . GLU A 1 173 ? -16.828 -21.719 -11.375 1 91.62 173 GLU A C 1
ATOM 1358 O O . GLU A 1 173 ? -16.875 -20.656 -10.75 1 91.62 173 GLU A O 1
ATOM 1363 N N . GLN A 1 174 ? -16.844 -22.875 -10.82 1 92.12 174 GLN A N 1
ATOM 1364 C CA . GLN A 1 174 ? -16.906 -22.984 -9.367 1 92.12 174 GLN A CA 1
ATOM 1365 C C . GLN A 1 174 ? -15.648 -22.406 -8.719 1 92.12 174 GLN A C 1
ATOM 1367 O O . GLN A 1 174 ? -15.734 -21.719 -7.707 1 92.12 174 GLN A O 1
ATOM 1372 N N . MET A 1 175 ? -14.539 -22.75 -9.266 1 92.75 175 MET A N 1
ATOM 1373 C CA . MET A 1 175 ? -13.281 -22.203 -8.766 1 92.75 175 MET A CA 1
ATOM 1374 C C . MET A 1 175 ? -13.312 -20.688 -8.734 1 92.75 175 MET A C 1
ATOM 1376 O O . MET A 1 175 ? -12.984 -20.062 -7.715 1 92.75 175 MET A O 1
ATOM 1380 N N . VAL A 1 176 ? -13.789 -20.062 -9.789 1 94.88 176 VAL A N 1
ATOM 1381 C CA . VAL A 1 176 ? -13.758 -18.609 -9.945 1 94.88 176 VAL A CA 1
ATOM 1382 C C . VAL A 1 176 ? -14.82 -17.984 -9.055 1 94.88 176 VAL A C 1
ATOM 1384 O O . VAL A 1 176 ? -14.531 -17.078 -8.273 1 94.88 176 VAL A O 1
ATOM 1387 N N . THR A 1 177 ? -16.016 -18.516 -9.039 1 95.56 177 THR A N 1
ATOM 1388 C CA . THR A 1 177 ? -17.141 -17.844 -8.414 1 95.56 177 THR A CA 1
ATOM 1389 C C . THR A 1 177 ? -17.188 -18.125 -6.914 1 95.56 177 THR A C 1
ATOM 1391 O O . THR A 1 177 ? -17.875 -17.438 -6.16 1 95.56 177 THR A O 1
ATOM 1394 N N . THR A 1 178 ? -16.391 -19.188 -6.492 1 94.88 178 THR A N 1
ATOM 1395 C CA . THR A 1 178 ? -16.469 -19.562 -5.082 1 94.88 178 THR A CA 1
ATOM 1396 C C . THR A 1 178 ? -15.141 -19.312 -4.383 1 94.88 178 THR A C 1
ATOM 1398 O O . THR A 1 178 ? -15.109 -18.844 -3.242 1 94.88 178 THR A O 1
ATOM 1401 N N . LEU A 1 179 ? -14.086 -19.562 -5.051 1 96.38 179 LEU A N 1
ATOM 1402 C CA . LEU A 1 179 ? -12.797 -19.547 -4.367 1 96.38 179 LEU A CA 1
ATOM 1403 C C . LEU A 1 179 ? -12.016 -18.281 -4.715 1 96.38 179 LEU A C 1
ATOM 1405 O O . LEU A 1 179 ? -11.336 -17.703 -3.859 1 96.38 179 LEU A O 1
ATOM 1409 N N . LEU A 1 180 ? -12.141 -17.781 -5.926 1 97.69 180 LEU A N 1
ATOM 1410 C CA . LEU A 1 180 ? -11.289 -16.672 -6.375 1 97.69 180 LEU A CA 1
ATOM 1411 C C . LEU A 1 180 ? -11.961 -15.336 -6.141 1 97.69 180 LEU A C 1
ATOM 1413 O O . LEU A 1 180 ? -11.312 -14.367 -5.734 1 97.69 180 LEU A O 1
ATOM 1417 N N . PHE A 1 181 ? -13.281 -15.273 -6.465 1 98.19 181 PHE A N 1
ATOM 1418 C CA . PHE A 1 181 ? -14 -14.016 -6.375 1 98.19 181 PHE A CA 1
ATOM 1419 C C . PHE A 1 181 ? -15.094 -14.094 -5.316 1 98.19 181 PHE A C 1
ATOM 1421 O O . PHE A 1 181 ? -15.75 -15.125 -5.168 1 98.19 181 PHE A O 1
ATOM 1428 N N . PRO A 1 182 ? -15.32 -13 -4.57 1 98 182 PRO A N 1
ATOM 1429 C CA . PRO A 1 182 ? -16.469 -12.992 -3.664 1 98 182 PRO A CA 1
ATOM 1430 C C . PRO A 1 182 ? -17.797 -12.867 -4.402 1 98 182 PRO A C 1
ATOM 1432 O O . PRO A 1 182 ? -17.828 -12.461 -5.562 1 98 182 PRO A O 1
ATOM 1435 N N . PRO A 1 183 ? -18.875 -13.195 -3.697 1 96.19 183 PRO A N 1
ATOM 1436 C CA . PRO A 1 183 ? -20.188 -13.125 -4.332 1 96.19 183 PRO A CA 1
ATOM 1437 C C . PRO A 1 183 ? -20.516 -11.734 -4.852 1 96.19 183 PRO A C 1
ATOM 1439 O O . PRO A 1 183 ? -21.219 -11.594 -5.855 1 96.19 183 PRO A O 1
ATOM 1442 N N . SER A 1 184 ? -19.984 -10.75 -4.25 1 96.31 184 SER A N 1
ATOM 1443 C CA . SER A 1 184 ? -20.266 -9.375 -4.641 1 96.31 184 SER A CA 1
ATOM 1444 C C . SER A 1 184 ? -19.578 -9.016 -5.953 1 96.31 184 SER A C 1
ATOM 1446 O O . SER A 1 184 ? -19.875 -7.988 -6.559 1 96.31 184 SER A O 1
ATOM 1448 N N . ALA A 1 185 ? -18.703 -9.898 -6.441 1 97.75 185 ALA A N 1
ATOM 1449 C CA . ALA A 1 185 ? -17.953 -9.641 -7.668 1 97.75 185 ALA A CA 1
ATOM 1450 C C . ALA A 1 185 ? -18.359 -10.602 -8.781 1 97.75 185 ALA A C 1
ATOM 1452 O O . ALA A 1 185 ? -17.531 -11.047 -9.57 1 97.75 185 ALA A O 1
ATOM 1453 N N . ARG A 1 186 ? -19.562 -10.93 -8.891 1 95.19 186 ARG A N 1
ATOM 1454 C CA . ARG A 1 186 ? -20.078 -11.898 -9.852 1 95.19 186 ARG A CA 1
ATOM 1455 C C . ARG A 1 186 ? -19.859 -11.422 -11.281 1 95.19 186 ARG A C 1
ATOM 1457 O O . ARG A 1 186 ? -19.516 -12.211 -12.164 1 95.19 186 ARG A O 1
ATOM 1464 N N . LYS A 1 187 ? -20.078 -10.141 -11.492 1 96.5 187 LYS A N 1
ATOM 1465 C CA . LYS A 1 187 ? -19.875 -9.602 -12.836 1 96.5 187 LYS A CA 1
ATOM 1466 C C . LYS A 1 187 ? -18.422 -9.75 -13.289 1 96.5 187 LYS A C 1
ATOM 1468 O O . LYS A 1 187 ? -18.156 -10.133 -14.43 1 96.5 187 LYS A O 1
ATOM 1473 N N . GLU A 1 188 ? -17.547 -9.422 -12.383 1 97.12 188 GLU A N 1
ATOM 1474 C CA . GLU A 1 188 ? -16.125 -9.586 -12.672 1 97.12 188 GLU A CA 1
ATOM 1475 C C . GLU A 1 188 ? -15.773 -11.055 -12.914 1 97.12 188 GLU A C 1
ATOM 1477 O O . GLU A 1 188 ? -14.945 -11.367 -13.773 1 97.12 188 GLU A O 1
ATOM 1482 N N . ALA A 1 189 ? -16.406 -11.922 -12.211 1 96.94 189 ALA A N 1
ATOM 1483 C CA . ALA A 1 189 ? -16.172 -13.352 -12.359 1 96.94 189 ALA A CA 1
ATOM 1484 C C . ALA A 1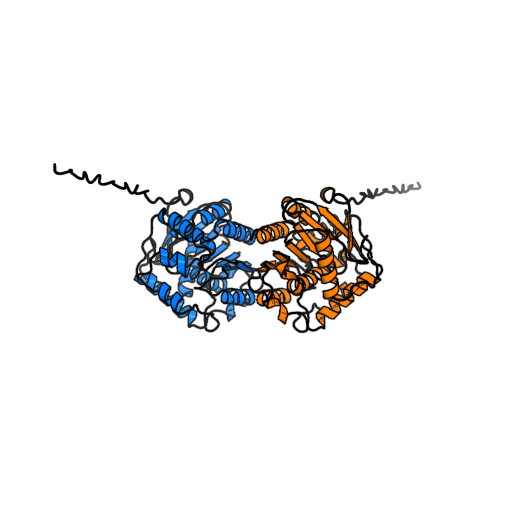 189 ? -16.594 -13.828 -13.75 1 96.94 189 ALA A C 1
ATOM 1486 O O . ALA A 1 189 ? -15.828 -14.539 -14.422 1 96.94 189 ALA A O 1
ATOM 1487 N N . ILE A 1 190 ? -17.672 -13.422 -14.188 1 95.75 190 ILE A N 1
ATOM 1488 C CA . ILE A 1 190 ? -18.188 -13.805 -15.5 1 95.75 190 ILE A CA 1
ATOM 1489 C C . ILE A 1 190 ? -17.266 -13.266 -16.594 1 95.75 190 ILE A C 1
ATOM 1491 O O . ILE A 1 190 ? -16.922 -13.984 -17.531 1 95.75 190 ILE A O 1
ATOM 1495 N N . ARG A 1 191 ? -16.875 -12.055 -16.391 1 96.5 191 ARG A N 1
ATOM 1496 C CA . ARG A 1 191 ? -15.969 -11.445 -17.359 1 96.5 191 ARG A CA 1
ATOM 1497 C C . ARG A 1 191 ? -14.648 -12.203 -17.438 1 96.5 191 ARG A C 1
ATOM 1499 O O . ARG A 1 191 ? -14.109 -12.414 -18.531 1 96.5 191 ARG A O 1
ATOM 1506 N N . PHE A 1 192 ? -14.172 -12.555 -16.312 1 96.31 192 PHE A N 1
ATOM 1507 C CA . PHE A 1 192 ? -12.906 -13.281 -16.266 1 96.31 192 PHE A CA 1
ATOM 1508 C C . PHE A 1 192 ? -13.047 -14.648 -16.938 1 96.31 192 PHE A C 1
ATOM 1510 O O . PHE A 1 192 ? -12.18 -15.047 -17.719 1 96.31 192 PHE A O 1
ATOM 1517 N N . LEU A 1 193 ? -14.117 -15.336 -16.672 1 94.75 193 LEU A N 1
ATOM 1518 C CA . LEU A 1 193 ? -14.359 -16.641 -17.266 1 94.75 193 LEU A CA 1
ATOM 1519 C C . LEU A 1 193 ? -14.461 -16.547 -18.781 1 94.75 193 LEU A C 1
ATOM 1521 O O . LEU A 1 193 ? -13.93 -17.391 -19.5 1 94.75 193 LEU A O 1
ATOM 1525 N N . LYS A 1 194 ? -15.094 -15.5 -19.25 1 93.75 194 LYS A N 1
ATOM 1526 C CA . LYS A 1 194 ? -15.172 -15.273 -20.688 1 93.75 194 LYS A CA 1
ATOM 1527 C C . LYS A 1 194 ? -13.789 -15.031 -21.281 1 93.75 194 LYS A C 1
ATOM 1529 O O . LYS A 1 194 ? -13.453 -15.578 -22.344 1 93.75 194 LYS A O 1
ATOM 1534 N N . THR A 1 195 ? -13.016 -14.258 -20.609 1 92.75 195 THR A N 1
ATOM 1535 C CA . THR A 1 195 ? -11.68 -13.914 -21.062 1 92.75 195 THR A CA 1
ATOM 1536 C C . THR A 1 195 ? -10.797 -15.156 -21.156 1 92.75 195 THR A C 1
ATOM 1538 O O . THR A 1 195 ? -10.164 -15.398 -22.188 1 92.75 195 THR A O 1
ATOM 1541 N N . VAL A 1 196 ? -10.797 -15.953 -20.141 1 87.5 196 VAL A N 1
ATOM 1542 C CA . VAL A 1 196 ? -9.875 -17.078 -20.094 1 87.5 196 VAL A CA 1
ATOM 1543 C C . VAL A 1 196 ? -10.352 -18.188 -21.031 1 87.5 196 VAL A C 1
ATOM 1545 O O . VAL A 1 196 ? -9.547 -18.984 -21.516 1 87.5 196 VAL A O 1
ATOM 1548 N N . SER A 1 197 ? -11.625 -18.203 -21.328 1 88.25 197 SER A N 1
ATOM 1549 C CA . SER A 1 197 ? -12.164 -19.188 -22.25 1 88.25 197 SER A CA 1
ATOM 1550 C C . SER A 1 197 ? -11.656 -18.969 -23.656 1 88.25 197 SER A C 1
ATOM 1552 O O . SER A 1 197 ? -11.711 -19.875 -24.5 1 88.25 197 SER A O 1
ATOM 1554 N N . THR A 1 198 ? -11.18 -17.781 -23.906 1 90.44 198 THR A N 1
ATOM 1555 C CA . THR A 1 198 ? -10.688 -17.469 -25.234 1 90.44 198 THR A CA 1
ATOM 1556 C C . THR A 1 198 ? -9.219 -17.875 -25.391 1 90.44 198 THR A C 1
ATOM 1558 O O . THR A 1 198 ? -8.656 -17.797 -26.469 1 90.44 198 THR A O 1
ATOM 1561 N N . ILE A 1 199 ? -8.578 -18.297 -24.328 1 90.69 199 ILE A N 1
ATOM 1562 C CA . ILE A 1 199 ? -7.172 -18.703 -24.312 1 90.69 199 ILE A CA 1
ATOM 1563 C C . ILE A 1 199 ? -7.066 -20.219 -24.312 1 90.69 199 ILE A C 1
ATOM 1565 O O . ILE A 1 199 ? -7.797 -20.891 -23.578 1 90.69 199 ILE A O 1
ATOM 1569 N N . PRO A 1 200 ? -6.172 -20.766 -25.172 1 89.19 200 PRO A N 1
ATOM 1570 C CA . PRO A 1 200 ? -6.004 -22.219 -25.141 1 89.19 200 PRO A CA 1
ATOM 1571 C C . PRO A 1 200 ? -5.645 -22.75 -23.766 1 89.19 200 PRO A C 1
ATOM 1573 O O . PRO A 1 200 ? -4.75 -22.203 -23.109 1 89.19 200 PRO A O 1
ATOM 1576 N N . GLN A 1 201 ? -6.27 -23.75 -23.375 1 86 201 GLN A N 1
ATOM 1577 C CA . GLN A 1 201 ? -6.031 -24.312 -22.047 1 86 201 GLN A CA 1
ATOM 1578 C C . GLN A 1 201 ? -4.867 -25.312 -22.078 1 86 201 GLN A C 1
ATOM 1580 O O . GLN A 1 201 ? -4.715 -26.062 -23.031 1 86 201 GLN A O 1
ATOM 1585 N N . GLU A 1 202 ? -4.16 -25.219 -21 1 90 202 GLU A N 1
ATOM 1586 C CA . GLU A 1 202 ? -3.057 -26.156 -20.828 1 90 202 GLU A CA 1
ATOM 1587 C C . GLU A 1 202 ? -3.467 -27.344 -19.969 1 90 202 GLU A C 1
ATOM 1589 O O . GLU A 1 202 ? -4.379 -27.219 -19.141 1 90 202 GLU A O 1
ATOM 1594 N N . THR A 1 203 ? -2.777 -28.438 -20.203 1 90.25 203 THR A N 1
ATOM 1595 C CA . THR A 1 203 ? -3.031 -29.609 -19.391 1 90.25 203 THR A CA 1
ATOM 1596 C C . THR A 1 203 ? -2.029 -29.719 -18.25 1 90.25 203 THR A C 1
ATOM 1598 O O . THR A 1 203 ? -0.904 -29.219 -18.359 1 90.25 203 THR A O 1
ATOM 1601 N N . MET A 1 204 ? -2.49 -30.344 -17.188 1 91.62 204 MET A N 1
ATOM 1602 C CA . MET A 1 204 ? -1.627 -30.578 -16.031 1 91.62 204 MET A CA 1
ATOM 1603 C C . MET A 1 204 ? -1.565 -32.062 -15.688 1 91.62 204 MET A C 1
ATOM 1605 O O . MET A 1 204 ? -2.594 -32.75 -15.664 1 91.62 204 MET A O 1
ATOM 1609 N N . ASN A 1 205 ? -0.334 -32.438 -15.492 1 93.5 205 ASN A N 1
ATOM 1610 C CA . ASN A 1 205 ? -0.137 -33.812 -15.008 1 93.5 205 ASN A CA 1
ATOM 1611 C C . ASN A 1 205 ? -0.762 -34 -13.633 1 93.5 205 ASN A C 1
ATOM 1613 O O . ASN A 1 205 ? -0.504 -33.219 -12.711 1 93.5 205 ASN A O 1
ATOM 1617 N N . HIS A 1 206 ? -1.521 -35.094 -13.477 1 91.81 206 HIS A N 1
ATOM 1618 C CA . HIS A 1 206 ? -2.242 -35.344 -12.234 1 91.81 206 HIS A CA 1
ATOM 1619 C C . HIS A 1 206 ? -1.281 -35.5 -11.062 1 91.81 206 HIS A C 1
ATOM 1621 O O . HIS A 1 206 ? -1.559 -35.031 -9.961 1 91.81 206 HIS A O 1
ATOM 1627 N N . GLN A 1 207 ? -0.173 -36.156 -11.273 1 94.62 207 GLN A N 1
ATOM 1628 C CA . GLN A 1 207 ? 0.807 -36.344 -10.211 1 94.62 207 GLN A CA 1
ATOM 1629 C C . GLN A 1 207 ? 1.458 -35.031 -9.82 1 94.62 207 GLN A C 1
ATOM 1631 O O . GLN A 1 207 ? 1.792 -34.812 -8.656 1 94.62 207 GLN A O 1
ATOM 1636 N N . ALA A 1 208 ? 1.656 -34.156 -10.766 1 95.25 208 ALA A N 1
ATOM 1637 C CA . ALA A 1 208 ? 2.227 -32.844 -10.492 1 95.25 208 ALA A CA 1
ATOM 1638 C C . ALA A 1 208 ? 1.297 -32 -9.609 1 95.25 208 ALA A C 1
ATOM 1640 O O . ALA A 1 208 ? 1.746 -31.344 -8.672 1 95.25 208 ALA A O 1
ATOM 1641 N N . ILE A 1 209 ? -0.004 -32.094 -9.891 1 92.19 209 ILE A N 1
ATOM 1642 C CA . ILE A 1 209 ? -0.993 -31.344 -9.117 1 92.19 209 ILE A CA 1
ATOM 1643 C C . ILE A 1 209 ? -1.053 -31.891 -7.695 1 92.19 209 ILE A C 1
ATOM 1645 O O . ILE A 1 209 ? -1.148 -31.125 -6.734 1 92.19 209 ILE A O 1
ATOM 1649 N N . GLN A 1 210 ? -0.993 -33.156 -7.582 1 93.12 210 GLN A N 1
ATOM 1650 C CA . GLN A 1 210 ? -0.981 -33.781 -6.266 1 93.12 210 GLN A CA 1
ATOM 1651 C C . GLN A 1 210 ? 0.24 -33.375 -5.457 1 93.12 210 GLN A C 1
ATOM 1653 O O . GLN A 1 210 ? 0.137 -33.094 -4.258 1 93.12 210 GLN A O 1
ATOM 1658 N N . ALA A 1 211 ? 1.354 -33.344 -6.102 1 96.12 211 ALA A N 1
ATOM 1659 C CA . ALA A 1 211 ? 2.58 -32.906 -5.441 1 96.12 211 ALA A CA 1
ATOM 1660 C C . ALA A 1 211 ? 2.463 -31.453 -4.965 1 96.12 211 ALA A C 1
ATOM 1662 O O . ALA A 1 211 ? 2.92 -31.109 -3.871 1 96.12 211 ALA A O 1
ATOM 1663 N N . GLN A 1 212 ? 1.873 -30.578 -5.746 1 95.38 212 GLN A N 1
ATOM 1664 C CA . GLN A 1 212 ? 1.607 -29.219 -5.316 1 95.38 212 GLN A CA 1
ATOM 1665 C C . GLN A 1 212 ? 0.734 -29.188 -4.066 1 95.38 212 GLN A C 1
ATOM 1667 O O . GLN A 1 212 ? 1.005 -28.438 -3.129 1 95.38 212 GLN A O 1
ATOM 1672 N N . GLY A 1 213 ? -0.313 -30 -4.129 1 93.69 213 GLY A N 1
ATOM 1673 C CA . GLY A 1 213 ? -1.178 -30.109 -2.967 1 93.69 213 GLY A CA 1
ATOM 1674 C C . GLY A 1 213 ? -0.44 -30.547 -1.713 1 93.69 213 GLY A C 1
ATOM 1675 O O . GLY A 1 213 ? -0.712 -30.031 -0.621 1 93.69 213 GLY A O 1
ATOM 1676 N N . GLU A 1 214 ? 0.443 -31.469 -1.858 1 95.12 214 GLU A N 1
ATOM 1677 C CA . GLU A 1 214 ? 1.266 -31.906 -0.739 1 95.12 214 GLU A CA 1
ATOM 1678 C C . GLU A 1 214 ? 2.131 -30.781 -0.2 1 95.12 214 GLU A C 1
ATOM 1680 O O . GLU A 1 214 ? 2.301 -30.641 1.014 1 95.12 214 GLU A O 1
ATOM 1685 N N . ALA A 1 215 ? 2.674 -30 -1.059 1 96 215 ALA A N 1
ATOM 1686 C CA . ALA A 1 215 ? 3.482 -28.859 -0.645 1 96 215 ALA A CA 1
ATOM 1687 C C . ALA A 1 215 ? 2.662 -27.891 0.189 1 96 215 ALA A C 1
ATOM 1689 O O . ALA A 1 215 ? 3.131 -27.391 1.22 1 96 215 ALA A O 1
ATOM 1690 N N . VAL A 1 216 ? 1.431 -27.594 -0.259 1 94.56 216 VAL A N 1
ATOM 1691 C CA . VAL A 1 216 ? 0.546 -26.672 0.444 1 94.56 216 VAL A CA 1
ATOM 1692 C C . VAL A 1 216 ? 0.195 -27.234 1.818 1 94.56 216 VAL A C 1
ATOM 1694 O O . VAL A 1 216 ? 0.214 -26.516 2.816 1 94.56 216 VAL A O 1
ATOM 1697 N N . THR A 1 217 ? -0.051 -28.516 1.866 1 92.94 217 THR A N 1
ATOM 1698 C CA . THR A 1 217 ? -0.379 -29.172 3.127 1 92.94 217 THR A CA 1
ATOM 1699 C C . THR A 1 217 ? 0.803 -29.109 4.09 1 92.94 217 THR A C 1
ATOM 1701 O O . THR A 1 217 ? 0.634 -28.797 5.27 1 92.94 217 THR A O 1
ATOM 1704 N N . HIS A 1 218 ? 1.916 -29.438 3.58 1 94.62 218 HIS A N 1
ATOM 1705 C CA . HIS A 1 218 ? 3.115 -29.391 4.41 1 94.62 218 HIS A CA 1
ATOM 1706 C C . HIS A 1 218 ? 3.402 -27.984 4.91 1 94.62 218 HIS A C 1
ATOM 1708 O O . HIS A 1 218 ? 3.824 -27.797 6.055 1 94.62 218 HIS A O 1
ATOM 1714 N N . GLU A 1 219 ? 3.223 -26.984 4.062 1 94.06 219 GLU A N 1
ATOM 1715 C CA . GLU A 1 219 ? 3.381 -25.578 4.453 1 94.06 219 GLU A CA 1
ATOM 1716 C C . GLU A 1 219 ? 2.516 -25.25 5.668 1 94.06 219 GLU A C 1
ATOM 1718 O O . GLU A 1 219 ? 2.98 -24.609 6.609 1 94.06 219 GLU A O 1
ATOM 1723 N N . ASN A 1 220 ? 1.314 -25.672 5.641 1 91.62 220 ASN A N 1
ATOM 1724 C CA . ASN A 1 220 ? 0.34 -25.359 6.68 1 91.62 220 ASN A CA 1
ATOM 1725 C C . ASN A 1 220 ? 0.674 -26.078 7.988 1 91.62 220 ASN A C 1
ATOM 1727 O O . ASN A 1 220 ? 0.364 -25.578 9.07 1 91.62 220 ASN A O 1
ATOM 1731 N N . LYS A 1 221 ? 1.327 -27.203 7.941 1 89.88 221 LYS A N 1
ATOM 1732 C CA . LYS A 1 221 ? 1.52 -28.047 9.117 1 89.88 221 LYS A CA 1
ATOM 1733 C C . LYS A 1 221 ? 2.965 -28 9.609 1 89.88 221 LYS A C 1
ATOM 1735 O O . LYS A 1 221 ? 3.266 -28.422 10.719 1 89.88 221 LYS A O 1
ATOM 1740 N N . GLY A 1 222 ? 3.787 -27.5 8.844 1 90.5 222 GLY A N 1
ATOM 1741 C CA . GLY A 1 222 ? 5.203 -27.5 9.18 1 90.5 222 GLY A CA 1
ATOM 1742 C C . GLY A 1 222 ? 5.598 -26.375 10.109 1 90.5 222 GLY A C 1
ATOM 1743 O O . GLY A 1 222 ? 4.777 -25.891 10.898 1 90.5 222 GLY A O 1
ATOM 1744 N N . SER A 1 223 ? 6.887 -26.062 10.164 1 91.5 223 SER A N 1
ATOM 1745 C CA . SER A 1 223 ? 7.441 -25.062 11.07 1 91.5 223 SER A CA 1
ATOM 1746 C C . SER A 1 223 ? 7.227 -23.656 10.539 1 91.5 223 SER A C 1
ATOM 1748 O O . SER A 1 223 ? 7.254 -22.688 11.305 1 91.5 223 SER A O 1
ATOM 1750 N N . GLY A 1 224 ? 7.016 -23.594 9.227 1 94.81 224 GLY A N 1
ATOM 1751 C CA . GLY A 1 224 ? 6.965 -22.281 8.602 1 94.81 224 GLY A CA 1
ATOM 1752 C C . GLY A 1 224 ? 8.32 -21.609 8.508 1 94.81 224 GLY A C 1
ATOM 1753 O O . GLY A 1 224 ? 9.352 -22.25 8.727 1 94.81 224 GLY A O 1
ATOM 1754 N N . ILE A 1 225 ? 8.258 -20.312 8.047 1 97.75 225 ILE A N 1
ATOM 1755 C CA . ILE A 1 225 ? 9.531 -19.609 7.871 1 97.75 225 ILE A CA 1
ATOM 1756 C C . ILE A 1 225 ? 9.469 -18.25 8.562 1 97.75 225 ILE A C 1
ATOM 1758 O O . ILE A 1 225 ? 10.094 -17.281 8.117 1 97.75 225 ILE A O 1
ATOM 1762 N N . TRP A 1 226 ? 8.727 -18.125 9.586 1 97.81 226 TRP A N 1
ATOM 1763 C CA . TRP A 1 226 ? 8.477 -1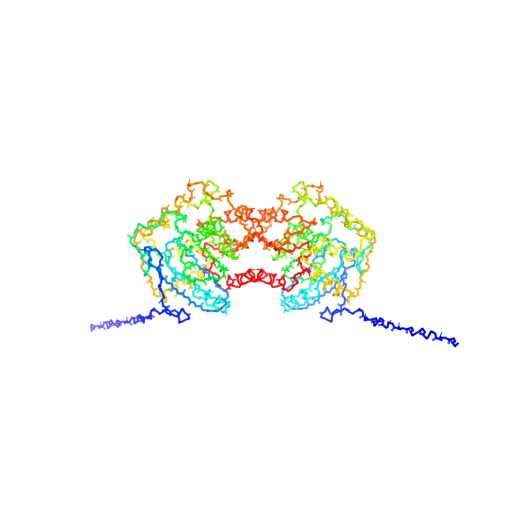6.891 10.297 1 97.81 226 TRP A CA 1
ATOM 1764 C C . TRP A 1 226 ? 9.766 -16.312 10.867 1 97.81 226 TRP A C 1
ATOM 1766 O O . TRP A 1 226 ? 9.984 -15.102 10.836 1 97.81 226 TRP A O 1
ATOM 1776 N N . ASP A 1 227 ? 10.641 -17.109 11.344 1 97.38 227 ASP A N 1
ATOM 1777 C CA . ASP A 1 227 ? 11.883 -16.688 11.984 1 97.38 227 ASP A CA 1
ATOM 1778 C C . ASP A 1 227 ? 12.844 -16.094 10.969 1 97.38 227 ASP A C 1
ATOM 1780 O O . ASP A 1 227 ? 13.805 -15.414 11.344 1 97.38 227 ASP A O 1
ATOM 1784 N N . LYS A 1 228 ? 12.609 -16.297 9.703 1 98.19 228 LYS A N 1
ATOM 1785 C CA . LYS A 1 228 ? 13.508 -15.82 8.656 1 98.19 228 LYS A CA 1
ATOM 1786 C C . LYS A 1 228 ? 12.992 -14.523 8.039 1 98.19 228 LYS A C 1
ATOM 1788 O O . LYS A 1 228 ? 13.742 -13.805 7.375 1 98.19 228 LYS A O 1
ATOM 1793 N N . LEU A 1 229 ? 11.734 -14.195 8.211 1 98.5 229 LEU A N 1
ATOM 1794 C CA . LEU A 1 229 ? 11.094 -13.078 7.539 1 98.5 229 LEU A CA 1
ATOM 1795 C C . LEU A 1 229 ? 11.75 -11.758 7.93 1 98.5 229 LEU A C 1
ATOM 1797 O O . LEU A 1 229 ? 11.953 -10.883 7.086 1 98.5 229 LEU A O 1
ATOM 1801 N N . PRO A 1 230 ? 12.211 -11.539 9.219 1 98.19 230 PRO A N 1
ATOM 1802 C CA . PRO A 1 230 ? 12.828 -10.258 9.586 1 98.19 230 PRO A CA 1
ATOM 1803 C C . PRO A 1 230 ? 14.133 -9.992 8.836 1 98.19 230 PRO A C 1
ATOM 1805 O O . PRO A 1 230 ? 14.578 -8.844 8.766 1 98.19 230 PRO A O 1
ATOM 1808 N N . GLY A 1 231 ? 14.695 -11.008 8.25 1 98.06 231 GLY A N 1
ATOM 1809 C CA . GLY A 1 231 ? 15.961 -10.867 7.543 1 98.06 231 GLY A CA 1
ATOM 1810 C C . GLY A 1 231 ? 15.789 -10.406 6.105 1 98.06 231 GLY A C 1
ATOM 1811 O O . GLY A 1 231 ? 16.766 -10.078 5.438 1 98.06 231 GLY A O 1
ATOM 1812 N N . ILE A 1 232 ? 14.562 -10.398 5.609 1 98.25 232 ILE A N 1
ATOM 1813 C CA . ILE A 1 232 ? 14.297 -9.945 4.246 1 98.25 232 ILE A CA 1
ATOM 1814 C C . ILE A 1 232 ? 14.5 -8.43 4.156 1 98.25 232 ILE A C 1
ATOM 1816 O O . ILE A 1 232 ? 13.836 -7.668 4.855 1 98.25 232 ILE A O 1
ATOM 1820 N N . LYS A 1 233 ? 15.375 -8.016 3.25 1 96.31 233 LYS A N 1
ATOM 1821 C CA . LYS A 1 233 ? 15.719 -6.598 3.133 1 96.31 233 LYS A CA 1
ATOM 1822 C C . LYS A 1 233 ? 15.156 -6 1.846 1 96.31 233 LYS A C 1
ATOM 1824 O O . LYS A 1 233 ? 15.172 -4.781 1.662 1 96.31 233 LYS A O 1
ATOM 1829 N N . ASN A 1 234 ? 14.664 -6.84 0.971 1 97.88 234 ASN A N 1
ATOM 1830 C CA . ASN A 1 234 ? 14.07 -6.398 -0.287 1 97.88 234 ASN A CA 1
ATOM 1831 C C . ASN A 1 234 ? 12.852 -5.508 -0.05 1 97.88 234 ASN A C 1
ATOM 1833 O O . ASN A 1 234 ? 12.289 -5.496 1.047 1 97.88 234 ASN A O 1
ATOM 1837 N N . LYS A 1 235 ? 12.516 -4.727 -1.046 1 98.19 235 LYS A N 1
ATOM 1838 C CA . LYS A 1 235 ? 11.211 -4.082 -1.054 1 98.19 235 LYS A CA 1
ATOM 1839 C C . LYS A 1 235 ? 10.102 -5.098 -1.318 1 98.19 235 LYS A C 1
ATOM 1841 O O . LYS A 1 235 ? 10.047 -5.707 -2.389 1 98.19 235 LYS A O 1
ATOM 1846 N N . VAL A 1 236 ? 9.242 -5.262 -0.307 1 98.81 236 VAL A N 1
ATOM 1847 C CA . VAL A 1 236 ? 8.211 -6.289 -0.406 1 98.81 236 VAL A CA 1
ATOM 1848 C C . VAL A 1 236 ? 6.832 -5.648 -0.306 1 98.81 236 VAL A C 1
ATOM 1850 O O . VAL A 1 236 ? 6.605 -4.773 0.534 1 98.81 236 VAL A O 1
ATOM 1853 N N . MET A 1 237 ? 5.922 -6.023 -1.167 1 98.94 237 MET A N 1
ATOM 1854 C CA . MET A 1 237 ? 4.504 -5.699 -1.025 1 98.94 237 MET A CA 1
ATOM 1855 C C . MET A 1 237 ? 3.674 -6.965 -0.84 1 98.94 237 MET A C 1
ATOM 1857 O O . MET A 1 237 ? 3.814 -7.922 -1.604 1 98.94 237 MET A O 1
ATOM 1861 N N . ILE A 1 238 ? 2.904 -6.957 0.204 1 98.94 238 ILE A N 1
ATOM 1862 C CA . ILE A 1 238 ? 1.912 -8.008 0.424 1 98.94 238 ILE A CA 1
ATOM 1863 C C . ILE A 1 238 ? 0.531 -7.504 0.008 1 98.94 238 ILE A C 1
ATOM 1865 O O . ILE A 1 238 ? 0.047 -6.496 0.529 1 98.94 238 ILE A O 1
ATOM 1869 N N . LEU A 1 239 ? -0.06 -8.18 -0.926 1 98.88 239 LEU A N 1
ATOM 1870 C CA . LEU A 1 239 ? -1.331 -7.777 -1.518 1 98.88 239 LEU A CA 1
ATOM 1871 C C . LEU A 1 239 ? -2.377 -8.875 -1.354 1 98.88 239 LEU A C 1
ATOM 1873 O O . LEU A 1 239 ? -2.143 -10.023 -1.734 1 98.88 239 LEU A O 1
ATOM 1877 N N . ASN A 1 240 ? -3.494 -8.555 -0.772 1 98.56 240 ASN A N 1
ATOM 1878 C CA . ASN A 1 240 ? -4.598 -9.492 -0.601 1 98.56 240 ASN A CA 1
ATOM 1879 C C . ASN A 1 240 ? -5.949 -8.797 -0.771 1 98.56 240 ASN A C 1
ATOM 1881 O O . ASN A 1 240 ? -6.094 -7.617 -0.452 1 98.56 240 ASN A O 1
ATOM 1885 N N . GLY A 1 241 ? -6.91 -9.57 -1.302 1 98.31 241 GLY A N 1
ATOM 1886 C CA . GLY A 1 241 ? -8.289 -9.148 -1.106 1 98.31 241 GLY A CA 1
ATOM 1887 C C . GLY A 1 241 ? -8.789 -9.375 0.308 1 98.31 241 GLY A C 1
ATOM 1888 O O . GLY A 1 241 ? -8.445 -10.383 0.938 1 98.31 241 GLY A O 1
ATOM 1889 N N . MET A 1 242 ? -9.672 -8.555 0.756 1 97.75 242 MET A N 1
ATOM 1890 C CA . MET A 1 242 ? -10.18 -8.656 2.121 1 97.75 242 MET A CA 1
ATOM 1891 C C . MET A 1 242 ? -11.102 -9.859 2.273 1 97.75 242 MET A C 1
ATOM 1893 O O . MET A 1 242 ? -11.289 -10.367 3.381 1 97.75 242 MET A O 1
ATOM 1897 N N . GLN A 1 243 ? -11.625 -10.344 1.178 1 97.94 243 GLN A N 1
ATOM 1898 C CA . GLN A 1 243 ? -12.539 -11.477 1.218 1 97.94 243 GLN A CA 1
ATOM 1899 C C . GLN A 1 243 ? -11.883 -12.742 0.67 1 97.94 243 GLN A C 1
ATOM 1901 O O . GLN A 1 243 ? -12.531 -13.547 0 1 97.94 243 GLN A O 1
ATOM 1906 N N . ASP A 1 244 ? -10.648 -12.836 0.824 1 98.38 244 ASP A N 1
ATOM 1907 C CA . ASP A 1 244 ? -9.891 -14.016 0.417 1 98.38 244 ASP A CA 1
ATOM 1908 C C . ASP A 1 244 ? -10.242 -15.219 1.288 1 98.38 244 ASP A C 1
ATOM 1910 O O . ASP A 1 244 ? -9.82 -15.305 2.443 1 98.38 244 ASP A O 1
ATOM 1914 N N . VAL A 1 245 ? -10.883 -16.219 0.757 1 97.69 245 VAL A N 1
ATOM 1915 C CA . VAL A 1 245 ? -11.367 -17.344 1.543 1 97.69 245 VAL A CA 1
ATOM 1916 C C . VAL A 1 245 ? -10.32 -18.453 1.562 1 97.69 245 VAL A C 1
ATOM 1918 O O . VAL A 1 245 ? -10.406 -19.391 2.365 1 97.69 245 VAL A O 1
ATOM 1921 N N . LEU A 1 246 ? -9.328 -18.375 0.67 1 97.19 246 LEU A N 1
ATOM 1922 C CA . LEU A 1 246 ? -8.312 -19.422 0.601 1 97.19 246 LEU A CA 1
ATOM 1923 C C . LEU A 1 246 ? -7.105 -19.062 1.462 1 97.19 246 LEU A C 1
ATOM 1925 O O . LEU A 1 246 ? -6.469 -19.938 2.049 1 97.19 246 LEU A O 1
ATOM 1929 N N . THR A 1 247 ? -6.75 -17.797 1.439 1 97.81 247 THR A N 1
ATOM 1930 C CA . THR A 1 247 ? -5.691 -17.25 2.277 1 97.81 247 THR A CA 1
ATOM 1931 C C . THR A 1 247 ? -6.203 -16.062 3.09 1 97.81 247 THR A C 1
ATOM 1933 O O . THR A 1 247 ? -5.98 -14.914 2.719 1 97.81 247 THR A O 1
ATOM 1936 N N . PRO A 1 248 ? -6.785 -16.422 4.191 1 97.94 248 PRO A N 1
ATOM 1937 C CA . PRO A 1 248 ? -7.367 -15.344 5 1 97.94 248 PRO A CA 1
ATOM 1938 C C . PRO A 1 248 ? -6.406 -14.172 5.207 1 97.94 248 PRO A C 1
ATOM 1940 O O . PRO A 1 248 ? -5.219 -14.383 5.465 1 97.94 248 PRO A O 1
ATOM 1943 N N . VAL A 1 249 ? -6.93 -13 5.148 1 97.88 249 VAL A N 1
ATOM 1944 C CA . VAL A 1 249 ? -6.168 -11.758 5.023 1 97.88 249 VAL A CA 1
ATOM 1945 C C . VAL A 1 249 ? -5.289 -11.562 6.254 1 97.88 249 VAL A C 1
ATOM 1947 O O . VAL A 1 249 ? -4.262 -10.891 6.188 1 97.88 249 VAL A O 1
ATOM 1950 N N . LYS A 1 250 ? -5.605 -12.102 7.375 1 97.75 250 LYS A N 1
ATOM 1951 C CA . LYS A 1 250 ? -4.781 -11.992 8.578 1 97.75 250 LYS A CA 1
ATOM 1952 C C . LYS A 1 250 ? -3.367 -12.508 8.32 1 97.75 250 LYS A C 1
ATOM 1954 O O . LYS A 1 250 ? -2.406 -12.023 8.922 1 97.75 250 LYS A O 1
ATOM 1959 N N . ASN A 1 251 ? -3.225 -13.492 7.473 1 98.5 251 ASN A N 1
ATOM 1960 C CA . ASN A 1 251 ? -1.89 -13.945 7.102 1 98.5 251 ASN A CA 1
ATOM 1961 C C . ASN A 1 251 ? -1.052 -12.812 6.52 1 98.5 251 ASN A C 1
ATOM 1963 O O . ASN A 1 251 ? 0.118 -12.656 6.875 1 98.5 251 ASN A O 1
ATOM 1967 N N . ALA A 1 252 ? -1.656 -12.023 5.645 1 98.69 252 ALA A N 1
ATOM 1968 C CA . ALA A 1 252 ? -0.97 -10.891 5.039 1 98.69 252 ALA A CA 1
ATOM 1969 C C . ALA A 1 252 ? -0.546 -9.875 6.102 1 98.69 252 ALA A C 1
ATOM 1971 O O . ALA A 1 252 ? 0.564 -9.344 6.051 1 98.69 252 ALA A O 1
ATOM 1972 N N . VAL A 1 253 ? -1.405 -9.625 7.039 1 98.44 253 VAL A N 1
ATOM 1973 C CA . VAL A 1 253 ? -1.136 -8.68 8.117 1 98.44 253 VAL A CA 1
ATOM 1974 C C . VAL A 1 253 ? 0.078 -9.141 8.922 1 98.44 253 VAL A C 1
ATOM 1976 O O . VAL A 1 253 ? 0.988 -8.352 9.188 1 98.44 253 VAL A O 1
ATOM 1979 N N . MET A 1 254 ? 0.088 -10.398 9.234 1 98.12 254 MET A N 1
ATOM 1980 C CA . MET A 1 254 ? 1.17 -10.945 10.047 1 98.12 254 MET A CA 1
ATOM 1981 C C . MET A 1 254 ? 2.488 -10.93 9.281 1 98.12 254 MET A C 1
ATOM 1983 O O . MET A 1 254 ? 3.539 -10.633 9.859 1 98.12 254 MET A O 1
ATOM 1987 N N . ILE A 1 255 ? 2.436 -11.234 8 1 98.62 255 ILE A N 1
ATOM 1988 C CA . ILE A 1 255 ? 3.646 -11.219 7.188 1 98.62 255 ILE A CA 1
ATOM 1989 C C . ILE A 1 255 ? 4.191 -9.797 7.086 1 98.62 255 ILE A C 1
ATOM 1991 O O . ILE A 1 255 ? 5.398 -9.578 7.203 1 98.62 255 ILE A O 1
ATOM 1995 N N . ALA A 1 256 ? 3.312 -8.844 6.887 1 98.5 256 ALA A N 1
ATOM 1996 C CA . ALA A 1 256 ? 3.73 -7.453 6.785 1 98.5 256 ALA A CA 1
ATOM 1997 C C . ALA A 1 256 ? 4.395 -6.98 8.078 1 98.5 256 ALA A C 1
ATOM 1999 O O . ALA A 1 256 ? 5.359 -6.215 8.047 1 98.5 256 ALA A O 1
ATOM 2000 N N . ASP A 1 257 ? 3.861 -7.41 9.148 1 97.25 257 ASP A N 1
ATOM 2001 C CA . ASP A 1 257 ? 4.445 -7.059 10.438 1 97.25 257 ASP A CA 1
ATOM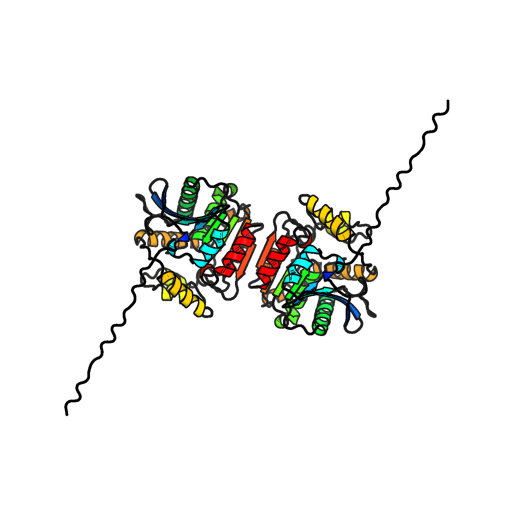 2002 C C . ASP A 1 257 ? 5.836 -7.668 10.594 1 97.25 257 ASP A C 1
ATOM 2004 O O . ASP A 1 257 ? 6.73 -7.043 11.172 1 97.25 257 ASP A O 1
ATOM 2008 N N . ALA A 1 258 ? 6.043 -8.82 10.062 1 97.88 258 ALA A N 1
ATOM 2009 C CA . ALA A 1 258 ? 7.27 -9.586 10.266 1 97.88 258 ALA A CA 1
ATOM 2010 C C . ALA A 1 258 ? 8.383 -9.094 9.352 1 97.88 258 ALA A C 1
ATOM 2012 O O . ALA A 1 258 ? 9.57 -9.211 9.68 1 97.88 258 ALA A O 1
ATOM 2013 N N . ILE A 1 259 ? 8.047 -8.602 8.172 1 98.5 259 ILE A N 1
ATOM 2014 C CA . ILE A 1 259 ? 9.047 -8.164 7.203 1 98.5 259 ILE A CA 1
ATOM 2015 C C . ILE A 1 259 ? 9.258 -6.656 7.324 1 98.5 259 ILE A C 1
ATOM 2017 O O . ILE A 1 259 ? 8.391 -5.871 6.934 1 98.5 259 ILE A O 1
ATOM 2021 N N . PRO A 1 260 ? 10.406 -6.234 7.777 1 96.69 260 PRO A N 1
ATOM 2022 C CA . PRO A 1 260 ? 10.633 -4.793 7.93 1 96.69 260 PRO A CA 1
ATOM 2023 C C . PRO A 1 260 ? 10.508 -4.031 6.613 1 96.69 260 PRO A C 1
ATOM 2025 O O . PRO A 1 260 ? 11.055 -4.461 5.594 1 96.69 260 PRO A O 1
ATOM 2028 N N . GLY A 1 261 ? 9.641 -2.979 6.684 1 97.12 261 GLY A N 1
ATOM 2029 C CA . GLY A 1 261 ? 9.57 -2.086 5.539 1 97.12 261 GLY A CA 1
ATOM 2030 C C . GLY A 1 261 ? 8.594 -2.557 4.473 1 97.12 261 GLY A C 1
ATOM 2031 O O . GLY A 1 261 ? 8.406 -1.885 3.459 1 97.12 261 GLY A O 1
ATOM 2032 N N . SER A 1 262 ? 7.984 -3.703 4.676 1 98.5 262 SER A N 1
ATOM 2033 C CA . SER A 1 262 ? 7.059 -4.191 3.658 1 98.5 262 SER A CA 1
ATOM 2034 C C . SER A 1 262 ? 5.785 -3.355 3.621 1 98.5 262 SER A C 1
ATOM 2036 O O . SER A 1 262 ? 5.449 -2.684 4.602 1 98.5 262 SER A O 1
ATOM 2038 N N . TRP A 1 263 ? 5.199 -3.33 2.438 1 98.88 263 TRP A N 1
ATOM 2039 C CA . TRP A 1 263 ? 3.869 -2.756 2.258 1 98.88 263 TRP A CA 1
ATOM 2040 C C . TRP A 1 263 ? 2.787 -3.801 2.506 1 98.88 263 TRP A C 1
ATOM 2042 O O . TRP A 1 263 ? 2.973 -4.98 2.203 1 98.88 263 TRP A O 1
ATOM 2052 N N . LEU A 1 264 ? 1.719 -3.359 3.125 1 98.88 264 LEU A N 1
ATOM 2053 C CA . LEU A 1 264 ? 0.49 -4.141 3.23 1 98.88 264 LEU A CA 1
ATOM 2054 C C . LEU A 1 264 ? -0.647 -3.469 2.469 1 98.88 264 LEU A C 1
ATOM 2056 O O . LEU A 1 264 ? -1.063 -2.359 2.812 1 98.88 264 LEU A O 1
ATOM 2060 N N . VAL A 1 265 ? -1.098 -4.125 1.433 1 98.88 265 VAL A N 1
ATOM 2061 C CA . VAL A 1 265 ? -2.203 -3.629 0.619 1 98.88 265 VAL A CA 1
ATOM 2062 C C . VAL A 1 265 ? -3.371 -4.609 0.68 1 98.88 265 VAL A C 1
ATOM 2064 O O . VAL A 1 265 ? -3.232 -5.773 0.294 1 98.88 265 VAL A O 1
ATOM 2067 N N . ARG A 1 266 ? -4.453 -4.152 1.191 1 98.31 266 ARG A N 1
ATOM 2068 C CA . ARG A 1 266 ? -5.68 -4.934 1.307 1 98.31 266 ARG A CA 1
ATOM 2069 C C . ARG A 1 266 ? -6.809 -4.305 0.498 1 98.31 266 ARG A C 1
ATOM 2071 O O . ARG A 1 266 ? -7.152 -3.139 0.703 1 98.31 266 ARG A O 1
ATOM 2078 N N . ILE A 1 267 ? -7.371 -5.066 -0.384 1 98.12 267 ILE A N 1
ATOM 2079 C CA . ILE A 1 267 ? -8.367 -4.496 -1.286 1 98.12 267 ILE A CA 1
ATOM 2080 C C . ILE A 1 267 ? -9.766 -4.922 -0.844 1 98.12 267 ILE A C 1
ATOM 2082 O O . ILE A 1 267 ? -10.102 -6.105 -0.887 1 98.12 267 ILE A O 1
ATOM 2086 N N . GLN A 1 268 ? -10.594 -3.979 -0.456 1 95.81 268 GLN A N 1
ATOM 2087 C CA . GLN A 1 268 ? -11.984 -4.242 -0.083 1 95.81 268 GLN A CA 1
ATOM 2088 C C . GLN A 1 268 ? -12.797 -4.707 -1.287 1 95.81 268 GLN A C 1
ATOM 2090 O O . GLN A 1 268 ? -12.625 -4.195 -2.395 1 95.81 268 GLN A O 1
ATOM 2095 N N . GLY A 1 269 ? -13.625 -5.68 -1.055 1 95.88 269 GLY A N 1
ATOM 2096 C CA . GLY A 1 269 ? -14.5 -6.172 -2.105 1 95.88 269 GLY A CA 1
ATOM 2097 C C . GLY A 1 269 ? -13.82 -7.16 -3.033 1 95.88 269 GLY A C 1
ATOM 2098 O O . GLY A 1 269 ? -14.422 -7.617 -4.008 1 95.88 269 GLY A O 1
ATOM 2099 N N . ALA A 1 270 ? -12.641 -7.539 -2.752 1 97.94 270 ALA A N 1
ATOM 2100 C CA . ALA A 1 270 ? -11.914 -8.492 -3.59 1 97.94 270 ALA A CA 1
ATOM 2101 C C . ALA A 1 270 ? -11.625 -9.781 -2.828 1 97.94 270 ALA A C 1
ATOM 2103 O O . ALA A 1 270 ? -11.578 -9.789 -1.596 1 97.94 270 ALA A O 1
ATOM 2104 N N . GLY A 1 271 ? -11.469 -10.852 -3.602 1 98.44 271 GLY A N 1
ATOM 2105 C CA . GLY A 1 271 ? -11.172 -12.156 -3.029 1 98.44 271 GLY A CA 1
ATOM 2106 C C . GLY A 1 271 ? -9.758 -12.617 -3.305 1 98.44 271 GLY A C 1
ATOM 2107 O O . GLY A 1 271 ? -8.844 -11.805 -3.443 1 98.44 271 GLY A O 1
ATOM 2108 N N . HIS A 1 272 ? -9.547 -13.977 -3.252 1 98.44 272 HIS A N 1
ATOM 2109 C CA . HIS A 1 272 ? -8.25 -14.594 -3.471 1 98.44 272 HIS A CA 1
ATOM 2110 C C . HIS A 1 272 ? -7.676 -14.211 -4.832 1 98.44 272 HIS A C 1
ATOM 2112 O O . HIS A 1 272 ? -6.461 -14.055 -4.977 1 98.44 272 HIS A O 1
ATOM 2118 N N . GLY A 1 273 ? -8.594 -14.07 -5.781 1 98.44 273 GLY A N 1
ATOM 2119 C CA . GLY A 1 273 ? -8.195 -13.75 -7.145 1 98.44 273 GLY A CA 1
ATOM 2120 C C . GLY A 1 273 ? -8.141 -12.258 -7.418 1 98.44 273 GLY A C 1
ATOM 2121 O O . GLY A 1 273 ? -8.578 -11.805 -8.477 1 98.44 273 GLY A O 1
ATOM 2122 N N . VAL A 1 274 ? -7.59 -11.477 -6.555 1 98.62 274 VAL A N 1
ATOM 2123 C CA . VAL A 1 274 ? -7.613 -10.023 -6.633 1 98.62 274 VAL A CA 1
ATOM 2124 C C . VAL A 1 274 ? -6.961 -9.57 -7.938 1 98.62 274 VAL A C 1
ATOM 2126 O O . VAL A 1 274 ? -7.434 -8.625 -8.578 1 98.62 274 VAL A O 1
ATOM 2129 N N . LEU A 1 275 ? -5.938 -10.203 -8.461 1 98.69 275 LEU A N 1
ATOM 2130 C CA . LEU A 1 275 ? -5.234 -9.859 -9.688 1 98.69 275 LEU A CA 1
ATOM 2131 C C . LEU A 1 275 ? -6.133 -10.062 -10.906 1 98.69 275 LEU A C 1
ATOM 2133 O O . LEU A 1 275 ? -5.992 -9.359 -11.906 1 98.69 275 LEU A O 1
ATOM 2137 N N . PHE A 1 276 ? -6.992 -11 -10.766 1 98.19 276 PHE A N 1
ATOM 2138 C CA . PHE A 1 276 ? -7.875 -11.367 -11.859 1 98.19 276 PHE A CA 1
ATOM 2139 C C . PHE A 1 276 ? -9.172 -10.57 -11.805 1 98.19 276 PHE A C 1
ATOM 2141 O O . PHE A 1 276 ? -9.773 -10.273 -12.836 1 98.19 276 PHE A O 1
ATOM 2148 N N . GLN A 1 277 ? -9.539 -10.258 -10.625 1 98.19 277 GLN A N 1
ATOM 2149 C CA . GLN A 1 277 ? -10.758 -9.5 -10.375 1 98.19 277 GLN A CA 1
ATOM 2150 C C . GLN A 1 277 ? -10.594 -8.039 -10.781 1 98.19 277 GLN A C 1
ATOM 2152 O O . GLN A 1 277 ? -11.523 -7.434 -11.32 1 98.19 277 GLN A O 1
ATOM 2157 N N . LYS A 1 278 ? -9.445 -7.504 -10.523 1 97.88 278 LYS A N 1
ATOM 2158 C CA . LYS A 1 278 ? -9.148 -6.094 -10.781 1 97.88 278 LYS A CA 1
ATOM 2159 C C . LYS A 1 278 ? -7.82 -5.934 -11.508 1 97.88 278 LYS A C 1
ATOM 2161 O O . LYS A 1 278 ? -6.93 -5.227 -11.039 1 97.88 278 LYS A O 1
ATOM 2166 N N . PRO A 1 279 ? -7.773 -6.473 -12.734 1 98.19 279 PRO A N 1
ATOM 2167 C CA . PRO A 1 279 ? -6.477 -6.547 -13.406 1 98.19 279 PRO A CA 1
ATOM 2168 C C . PRO A 1 279 ? -5.879 -5.172 -13.695 1 98.19 279 PRO A C 1
ATOM 2170 O O . PRO A 1 279 ? -4.672 -4.973 -13.539 1 98.19 279 PRO A O 1
ATOM 2173 N N . HIS A 1 280 ? -6.633 -4.18 -14.102 1 97.94 280 HIS A N 1
ATOM 2174 C CA . HIS A 1 280 ? -6.109 -2.861 -14.453 1 97.94 280 HIS A CA 1
ATOM 2175 C C . HIS A 1 280 ? -5.629 -2.113 -13.211 1 97.94 280 HIS A C 1
ATOM 2177 O O . HIS A 1 280 ? -4.543 -1.533 -13.211 1 97.94 280 HIS A O 1
ATOM 2183 N N . TYR A 1 281 ? -6.434 -2.125 -12.18 1 98.31 281 TYR A N 1
ATOM 2184 C CA . TYR A 1 281 ? -6.051 -1.452 -10.945 1 98.31 281 TYR A CA 1
ATOM 2185 C C . TYR A 1 281 ? -4.801 -2.086 -10.344 1 98.31 281 TYR A C 1
ATOM 2187 O O . TYR A 1 281 ? -3.891 -1.381 -9.906 1 98.31 281 TYR A O 1
ATOM 2195 N N . CYS A 1 282 ? -4.785 -3.406 -10.32 1 98.69 282 CYS A N 1
ATOM 2196 C CA . CYS A 1 282 ? -3.633 -4.109 -9.758 1 98.69 282 CYS A CA 1
ATOM 2197 C C . CYS A 1 282 ? -2.377 -3.828 -10.578 1 98.69 282 CYS A C 1
ATOM 2199 O O . CYS A 1 282 ? -1.284 -3.707 -10.023 1 98.69 282 CYS A O 1
ATOM 2201 N N . ALA A 1 283 ? -2.523 -3.73 -11.891 1 98.75 283 ALA A N 1
ATOM 2202 C CA . ALA A 1 283 ? -1.363 -3.395 -12.711 1 98.75 283 ALA A CA 1
ATOM 2203 C C . ALA A 1 283 ? -0.805 -2.025 -12.344 1 98.75 283 ALA A C 1
ATOM 2205 O O . ALA A 1 283 ? 0.41 -1.855 -12.219 1 98.75 283 ALA A O 1
ATOM 2206 N N . LYS A 1 284 ? -1.667 -1.056 -12.164 1 98.5 284 LYS A N 1
ATOM 2207 C CA . LYS A 1 284 ? -1.236 0.278 -11.758 1 98.5 284 LYS A CA 1
ATOM 2208 C C . LYS A 1 284 ? -0.525 0.235 -10.406 1 98.5 284 LYS A C 1
ATOM 2210 O O . LYS A 1 284 ? 0.507 0.882 -10.219 1 98.5 284 LYS A O 1
ATOM 2215 N N . LEU A 1 285 ? -1.104 -0.47 -9.5 1 98.75 285 LEU A N 1
ATOM 2216 C CA . LEU A 1 285 ? -0.546 -0.612 -8.156 1 98.75 285 LEU A CA 1
ATOM 2217 C C . LEU A 1 285 ? 0.838 -1.25 -8.211 1 98.75 285 LEU A C 1
ATOM 2219 O O . LEU A 1 285 ? 1.776 -0.76 -7.574 1 98.75 285 LEU A O 1
ATOM 2223 N N . ILE A 1 286 ? 0.954 -2.305 -8.961 1 98.88 286 ILE A N 1
ATOM 2224 C CA . ILE A 1 286 ? 2.217 -3.02 -9.109 1 98.88 286 ILE A CA 1
ATOM 2225 C C . ILE A 1 286 ? 3.26 -2.1 -9.742 1 98.88 286 ILE A C 1
ATOM 2227 O O . ILE A 1 286 ? 4.395 -2.021 -9.266 1 98.88 286 ILE A O 1
ATOM 2231 N N . GLU A 1 287 ? 2.877 -1.422 -10.773 1 98.56 287 GLU A N 1
ATOM 2232 C CA . GLU A 1 287 ? 3.791 -0.502 -11.445 1 98.56 287 GLU A CA 1
ATOM 2233 C C . GLU A 1 287 ? 4.285 0.581 -10.492 1 98.56 287 GLU A C 1
ATOM 2235 O O . GLU A 1 287 ? 5.477 0.896 -10.461 1 98.56 287 GLU A O 1
ATOM 2240 N N . LEU A 1 288 ? 3.4 1.119 -9.773 1 98.44 288 LEU A N 1
ATOM 2241 C CA . LEU A 1 288 ? 3.775 2.152 -8.812 1 98.44 288 LEU A CA 1
ATOM 2242 C C . LEU A 1 288 ? 4.754 1.605 -7.777 1 98.44 288 LEU A C 1
ATOM 2244 O O . LEU A 1 288 ? 5.75 2.254 -7.457 1 98.44 288 LEU A O 1
ATOM 2248 N N . PHE A 1 289 ? 4.469 0.462 -7.227 1 98.81 289 PHE A N 1
ATOM 2249 C CA . PHE A 1 289 ? 5.34 -0.149 -6.227 1 98.81 289 PHE A CA 1
ATOM 2250 C C . PHE A 1 289 ? 6.727 -0.404 -6.801 1 98.81 289 PHE A C 1
ATOM 2252 O O . PHE A 1 289 ? 7.734 -0.193 -6.121 1 98.81 289 PHE A O 1
ATOM 2259 N N . LEU A 1 290 ? 6.727 -0.833 -8.039 1 98.31 290 LEU A N 1
ATOM 2260 C CA . LEU A 1 290 ? 7.992 -1.211 -8.664 1 98.31 290 LEU A CA 1
ATOM 2261 C C . LEU A 1 290 ? 8.828 0.023 -8.992 1 98.31 290 LEU A C 1
ATOM 2263 O O . LEU A 1 290 ? 10.016 -0.086 -9.273 1 98.31 290 LEU A O 1
ATOM 2267 N N . GLU A 1 291 ? 8.227 1.188 -9 1 94.62 291 GLU A N 1
ATOM 2268 C CA . GLU A 1 291 ? 8.953 2.441 -9.188 1 94.62 291 GLU A CA 1
ATOM 2269 C C . GLU A 1 291 ? 9.664 2.861 -7.902 1 94.62 291 GLU A C 1
ATOM 2271 O O . GLU A 1 291 ? 10.547 3.719 -7.93 1 94.62 291 GLU A O 1
ATOM 2276 N N . TYR A 1 292 ? 9.188 2.361 -6.883 1 86.69 292 TYR A N 1
ATOM 2277 C CA . TYR A 1 292 ? 9.672 2.697 -5.551 1 86.69 292 TYR A CA 1
ATOM 2278 C C . TYR A 1 292 ? 11.109 2.236 -5.363 1 86.69 292 TYR A C 1
ATOM 2280 O O . TYR A 1 292 ? 11.469 1.121 -5.75 1 86.69 292 TYR A O 1
ATOM 2288 N N . MET B 1 1 ? 54.938 54.719 -4.113 1 26.75 1 MET B N 1
ATOM 2289 C CA . MET B 1 1 ? 53.781 54.594 -4.996 1 26.75 1 MET B CA 1
ATOM 2290 C C . MET B 1 1 ? 52.656 53.875 -4.293 1 26.75 1 MET B C 1
ATOM 2292 O O . MET B 1 1 ? 52.812 52.719 -3.861 1 26.75 1 MET B O 1
ATOM 2296 N N . LYS B 1 2 ? 51.781 54.625 -3.602 1 29.56 2 LYS B N 1
ATOM 2297 C CA . LYS B 1 2 ? 50.625 54.281 -2.793 1 29.56 2 LYS B CA 1
ATOM 2298 C C . LYS B 1 2 ? 49.594 53.5 -3.6 1 29.56 2 LYS B C 1
ATOM 2300 O O . LYS B 1 2 ? 49.094 53.969 -4.609 1 29.56 2 LYS B O 1
ATOM 2305 N N . LYS B 1 3 ? 49.781 52.156 -3.609 1 33.53 3 LYS B N 1
ATOM 2306 C CA . LYS B 1 3 ? 48.844 51.188 -4.195 1 33.53 3 LYS B CA 1
ATOM 2307 C C . LYS B 1 3 ? 47.406 51.438 -3.693 1 33.53 3 LYS B C 1
ATOM 2309 O O . LYS B 1 3 ? 47.156 51.344 -2.492 1 33.53 3 LYS B O 1
ATOM 2314 N N . TRP B 1 4 ? 46.719 52.344 -4.324 1 33.69 4 TRP B N 1
ATOM 2315 C CA . TRP B 1 4 ? 45.281 52.594 -4.078 1 33.69 4 TRP B CA 1
ATOM 2316 C C . TRP B 1 4 ? 44.5 51.281 -4.188 1 33.69 4 TRP B C 1
ATOM 2318 O O . TRP B 1 4 ? 44.531 50.625 -5.223 1 33.69 4 TRP B O 1
ATOM 2328 N N . ILE B 1 5 ? 44.25 50.594 -3.146 1 35.94 5 ILE B N 1
ATOM 2329 C CA . ILE B 1 5 ? 43.375 49.438 -2.977 1 35.94 5 ILE B CA 1
ATOM 2330 C C . ILE B 1 5 ? 41.938 49.812 -3.299 1 35.94 5 ILE B C 1
ATOM 2332 O O . ILE B 1 5 ? 41.344 50.656 -2.625 1 35.94 5 ILE B O 1
ATOM 2336 N N . PHE B 1 6 ? 41.5 49.875 -4.574 1 36.88 6 PHE B N 1
ATOM 2337 C CA . PHE B 1 6 ? 40.125 50 -5.008 1 36.88 6 PHE B CA 1
ATOM 2338 C C . PHE B 1 6 ? 39.25 48.875 -4.418 1 36.88 6 PHE B C 1
ATOM 2340 O O . PHE B 1 6 ? 39.531 47.688 -4.648 1 36.88 6 PHE B O 1
ATOM 2347 N N . PHE B 1 7 ? 38.594 49.125 -3.314 1 30.83 7 PHE B N 1
ATOM 2348 C CA . PHE B 1 7 ? 37.562 48.312 -2.715 1 30.83 7 PHE B CA 1
ATOM 2349 C C . PHE B 1 7 ? 36.375 48.188 -3.645 1 30.83 7 PHE B C 1
ATOM 2351 O O . PHE B 1 7 ? 35.688 49.188 -3.908 1 30.83 7 PHE B O 1
ATOM 2358 N N . ILE B 1 8 ? 36.344 47.406 -4.723 1 36.25 8 ILE B N 1
ATOM 2359 C CA . ILE B 1 8 ? 35.125 47.094 -5.496 1 36.25 8 ILE B CA 1
ATOM 2360 C C . ILE B 1 8 ? 34.125 46.375 -4.598 1 36.25 8 ILE B C 1
ATOM 2362 O O . ILE B 1 8 ? 34.344 45.281 -4.137 1 36.25 8 ILE B O 1
ATOM 2366 N N . GLY B 1 9 ? 33.281 47.125 -3.854 1 31.75 9 GLY B N 1
ATOM 2367 C CA . GLY B 1 9 ? 32.094 46.656 -3.199 1 31.75 9 GLY B CA 1
ATOM 2368 C C . GLY B 1 9 ? 31.172 45.875 -4.133 1 31.75 9 GLY B C 1
ATOM 2369 O O . GLY B 1 9 ? 30.672 46.438 -5.121 1 31.75 9 GLY B O 1
ATOM 2370 N N . MET B 1 10 ? 31.375 44.625 -4.395 1 32.41 10 MET B N 1
ATOM 2371 C CA . MET B 1 10 ? 30.406 43.781 -5.059 1 32.41 10 MET B CA 1
ATOM 2372 C C . MET B 1 10 ? 29.047 43.875 -4.367 1 32.41 10 MET B C 1
ATOM 2374 O O . MET B 1 10 ? 28.906 43.5 -3.207 1 32.41 10 MET B O 1
ATOM 2378 N N . LEU B 1 11 ? 28.172 44.812 -4.691 1 33.34 11 LEU B N 1
ATOM 2379 C CA . LEU B 1 11 ? 26.75 44.781 -4.375 1 33.34 11 LEU B CA 1
ATOM 2380 C C . LEU B 1 11 ? 26.156 43.438 -4.758 1 33.34 11 LEU B C 1
ATOM 2382 O O . LEU B 1 11 ? 26.047 43.125 -5.945 1 33.34 11 LEU B O 1
ATOM 2386 N N . LEU B 1 12 ? 26.328 42.469 -3.994 1 33.34 12 LEU B N 1
ATOM 2387 C CA . LEU B 1 12 ? 25.469 41.312 -4.105 1 33.34 12 LEU B CA 1
ATOM 2388 C C . LEU B 1 12 ? 24 41.719 -4.121 1 33.34 12 LEU B C 1
ATOM 2390 O O . LEU B 1 12 ? 23.484 42.25 -3.125 1 33.34 12 LEU B O 1
ATOM 2394 N N . CYS B 1 13 ? 23.484 42.188 -5.203 1 33.47 13 CYS B N 1
ATOM 2395 C CA . CYS B 1 13 ? 22.047 42.25 -5.43 1 33.47 13 CYS B CA 1
ATOM 2396 C C . CYS B 1 13 ? 21.375 40.969 -4.996 1 33.47 13 CYS B C 1
ATOM 2398 O O . CYS B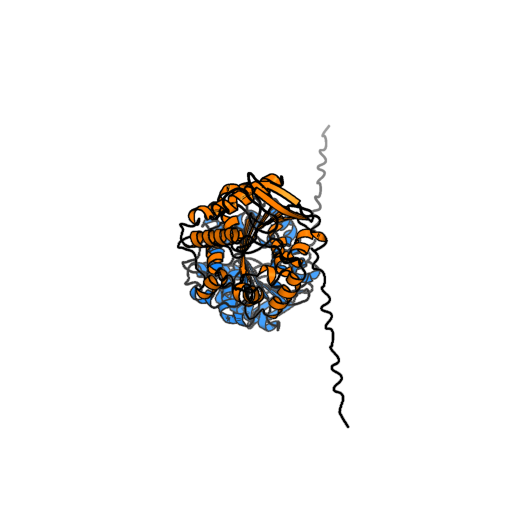 1 13 ? 21.484 39.938 -5.68 1 33.47 13 CYS B O 1
ATOM 2400 N N . PHE B 1 14 ? 21.203 40.75 -3.742 1 36.31 14 PHE B N 1
ATOM 2401 C CA . PHE B 1 14 ? 20.156 39.812 -3.369 1 36.31 14 PHE B CA 1
ATOM 2402 C C . PHE B 1 14 ? 18.875 40.094 -4.133 1 36.31 14 PHE B C 1
ATOM 2404 O O . PHE B 1 14 ? 18.266 41.156 -3.955 1 36.31 14 PHE B O 1
ATOM 2411 N N . SER B 1 15 ? 18.781 39.781 -5.348 1 37.06 15 SER B N 1
ATOM 2412 C CA . SER B 1 15 ? 17.453 39.781 -5.941 1 37.06 15 SER B CA 1
ATOM 2413 C C . SER B 1 15 ? 16.406 39.312 -4.938 1 37.06 15 SER B C 1
ATOM 2415 O O . SER B 1 15 ? 16.469 38.188 -4.438 1 37.06 15 SER B O 1
ATOM 2417 N N . ASN B 1 16 ? 15.883 40.125 -4.07 1 42.44 16 ASN B N 1
ATOM 2418 C CA . ASN B 1 16 ? 14.641 39.906 -3.342 1 42.44 16 ASN B CA 1
ATOM 2419 C C . ASN B 1 16 ? 13.609 39.156 -4.184 1 42.44 16 ASN B C 1
ATOM 2421 O O . ASN B 1 16 ? 12.898 39.781 -4.988 1 42.44 16 ASN B O 1
ATOM 2425 N N . TYR B 1 17 ? 13.844 38.062 -4.715 1 46.22 17 TYR B N 1
ATOM 2426 C CA . TYR B 1 17 ? 12.727 37.375 -5.328 1 46.22 17 TYR B CA 1
ATOM 2427 C C . TYR B 1 17 ? 11.484 37.438 -4.449 1 46.22 17 TYR B C 1
ATOM 2429 O O . TYR B 1 17 ? 11.516 37.031 -3.281 1 46.22 17 TYR B O 1
ATOM 2437 N N . ALA B 1 18 ? 10.695 38.438 -4.586 1 53.94 18 ALA B N 1
ATOM 2438 C CA . ALA B 1 18 ? 9.391 38.594 -3.955 1 53.94 18 ALA B CA 1
ATOM 2439 C C . ALA B 1 18 ? 8.664 37.25 -3.84 1 53.94 18 ALA B C 1
ATOM 2441 O O . ALA B 1 18 ? 8.438 36.562 -4.844 1 53.94 18 ALA B O 1
ATOM 2442 N N . SER B 1 19 ? 8.633 36.625 -2.635 1 73.88 19 SER B N 1
ATOM 2443 C CA . SER B 1 19 ? 7.863 35.438 -2.344 1 73.88 19 SER B CA 1
ATOM 2444 C C . SER B 1 19 ? 6.406 35.562 -2.773 1 73.88 19 SER B C 1
ATOM 2446 O O . SER B 1 19 ? 5.781 36.594 -2.506 1 73.88 19 SER B O 1
ATOM 2448 N N . THR B 1 20 ? 6.008 34.875 -3.766 1 84.75 20 THR B N 1
ATOM 2449 C CA . THR B 1 20 ? 4.633 34.875 -4.246 1 84.75 20 THR B CA 1
ATOM 2450 C C . THR B 1 20 ? 3.988 33.5 -4.066 1 84.75 20 THR B C 1
ATOM 2452 O O . THR B 1 20 ? 4.656 32.5 -4.195 1 84.75 20 THR B O 1
ATOM 2455 N N . MET B 1 21 ? 2.727 33.625 -3.625 1 92.31 21 MET B N 1
ATOM 2456 C CA . MET B 1 21 ? 1.975 32.375 -3.547 1 92.31 21 MET B CA 1
ATOM 2457 C C . MET B 1 21 ? 1.85 31.719 -4.922 1 92.31 21 MET B C 1
ATOM 2459 O O . MET B 1 21 ? 1.684 32.406 -5.926 1 92.31 21 MET B O 1
ATOM 2463 N N . PRO B 1 22 ? 1.937 30.359 -4.973 1 93.69 22 PRO B N 1
ATOM 2464 C CA . PRO B 1 22 ? 1.678 29.734 -6.273 1 93.69 22 PRO B CA 1
ATOM 2465 C C . PRO B 1 22 ? 0.35 30.172 -6.883 1 93.69 22 PRO B C 1
ATOM 2467 O O . PRO B 1 22 ? -0.667 30.219 -6.188 1 93.69 22 PRO B O 1
ATOM 2470 N N . SER B 1 23 ? 0.345 30.438 -8.133 1 95 23 SER B N 1
ATOM 2471 C CA . SER B 1 23 ? -0.812 31.016 -8.805 1 95 23 SER B CA 1
ATOM 2472 C C . SER B 1 23 ? -2.008 30.062 -8.766 1 95 23 SER B C 1
ATOM 2474 O O . SER B 1 23 ? -3.156 30.516 -8.703 1 95 23 SER B O 1
ATOM 2476 N N . PHE B 1 24 ? -1.754 28.766 -8.742 1 96.62 24 PHE B N 1
ATOM 2477 C CA . PHE B 1 24 ? -2.852 27.797 -8.852 1 96.62 24 PHE B CA 1
ATOM 2478 C C . PHE B 1 24 ? -3.631 27.734 -7.543 1 96.62 24 PHE B C 1
ATOM 2480 O O . PHE B 1 24 ? -4.699 27.109 -7.484 1 96.62 24 PHE B O 1
ATOM 2487 N N . TYR B 1 25 ? -3.184 28.328 -6.449 1 97 25 TYR B N 1
ATOM 2488 C CA . TYR B 1 25 ? -3.914 28.344 -5.188 1 97 25 TYR B CA 1
ATOM 2489 C C . TYR B 1 25 ? -5.176 29.203 -5.305 1 97 25 TYR B C 1
ATOM 2491 O O . TYR B 1 25 ? -6.18 28.922 -4.641 1 97 25 TYR B O 1
ATOM 2499 N N . GLY B 1 26 ? -5.094 30.266 -6.141 1 96.94 26 GLY B N 1
ATOM 2500 C CA . GLY B 1 26 ? -6.184 31.234 -6.203 1 96.94 26 GLY B CA 1
ATOM 2501 C C . GLY B 1 26 ? -6.238 32.156 -4.996 1 96.94 26 GLY B C 1
ATOM 2502 O O . GLY B 1 26 ? -5.207 32.469 -4.398 1 96.94 26 GLY B O 1
ATOM 2503 N N . ALA B 1 27 ? -7.418 32.625 -4.684 1 96.69 27 ALA B N 1
ATOM 2504 C CA . ALA B 1 27 ? -7.59 33.625 -3.619 1 96.69 27 ALA B CA 1
ATOM 2505 C C . ALA B 1 27 ? -7.715 32.938 -2.258 1 96.69 27 ALA B C 1
ATOM 2507 O O . ALA B 1 27 ? -8.336 31.875 -2.141 1 96.69 27 ALA B O 1
ATOM 2508 N N . LEU B 1 28 ? -7.168 33.562 -1.308 1 97.56 28 LEU B N 1
ATOM 2509 C CA . LEU B 1 28 ? -7.375 33.125 0.07 1 97.56 28 LEU B CA 1
ATOM 2510 C C . LEU B 1 28 ? -8.828 33.344 0.488 1 97.56 28 LEU B C 1
ATOM 2512 O O . LEU B 1 28 ? -9.406 34.406 0.242 1 97.56 28 LEU B O 1
ATOM 2516 N N . LYS B 1 29 ? -9.391 32.312 1.096 1 98.38 29 LYS B N 1
ATOM 2517 C CA . LYS B 1 29 ? -10.77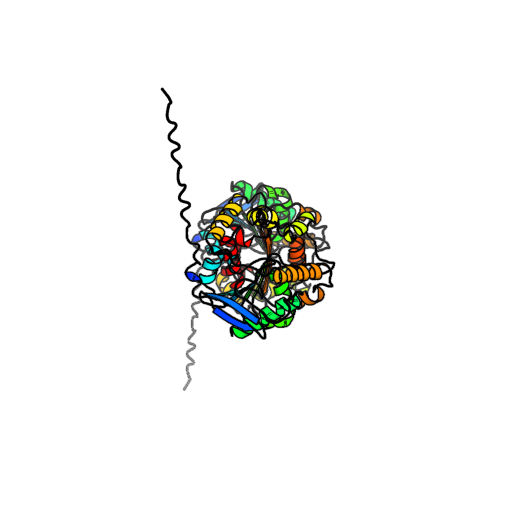3 32.344 1.567 1 98.38 29 LYS B CA 1
ATOM 2518 C C . LYS B 1 29 ? -10.836 32.25 3.088 1 98.38 29 LYS B C 1
ATOM 2520 O O . LYS B 1 29 ? -9.844 31.922 3.738 1 98.38 29 LYS B O 1
ATOM 2525 N N . LYS B 1 30 ? -12.031 32.594 3.631 1 98.38 30 LYS B N 1
ATOM 2526 C CA . LYS B 1 30 ? -12.266 32.469 5.07 1 98.38 30 LYS B CA 1
ATOM 2527 C C . LYS B 1 30 ? -13.633 31.875 5.359 1 98.38 30 LYS B C 1
ATOM 2529 O O . LYS B 1 30 ? -14.602 32.156 4.652 1 98.38 30 LYS B O 1
ATOM 2534 N N . ALA B 1 31 ? -13.672 31.078 6.352 1 98.31 31 ALA B N 1
ATOM 2535 C CA . ALA B 1 31 ? -14.914 30.484 6.84 1 98.31 31 ALA B CA 1
ATOM 2536 C C . ALA B 1 31 ? -15.062 30.672 8.344 1 98.31 31 ALA B C 1
ATOM 2538 O O . ALA B 1 31 ? -14.078 30.578 9.086 1 98.31 31 ALA B O 1
ATOM 2539 N N . THR B 1 32 ? -16.266 30.891 8.773 1 97.19 32 THR B N 1
ATOM 2540 C CA . THR B 1 32 ? -16.547 30.984 10.195 1 97.19 32 THR B CA 1
ATOM 2541 C C . THR B 1 32 ? -16.938 29.625 10.766 1 97.19 32 THR B C 1
ATOM 2543 O O . THR B 1 32 ? -17.828 28.953 10.25 1 97.19 32 THR B O 1
ATOM 2546 N N . VAL B 1 33 ? -16.25 29.234 11.75 1 96.12 33 VAL B N 1
ATOM 2547 C CA . VAL B 1 33 ? -16.5 28.016 12.492 1 96.12 33 VAL B CA 1
ATOM 2548 C C . VAL B 1 33 ? -16.719 28.328 13.969 1 96.12 33 VAL B C 1
ATOM 2550 O O . VAL B 1 33 ? -15.75 28.406 14.734 1 96.12 33 VAL B O 1
ATOM 2553 N N . LYS B 1 34 ? -17.984 28.453 14.312 1 92.81 34 LYS B N 1
ATOM 2554 C CA . LYS B 1 34 ? -18.344 28.922 15.648 1 92.81 34 LYS B CA 1
ATOM 2555 C C . LYS B 1 34 ? -17.656 30.25 15.961 1 92.81 34 LYS B C 1
ATOM 2557 O O . LYS B 1 34 ? -17.844 31.234 15.242 1 92.81 34 LYS B O 1
ATOM 2562 N N . ASP B 1 35 ? -16.688 30.172 16.891 1 92.62 35 ASP B N 1
ATOM 2563 C CA . ASP B 1 35 ? -16.047 31.406 17.312 1 92.62 35 ASP B CA 1
ATOM 2564 C C . ASP B 1 35 ? -14.688 31.594 16.641 1 92.62 35 ASP B C 1
ATOM 2566 O O . ASP B 1 35 ? -13.891 32.438 17.047 1 92.62 35 ASP B O 1
ATOM 2570 N N . ALA B 1 36 ? -14.469 30.828 15.648 1 96.81 36 ALA B N 1
ATOM 2571 C CA . ALA B 1 36 ? -13.188 30.891 14.953 1 96.81 36 ALA B CA 1
ATOM 2572 C C . ALA B 1 36 ? -13.383 31.297 13.492 1 96.81 36 ALA B C 1
ATOM 2574 O O . ALA B 1 36 ? -14.461 31.109 12.93 1 96.81 36 ALA B O 1
ATOM 2575 N N . THR B 1 37 ? -12.406 31.969 13.016 1 97.94 37 THR B N 1
ATOM 2576 C CA . THR B 1 37 ? -12.25 32.188 11.578 1 97.94 37 THR B CA 1
ATOM 2577 C C . THR B 1 37 ? -11.141 31.312 11.016 1 97.94 37 THR B C 1
ATOM 2579 O O . THR B 1 37 ? -10.008 31.344 11.508 1 97.94 37 THR B O 1
ATOM 2582 N N . ILE B 1 38 ? -11.453 30.531 9.984 1 98.56 38 ILE B N 1
ATOM 2583 C CA . ILE B 1 38 ? -10.484 29.641 9.375 1 98.56 38 ILE B CA 1
ATOM 2584 C C . ILE B 1 38 ? -10.133 30.125 7.973 1 98.56 38 ILE B C 1
ATOM 2586 O O . ILE B 1 38 ? -11 30.234 7.105 1 98.56 38 ILE B O 1
ATOM 2590 N N . ALA B 1 39 ? -8.852 30.469 7.805 1 98.62 39 ALA B N 1
ATOM 2591 C CA . ALA B 1 39 ? -8.336 30.797 6.48 1 98.62 39 ALA B CA 1
ATOM 2592 C C . ALA B 1 39 ? -7.953 29.547 5.703 1 98.62 39 ALA B C 1
ATOM 2594 O O . ALA B 1 39 ? -7.383 28.609 6.266 1 98.62 39 ALA B O 1
ATOM 2595 N N . TYR B 1 40 ? -8.312 29.547 4.387 1 98.56 40 TYR B N 1
ATOM 2596 C CA . TYR B 1 40 ? -8.055 28.328 3.613 1 98.56 40 TYR B CA 1
ATOM 2597 C C . TYR B 1 40 ? -7.918 28.656 2.129 1 98.56 40 TYR B C 1
ATOM 2599 O O . TYR B 1 40 ? -8.328 29.734 1.683 1 98.56 40 TYR B O 1
ATOM 2607 N N . TYR B 1 41 ? -7.199 27.812 1.437 1 98.44 41 TYR B N 1
ATOM 2608 C CA . TYR B 1 41 ? -7.215 27.766 -0.021 1 98.44 41 TYR B CA 1
ATOM 2609 C C . TYR B 1 41 ? -8.008 26.562 -0.521 1 98.44 41 TYR B C 1
ATOM 2611 O O . TYR B 1 41 ? -8.023 25.516 0.128 1 98.44 41 TYR B O 1
ATOM 2619 N N . ARG B 1 42 ? -8.641 26.766 -1.604 1 98.31 42 ARG B N 1
ATOM 2620 C CA . ARG B 1 42 ? -9.445 25.75 -2.271 1 98.31 42 ARG B CA 1
ATOM 2621 C C . ARG B 1 42 ? -9.266 25.812 -3.785 1 98.31 42 ARG B C 1
ATOM 2623 O O . ARG B 1 42 ? -9.641 26.797 -4.418 1 98.31 42 ARG B O 1
ATOM 2630 N N . PHE B 1 43 ? -8.641 24.781 -4.363 1 98.44 43 PHE B N 1
ATOM 2631 C CA . PHE B 1 43 ? -8.266 24.844 -5.77 1 98.44 43 PHE B CA 1
ATOM 2632 C C . PHE B 1 43 ? -8.281 23.453 -6.398 1 98.44 43 PHE B C 1
ATOM 2634 O O . PHE B 1 43 ? -8.297 22.438 -5.691 1 98.44 43 PHE B O 1
ATOM 2641 N N . GLY B 1 44 ? -8.281 23.391 -7.727 1 98.31 44 GLY B N 1
ATOM 2642 C CA . GLY B 1 44 ? -8.406 22.141 -8.469 1 98.31 44 GLY B CA 1
ATOM 2643 C C . GLY B 1 44 ? -9.852 21.75 -8.719 1 98.31 44 GLY B C 1
ATOM 2644 O O . GLY B 1 44 ? -10.766 22.562 -8.547 1 98.31 44 GLY B O 1
ATOM 2645 N N . HIS B 1 45 ? -10.008 20.5 -9.305 1 97.25 45 HIS B N 1
ATOM 2646 C CA . HIS B 1 45 ? -11.336 20 -9.648 1 97.25 45 HIS B CA 1
ATOM 2647 C C . HIS B 1 45 ? -11.453 18.516 -9.359 1 97.25 45 HIS B C 1
ATOM 2649 O O . HIS B 1 45 ? -10.461 17.781 -9.391 1 97.25 45 HIS B O 1
ATOM 2655 N N . GLY B 1 46 ? -12.719 18.141 -9.078 1 97.56 46 GLY B N 1
ATOM 2656 C CA . GLY B 1 46 ? -12.984 16.75 -8.758 1 97.56 46 GLY B CA 1
ATOM 2657 C C . GLY B 1 46 ? -13.43 16.547 -7.324 1 97.56 46 GLY B C 1
ATOM 2658 O O . GLY B 1 46 ? -13.859 17.484 -6.656 1 97.56 46 GLY B O 1
ATOM 2659 N N . LYS B 1 47 ? -13.414 15.273 -6.871 1 98.12 47 LYS B N 1
ATOM 2660 C CA . LYS B 1 47 ? -13.797 14.969 -5.496 1 98.12 47 LYS B CA 1
ATOM 2661 C C . LYS B 1 47 ? -12.867 15.656 -4.504 1 98.12 47 LYS B C 1
ATOM 2663 O O . LYS B 1 47 ? -11.648 15.617 -4.652 1 98.12 47 LYS B O 1
ATOM 2668 N N . PRO B 1 48 ? -13.359 16.25 -3.467 1 98.75 48 PRO B N 1
ATOM 2669 C CA . PRO B 1 48 ? -12.562 17.062 -2.545 1 98.75 48 PRO B CA 1
ATOM 2670 C C . PRO B 1 48 ? -11.594 16.234 -1.71 1 98.75 48 PRO B C 1
ATOM 2672 O O . PRO B 1 48 ? -11.93 15.117 -1.296 1 98.75 48 PRO B O 1
ATOM 2675 N N . LEU B 1 49 ? -10.422 16.766 -1.503 1 98.88 49 LEU B N 1
ATOM 2676 C CA . LEU B 1 49 ? -9.391 16.266 -0.6 1 98.88 49 LEU B CA 1
ATOM 2677 C C . LEU B 1 49 ? -8.969 17.344 0.395 1 98.88 49 LEU B C 1
ATOM 2679 O O . LEU B 1 49 ? -8.359 18.344 0.013 1 98.88 49 LEU B O 1
ATOM 2683 N N . VAL B 1 50 ? -9.336 17.156 1.641 1 98.94 50 VAL B N 1
ATOM 2684 C CA . VAL B 1 50 ? -8.961 18.078 2.697 1 98.94 50 VAL B CA 1
ATOM 2685 C C . VAL B 1 50 ? -7.66 17.641 3.352 1 98.94 50 VAL B C 1
ATOM 2687 O O . VAL B 1 50 ? -7.512 16.469 3.707 1 98.94 50 VAL B O 1
ATOM 2690 N N . MET B 1 51 ? -6.734 18.562 3.521 1 98.94 51 MET B N 1
ATOM 2691 C CA . MET B 1 51 ? -5.418 18.203 4.039 1 98.94 51 MET B CA 1
ATOM 2692 C C . MET B 1 51 ? -5.133 18.922 5.355 1 98.94 51 MET B C 1
ATOM 2694 O O . MET B 1 51 ? -5.223 20.141 5.426 1 98.94 51 MET B O 1
ATOM 2698 N N . ILE B 1 52 ? -4.766 18.141 6.359 1 98.88 52 ILE B N 1
ATOM 2699 C CA . ILE B 1 52 ? -4.566 18.641 7.715 1 98.88 52 ILE B CA 1
ATOM 2700 C C . ILE B 1 52 ? -3.076 18.703 8.031 1 98.88 52 ILE B C 1
ATOM 2702 O O . ILE B 1 52 ? -2.375 17.688 7.941 1 98.88 52 ILE B O 1
ATOM 2706 N N . THR B 1 53 ? -2.58 19.797 8.516 1 97.69 53 THR B N 1
ATOM 2707 C CA . THR B 1 53 ? -1.167 20.016 8.805 1 97.69 53 THR B CA 1
ATOM 2708 C C . THR B 1 53 ? -0.792 19.406 10.148 1 97.69 53 THR B C 1
ATOM 2710 O O . THR B 1 53 ? -1.667 19.047 10.938 1 97.69 53 THR B O 1
ATOM 2713 N N . GLY B 1 54 ? 0.483 19.328 10.352 1 96.06 54 GLY B N 1
ATOM 2714 C CA . GLY B 1 54 ? 1.013 18.859 11.625 1 96.06 54 GLY B CA 1
ATOM 2715 C C . GLY B 1 54 ? 1.344 19.984 12.586 1 96.06 54 GLY B C 1
ATOM 2716 O O . GLY B 1 54 ? 1.062 21.156 12.312 1 96.06 54 GLY B O 1
ATOM 2717 N N . HIS B 1 55 ? 1.895 19.594 13.703 1 94 55 HIS B N 1
ATOM 2718 C CA . HIS B 1 55 ? 2.324 20.516 14.75 1 94 55 HIS B CA 1
ATOM 2719 C C . HIS B 1 55 ? 3.324 21.531 14.203 1 94 55 HIS B C 1
ATOM 2721 O O . HIS B 1 55 ? 4.305 21.156 13.562 1 94 55 HIS B O 1
ATOM 2727 N N . GLY B 1 56 ? 3.016 22.766 14.461 1 90.56 56 GLY B N 1
ATOM 2728 C CA . GLY B 1 56 ? 3.957 23.812 14.117 1 90.56 56 GLY B CA 1
ATOM 2729 C C . GLY B 1 56 ? 3.973 24.141 12.633 1 90.56 56 GLY B C 1
ATOM 2730 O O . GLY B 1 56 ? 4.812 24.922 12.172 1 90.56 56 GLY B O 1
ATOM 2731 N N . ASP B 1 57 ? 3.061 23.578 11.883 1 92.44 57 ASP B N 1
ATOM 2732 C CA . ASP B 1 57 ? 2.992 23.844 10.453 1 92.44 57 ASP B CA 1
ATOM 2733 C C . ASP B 1 57 ? 1.915 24.875 10.133 1 92.44 57 ASP B C 1
ATOM 2735 O O . ASP B 1 57 ? 0.996 25.078 10.93 1 92.44 57 ASP B O 1
ATOM 2739 N N . THR B 1 58 ? 2.115 25.531 9.016 1 94.75 58 THR B N 1
ATOM 2740 C CA . THR B 1 58 ? 1.077 26.312 8.352 1 94.75 58 THR B CA 1
ATOM 2741 C C . THR B 1 58 ? 0.67 25.656 7.031 1 94.75 58 THR B C 1
ATOM 2743 O O . THR B 1 58 ? 1.336 24.734 6.555 1 94.75 58 THR B O 1
ATOM 2746 N N . MET B 1 59 ? -0.438 26.141 6.445 1 96.06 59 MET B N 1
ATOM 2747 C CA . MET B 1 59 ? -0.878 25.531 5.195 1 96.06 59 MET B CA 1
ATOM 2748 C C . MET B 1 59 ? 0.133 25.781 4.082 1 96.06 59 MET B C 1
ATOM 2750 O O . MET B 1 59 ? 0.136 25.094 3.068 1 96.06 59 MET B O 1
ATOM 2754 N N . THR B 1 60 ? 1.078 26.734 4.258 1 92.31 60 THR B N 1
ATOM 2755 C CA . THR B 1 60 ? 2.074 27.016 3.229 1 92.31 60 THR B CA 1
ATOM 2756 C C . THR B 1 60 ? 3.279 26.094 3.377 1 92.31 60 THR B C 1
ATOM 2758 O O . THR B 1 60 ? 4.211 26.141 2.57 1 92.31 60 THR B O 1
ATOM 2761 N N . THR B 1 61 ? 3.23 25.234 4.352 1 92.5 61 THR B N 1
ATOM 2762 C CA . THR B 1 61 ? 4.281 24.234 4.535 1 92.5 61 THR B CA 1
ATOM 2763 C C . THR B 1 61 ? 4.145 23.109 3.516 1 92.5 61 THR B C 1
ATOM 2765 O O . THR B 1 61 ? 5.117 22.422 3.205 1 92.5 61 THR B O 1
ATOM 2768 N N . TRP B 1 62 ? 2.957 22.906 3.008 1 96.94 62 TRP B N 1
ATOM 2769 C CA . TRP B 1 62 ? 2.758 21.859 2.021 1 96.94 62 TRP B CA 1
ATOM 2770 C C . TRP B 1 62 ? 3.646 22.078 0.802 1 96.94 62 TRP B C 1
ATOM 2772 O O . TRP B 1 62 ? 3.801 23.203 0.334 1 96.94 62 TRP B O 1
ATOM 2782 N N . HIS B 1 63 ? 4.227 21.016 0.309 1 97.12 63 HIS B N 1
ATOM 2783 C CA . HIS B 1 63 ? 5.035 21.109 -0.9 1 97.12 63 HIS B CA 1
ATOM 2784 C C . HIS B 1 63 ? 4.184 21.484 -2.105 1 97.12 63 HIS B C 1
ATOM 2786 O O . HIS B 1 63 ? 3.25 20.766 -2.463 1 97.12 63 HIS B O 1
ATOM 2792 N N . PRO B 1 64 ? 4.547 22.562 -2.777 1 97 64 PRO B N 1
ATOM 2793 C CA . PRO B 1 64 ? 3.707 23.016 -3.889 1 97 64 PRO B CA 1
ATOM 2794 C C . PRO B 1 64 ? 3.607 21.969 -5.008 1 97 64 PRO B C 1
ATOM 2796 O O . PRO B 1 64 ? 2.57 21.875 -5.668 1 97 64 PRO B O 1
ATOM 2799 N N . ALA B 1 65 ? 4.633 21.203 -5.23 1 97.62 65 ALA B N 1
ATOM 2800 C CA . ALA B 1 65 ? 4.602 20.188 -6.277 1 97.62 65 ALA B CA 1
ATOM 2801 C C . ALA B 1 65 ? 3.596 19.078 -5.945 1 97.62 65 ALA B C 1
ATOM 2803 O O . ALA B 1 65 ? 2.926 18.547 -6.836 1 97.62 65 ALA B O 1
ATOM 2804 N N . LEU B 1 66 ? 3.541 18.672 -4.688 1 98.56 66 LEU B N 1
ATOM 2805 C CA . LEU B 1 66 ? 2.541 17.719 -4.234 1 98.56 66 LEU B CA 1
ATOM 2806 C C . LEU B 1 66 ? 1.131 18.234 -4.488 1 98.56 66 LEU B C 1
ATOM 2808 O O . LEU B 1 66 ? 0.3 17.531 -5.066 1 98.56 66 LEU B O 1
ATOM 2812 N N . LEU B 1 67 ? 0.909 19.469 -4.121 1 98.62 67 LEU B N 1
ATOM 2813 C CA . LEU B 1 67 ? -0.409 20.078 -4.246 1 98.62 67 LEU B CA 1
ATOM 2814 C C . LEU B 1 67 ? -0.796 20.234 -5.715 1 98.62 67 LEU B C 1
ATOM 2816 O O . LEU B 1 67 ? -1.948 20 -6.086 1 98.62 67 LEU B O 1
ATOM 2820 N N . GLN B 1 68 ? 0.151 20.672 -6.488 1 98.5 68 GLN B N 1
ATOM 2821 C CA . GLN B 1 68 ? -0.115 20.859 -7.91 1 98.5 68 GLN B CA 1
ATOM 2822 C C . GLN B 1 68 ? -0.532 19.547 -8.578 1 98.5 68 GLN B C 1
ATOM 2824 O O . GLN B 1 68 ? -1.504 19.516 -9.336 1 98.5 68 GLN B O 1
ATOM 2829 N N . GLN B 1 69 ? 0.151 18.578 -8.289 1 98.69 69 GLN B N 1
ATOM 2830 C CA . GLN B 1 69 ? -0.164 17.281 -8.883 1 98.69 69 GLN B CA 1
ATOM 2831 C C . GLN B 1 69 ? -1.524 16.781 -8.414 1 98.69 69 GLN B C 1
ATOM 2833 O O . GLN B 1 69 ? -2.336 16.312 -9.219 1 98.69 69 GLN B O 1
ATOM 2838 N N . LEU B 1 70 ? -1.805 16.828 -7.152 1 98.81 70 LEU B N 1
ATOM 2839 C CA . LEU B 1 70 ? -3.072 16.359 -6.605 1 98.81 70 LEU B CA 1
ATOM 2840 C C . LEU B 1 70 ? -4.238 17.172 -7.16 1 98.81 70 LEU B C 1
ATOM 2842 O O . LEU B 1 70 ? -5.32 16.625 -7.395 1 98.81 70 LEU B O 1
ATOM 2846 N N . SER B 1 71 ? -3.994 18.438 -7.418 1 98.62 71 SER B N 1
ATOM 2847 C CA . SER B 1 71 ? -5.07 19.344 -7.809 1 98.62 71 SER B CA 1
ATOM 2848 C C . SER B 1 71 ? -5.473 19.125 -9.266 1 98.62 71 SER B C 1
ATOM 2850 O O . SER B 1 71 ? -6.469 19.672 -9.727 1 98.62 71 SER B O 1
ATOM 2852 N N . LYS B 1 72 ? -4.723 18.328 -9.992 1 98.25 72 LYS B N 1
ATOM 2853 C CA . LYS B 1 72 ? -5.094 17.984 -11.359 1 98.25 72 LYS B CA 1
ATOM 2854 C C . LYS B 1 72 ? -6.387 17.188 -11.398 1 98.25 72 LYS B C 1
ATOM 2856 O O . LYS B 1 72 ? -7.148 17.266 -12.367 1 98.25 72 LYS B O 1
ATOM 2861 N N . ASN B 1 73 ? -6.637 16.422 -10.305 1 97.81 73 ASN B N 1
ATOM 2862 C CA . ASN B 1 73 ? -7.801 15.531 -10.352 1 97.81 73 ASN B CA 1
ATOM 2863 C C . ASN B 1 73 ? -8.617 15.625 -9.062 1 97.81 73 ASN B C 1
ATOM 2865 O O . ASN B 1 73 ? -9.578 14.875 -8.883 1 97.81 73 ASN B O 1
ATOM 2869 N N . ARG B 1 74 ? -8.234 16.484 -8.18 1 98.56 74 ARG B N 1
ATOM 2870 C CA . ARG B 1 74 ? -8.945 16.656 -6.914 1 98.56 74 ARG B CA 1
ATOM 2871 C C . ARG B 1 74 ? -9.133 18.141 -6.59 1 98.56 74 ARG B C 1
ATOM 2873 O O . ARG B 1 74 ? -8.312 18.969 -6.965 1 98.56 74 ARG B O 1
ATOM 2880 N N . GLU B 1 75 ? -10.211 18.422 -5.988 1 98.62 75 GLU B N 1
ATOM 2881 C CA . GLU B 1 75 ? -10.336 19.719 -5.332 1 98.62 75 GLU B CA 1
ATOM 2882 C C . GLU B 1 75 ? -9.633 19.719 -3.975 1 98.62 75 GLU B C 1
ATOM 2884 O O . GLU B 1 75 ? -10.156 19.172 -3 1 98.62 75 GLU B O 1
ATOM 2889 N N . VAL B 1 76 ? -8.516 20.375 -3.961 1 98.81 76 VAL B N 1
ATOM 2890 C CA . VAL B 1 76 ? -7.66 20.344 -2.775 1 98.81 76 VAL B CA 1
ATOM 2891 C C . VAL B 1 76 ? -8.016 21.5 -1.856 1 98.81 76 VAL B C 1
ATOM 2893 O O . VAL B 1 76 ? -8.125 22.641 -2.309 1 98.81 76 VAL B O 1
ATOM 2896 N N . ILE B 1 77 ? -8.188 21.188 -0.603 1 98.88 77 ILE B N 1
ATOM 2897 C CA . ILE B 1 77 ? -8.477 22.203 0.409 1 98.88 77 ILE B CA 1
ATOM 2898 C C . ILE B 1 77 ? -7.422 22.156 1.512 1 98.88 77 ILE B C 1
ATOM 2900 O O . ILE B 1 77 ? -7.273 21.125 2.188 1 98.88 77 ILE B O 1
ATOM 2904 N N . ILE B 1 78 ? -6.699 23.203 1.655 1 98.69 78 ILE B N 1
ATOM 2905 C CA . ILE B 1 78 ? -5.73 23.328 2.738 1 98.69 78 ILE B CA 1
ATOM 2906 C C . ILE B 1 78 ? -6.113 24.516 3.627 1 98.69 78 ILE B C 1
ATOM 2908 O O . ILE B 1 78 ? -6.695 25.5 3.152 1 98.69 78 ILE B O 1
ATOM 2912 N N . PHE B 1 79 ? -5.766 24.438 4.938 1 98.75 79 PHE B N 1
ATOM 2913 C CA . PHE B 1 79 ? -6.219 25.453 5.879 1 98.75 79 PHE B CA 1
ATOM 2914 C C . PHE B 1 79 ? -5.262 25.562 7.059 1 98.75 79 PHE B C 1
ATOM 2916 O O . PHE B 1 79 ? -4.371 24.734 7.223 1 98.75 79 PHE B O 1
ATOM 2923 N N . ASP B 1 80 ? -5.457 26.609 7.82 1 98.44 80 ASP B N 1
ATOM 2924 C CA . ASP B 1 80 ? -4.707 26.828 9.055 1 98.44 80 ASP B CA 1
ATOM 2925 C C . ASP B 1 80 ? -5.621 26.719 10.273 1 98.44 80 ASP B C 1
ATOM 2927 O O . ASP B 1 80 ? -6.758 27.188 10.258 1 98.44 80 ASP B O 1
ATOM 2931 N N . PHE B 1 81 ? -5.078 26.109 11.312 1 98.06 81 PHE B N 1
ATOM 2932 C CA . PHE B 1 81 ? -5.797 26.062 12.586 1 98.06 81 PHE B CA 1
ATOM 2933 C C . PHE B 1 81 ? -5.852 27.453 13.227 1 98.06 81 PHE B C 1
ATOM 2935 O O . PHE B 1 81 ? -5.082 28.344 12.859 1 98.06 81 PHE B O 1
ATOM 2942 N N . PRO B 1 82 ? -6.758 27.641 14.203 1 97.5 82 PRO B N 1
ATOM 2943 C CA . PRO B 1 82 ? -6.789 28.922 14.906 1 97.5 82 PRO B CA 1
ATOM 2944 C C . PRO B 1 82 ? -5.438 29.281 15.516 1 97.5 82 PRO B C 1
ATOM 2946 O O . PRO B 1 82 ? -4.793 28.453 16.156 1 97.5 82 PRO B O 1
ATOM 2949 N N . GLY B 1 83 ? -5.09 30.547 15.297 1 97 83 GLY B N 1
ATOM 2950 C CA . GLY B 1 83 ? -3.818 31.016 15.82 1 97 83 GLY B CA 1
ATOM 2951 C C . GLY B 1 83 ? -2.68 30.891 14.828 1 97 83 GLY B C 1
ATOM 2952 O O . GLY B 1 83 ? -1.565 31.359 15.086 1 97 83 GLY B O 1
ATOM 2953 N N . VAL B 1 84 ? -2.947 30.328 13.688 1 95.62 84 VAL B N 1
ATOM 2954 C CA . VAL B 1 84 ? -1.956 30.172 12.633 1 95.62 84 VAL B CA 1
ATOM 2955 C C . VAL B 1 84 ? -2.35 31 11.414 1 95.62 84 VAL B C 1
ATOM 2957 O O . VAL B 1 84 ? -3.512 31 11.008 1 95.62 84 VAL B O 1
ATOM 2960 N N . GLY B 1 85 ? -1.296 31.719 10.82 1 94.88 85 GLY B N 1
ATOM 2961 C CA . GLY B 1 85 ? -1.587 32.562 9.672 1 94.88 85 GLY B CA 1
ATOM 2962 C C . GLY B 1 85 ? -2.719 33.531 9.914 1 94.88 85 GLY B C 1
ATOM 2963 O O . GLY B 1 85 ? -2.699 34.281 10.898 1 94.88 85 GLY B O 1
ATOM 2964 N N . GLN B 1 86 ? -3.732 33.469 9.039 1 94.62 86 GLN B N 1
ATOM 2965 C CA . GLN B 1 86 ? -4.836 34.406 9.141 1 94.62 86 GLN B CA 1
ATOM 2966 C C . GLN B 1 86 ? -6.039 33.781 9.836 1 94.62 86 GLN B C 1
ATOM 2968 O O . GLN B 1 86 ? -7.113 34.406 9.898 1 94.62 86 GLN B O 1
ATOM 2973 N N . SER B 1 87 ? -5.871 32.531 10.344 1 98.19 87 SER B N 1
ATOM 2974 C CA . SER B 1 87 ? -6.922 31.922 11.141 1 98.19 87 SER B CA 1
ATOM 2975 C C . SER B 1 87 ? -6.891 32.438 12.578 1 98.19 87 SER B C 1
ATOM 2977 O O . SER B 1 87 ? -5.816 32.562 13.172 1 98.19 87 SER B O 1
ATOM 2979 N N . THR B 1 88 ? -8.109 32.688 13.133 1 96.88 88 THR B N 1
ATOM 2980 C CA . THR B 1 88 ? -8.203 33.281 14.469 1 96.88 88 THR B CA 1
ATOM 2981 C C . THR B 1 88 ? -9.312 32.594 15.273 1 96.88 88 THR B C 1
ATOM 2983 O O . THR B 1 88 ? -10.086 31.812 14.742 1 96.88 88 THR B O 1
ATOM 2986 N N . THR B 1 89 ? -9.25 32.875 16.562 1 95.44 89 THR B N 1
ATOM 2987 C CA . THR B 1 89 ? -10.352 32.5 17.438 1 95.44 89 THR B CA 1
ATOM 2988 C C . THR B 1 89 ? -10.461 33.469 18.609 1 95.44 89 THR B C 1
ATOM 2990 O O . THR B 1 89 ? -9.477 34.094 18.984 1 95.44 89 THR B O 1
ATOM 2993 N N . LYS B 1 90 ? -11.727 33.562 19.078 1 93.06 90 LYS B N 1
ATOM 2994 C CA . LYS B 1 90 ? -11.977 34.375 20.281 1 93.06 90 LYS B CA 1
ATOM 2995 C C . LYS B 1 90 ? -11.891 33.5 21.531 1 93.06 90 LYS B C 1
ATOM 2997 O O . LYS B 1 90 ? -11.867 34.031 22.656 1 93.06 90 LYS B O 1
ATOM 3002 N N . GLU B 1 91 ? -11.812 32.25 21.375 1 91.38 91 GLU B N 1
ATOM 3003 C CA . GLU B 1 91 ? -11.75 31.297 22.484 1 91.38 91 GLU B CA 1
ATOM 3004 C C . GLU B 1 91 ? -10.312 30.812 22.719 1 91.38 91 GLU B C 1
ATOM 3006 O O . GLU B 1 91 ? -9.383 31.266 22.047 1 91.38 91 GLU B O 1
ATOM 3011 N N . ALA B 1 92 ? -10.227 29.984 23.766 1 93.88 92 ALA B N 1
ATOM 3012 C CA . ALA B 1 92 ? -8.938 29.344 24 1 93.88 92 ALA B CA 1
ATOM 3013 C C . ALA B 1 92 ? -8.531 28.469 22.812 1 93.88 92 ALA B C 1
ATOM 3015 O O . ALA B 1 92 ? -9.391 27.875 22.156 1 93.88 92 ALA B O 1
ATOM 3016 N N . PHE B 1 93 ? -7.273 28.469 22.578 1 96.5 93 PHE B N 1
ATOM 3017 C CA . PHE B 1 93 ? -6.773 27.609 21.516 1 96.5 93 PHE B CA 1
ATOM 3018 C C . PHE B 1 93 ? -6.969 26.141 21.859 1 96.5 93 PHE B C 1
ATOM 3020 O O . PHE B 1 93 ? -6.828 25.75 23.031 1 96.5 93 PHE B O 1
ATOM 3027 N N . PRO B 1 94 ? -7.305 25.266 20.875 1 96.69 94 PRO B N 1
ATOM 3028 C CA . PRO B 1 94 ? -7.418 23.828 21.141 1 96.69 94 PRO B CA 1
ATOM 3029 C C . PRO B 1 94 ? -6.117 23.219 21.672 1 96.69 94 PRO B C 1
ATOM 3031 O O . PRO B 1 94 ? -5.035 23.547 21.172 1 96.69 94 PRO B O 1
ATOM 3034 N N . ASN B 1 95 ? -6.211 22.328 22.688 1 96.62 95 ASN B N 1
ATOM 3035 C CA . ASN B 1 95 ? -5.016 21.719 23.266 1 96.62 95 ASN B CA 1
ATOM 3036 C C . ASN B 1 95 ? -5.203 20.234 23.5 1 96.62 95 ASN B C 1
ATOM 3038 O O . ASN B 1 95 ? -4.48 19.625 24.297 1 96.62 95 ASN B O 1
ATOM 3042 N N . ARG B 1 96 ? -6.219 19.672 22.812 1 96.88 96 ARG B N 1
ATOM 3043 C CA . A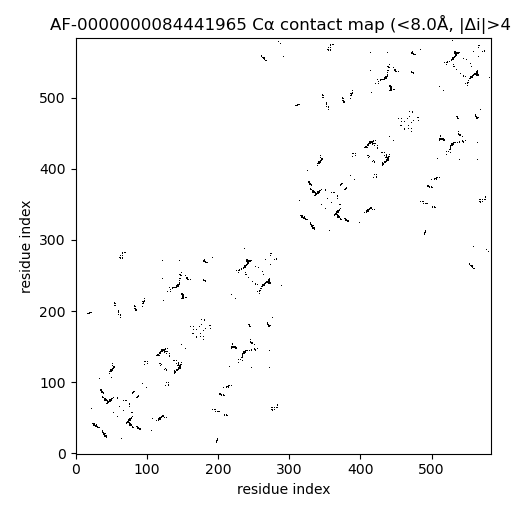RG B 1 96 ? -6.484 18.234 22.75 1 96.88 96 ARG B CA 1
ATOM 3044 C C . ARG B 1 96 ? -6.754 17.797 21.312 1 96.88 96 ARG B C 1
ATOM 3046 O O . ARG B 1 96 ? -7.355 18.531 20.531 1 96.88 96 ARG B O 1
ATOM 3053 N N . MET B 1 97 ? -6.352 16.578 21.047 1 97.19 97 MET B N 1
ATOM 3054 C CA . MET B 1 97 ? -6.539 16.078 19.688 1 97.19 97 MET B CA 1
ATOM 3055 C C . MET B 1 97 ? -8.016 16.094 19.297 1 97.19 97 MET B C 1
ATOM 3057 O O . MET B 1 97 ? -8.359 16.438 18.172 1 97.19 97 MET B O 1
ATOM 3061 N N . GLN B 1 98 ? -8.844 15.734 20.188 1 96.69 98 GLN B N 1
ATOM 3062 C CA . GLN B 1 98 ? -10.281 15.719 19.922 1 96.69 98 GLN B CA 1
ATOM 3063 C C . GLN B 1 98 ? -10.789 17.109 19.562 1 96.69 98 GLN B C 1
ATOM 3065 O O . GLN B 1 98 ? -11.68 17.25 18.719 1 96.69 98 GLN B O 1
ATOM 3070 N N . GLN B 1 99 ? -10.281 18.141 20.203 1 97.06 99 GLN B N 1
ATOM 3071 C CA . GLN B 1 99 ? -10.688 19.516 19.906 1 97.06 99 GLN B CA 1
ATOM 3072 C C . GLN B 1 99 ? -10.289 19.922 18.5 1 97.06 99 GLN B C 1
ATOM 3074 O O . GLN B 1 99 ? -11.062 20.562 17.781 1 97.06 99 GLN B O 1
ATOM 3079 N N . PHE B 1 100 ? -9.094 19.516 18.125 1 98.06 100 PHE B N 1
ATOM 3080 C CA . PHE B 1 100 ? -8.656 19.781 16.75 1 98.06 100 PHE B CA 1
ATOM 3081 C C . PHE B 1 100 ? -9.547 19.047 15.758 1 98.06 100 PHE B C 1
ATOM 3083 O O . PHE B 1 100 ? -9.938 19.609 14.727 1 98.06 100 PHE B O 1
ATOM 3090 N N . SER B 1 101 ? -9.852 17.797 16.094 1 98.25 101 SER B N 1
ATOM 3091 C CA . SER B 1 101 ? -10.727 17 15.227 1 98.25 101 SER B CA 1
ATOM 3092 C C . SER B 1 101 ? -12.086 17.672 15.055 1 98.25 101 SER B C 1
ATOM 3094 O O . SER B 1 101 ? -12.633 17.703 13.953 1 98.25 101 SER B O 1
ATOM 3096 N N . ASN B 1 102 ? -12.617 18.234 16.109 1 97.38 102 ASN B N 1
ATOM 3097 C CA . ASN B 1 102 ? -13.891 18.938 16.047 1 97.38 102 ASN B CA 1
ATOM 3098 C C . ASN B 1 102 ? -13.82 20.156 15.133 1 97.38 102 ASN B C 1
ATOM 3100 O O . ASN B 1 102 ? -14.75 20.422 14.367 1 97.38 102 ASN B O 1
ATOM 3104 N N . ILE B 1 103 ? -12.75 20.859 15.219 1 97.44 103 ILE B N 1
ATOM 3105 C CA . ILE B 1 103 ? -12.57 22.047 14.383 1 97.44 103 ILE B CA 1
ATOM 3106 C C . ILE B 1 103 ? -12.539 21.625 12.914 1 97.44 103 ILE B C 1
ATOM 3108 O O . ILE B 1 103 ? -13.172 22.266 12.07 1 97.44 103 ILE B O 1
ATOM 3112 N N . VAL B 1 104 ? -11.852 20.562 12.617 1 98.38 104 VAL B N 1
ATOM 3113 C CA . VAL B 1 104 ? -11.758 20.078 11.242 1 98.38 104 VAL B CA 1
ATOM 3114 C C . VAL B 1 104 ? -13.141 19.672 10.742 1 98.38 104 VAL B C 1
ATOM 3116 O O . VAL B 1 104 ? -13.539 20.047 9.641 1 98.38 104 VAL B O 1
ATOM 3119 N N . HIS B 1 105 ? -13.836 18.922 11.555 1 97.81 105 HIS B N 1
ATOM 3120 C CA . HIS B 1 105 ? -15.164 18.453 11.18 1 97.81 105 HIS B CA 1
ATOM 3121 C C . HIS B 1 105 ? -16.094 19.641 10.898 1 97.81 105 HIS B C 1
ATOM 3123 O O . HIS B 1 105 ? -16.797 19.641 9.891 1 97.81 105 HIS B O 1
ATOM 3129 N N . GLU B 1 106 ? -16.094 20.625 11.773 1 97.38 106 GLU B N 1
ATOM 3130 C CA . GLU B 1 106 ? -16.953 21.797 11.633 1 97.38 106 GLU B CA 1
ATOM 3131 C C . GLU B 1 106 ? -16.547 22.625 10.422 1 97.38 106 GLU B C 1
ATOM 3133 O O . GLU B 1 106 ? -17.406 23.172 9.719 1 97.38 106 GLU B O 1
ATOM 3138 N N . PHE B 1 107 ? -15.297 22.766 10.188 1 98.31 107 PHE B N 1
ATOM 3139 C CA . PHE B 1 107 ? -14.812 23.484 9.016 1 98.31 107 PHE B CA 1
ATOM 3140 C C . PHE B 1 107 ? -15.289 22.797 7.734 1 98.31 107 PHE B C 1
ATOM 3142 O O . PHE B 1 107 ? -15.82 23.453 6.836 1 98.31 107 PHE B O 1
ATOM 3149 N N . ILE B 1 108 ? -15.102 21.453 7.695 1 98.06 108 ILE B N 1
ATOM 3150 C CA . ILE B 1 108 ? -15.5 20.688 6.52 1 98.06 108 ILE B CA 1
ATOM 3151 C C . ILE B 1 108 ? -17 20.828 6.293 1 98.06 108 ILE B C 1
ATOM 3153 O O . ILE B 1 108 ? -17.453 20.953 5.152 1 98.06 108 ILE B O 1
ATOM 3157 N N . ALA B 1 109 ? -17.781 20.859 7.332 1 96.56 109 ALA B N 1
ATOM 3158 C CA . ALA B 1 109 ? -19.219 21.031 7.23 1 96.56 109 ALA B CA 1
ATOM 3159 C C . ALA B 1 109 ? -19.578 22.359 6.555 1 96.56 109 ALA B C 1
ATOM 3161 O O . ALA B 1 109 ? -20.547 22.422 5.785 1 96.56 109 ALA B O 1
ATOM 3162 N N . THR B 1 110 ? -18.781 23.375 6.785 1 96.81 110 THR B N 1
ATOM 3163 C CA . THR B 1 110 ? -19.047 24.672 6.188 1 96.81 110 THR B CA 1
ATOM 3164 C C . THR B 1 110 ? -18.797 24.641 4.68 1 96.81 110 THR B C 1
ATOM 3166 O O . THR B 1 110 ? -19.297 25.484 3.943 1 96.81 110 THR B O 1
ATOM 3169 N N . GLN B 1 111 ? -17.984 23.719 4.23 1 97 111 GLN B N 1
ATOM 3170 C CA . GLN B 1 111 ? -17.594 23.672 2.826 1 97 111 GLN B CA 1
ATOM 3171 C C . GLN B 1 111 ? -18.641 22.906 2.002 1 97 111 GLN B C 1
ATOM 3173 O O . GLN B 1 111 ? -18.562 22.891 0.771 1 97 111 GLN B O 1
ATOM 3178 N N . GLN B 1 112 ? -19.562 22.219 2.633 1 95.06 112 GLN B N 1
ATOM 3179 C CA . GLN B 1 112 ? -20.672 21.5 1.994 1 95.06 112 GLN B CA 1
ATOM 3180 C C . GLN B 1 112 ? -20.141 20.453 1.013 1 95.06 112 GLN B C 1
ATOM 3182 O O . GLN B 1 112 ? -20.578 20.406 -0.136 1 95.06 112 GLN B O 1
ATOM 3187 N N . LEU B 1 113 ? -19.234 19.75 1.454 1 96.38 113 LEU B N 1
ATOM 3188 C CA . LEU B 1 113 ? -18.609 18.719 0.627 1 96.38 113 LEU B CA 1
ATOM 3189 C C . LEU B 1 113 ? -19.359 17.391 0.756 1 96.38 113 LEU B C 1
ATOM 3191 O O . LEU B 1 113 ? -19.875 17.078 1.826 1 96.38 113 LEU B O 1
ATOM 3195 N N . GLN B 1 114 ? -19.438 16.672 -0.275 1 93.75 114 GLN B N 1
ATOM 3196 C CA . GLN B 1 114 ? -20.031 15.336 -0.267 1 93.75 114 GLN B CA 1
ATOM 3197 C C . GLN B 1 114 ? -18.969 14.258 -0.099 1 93.75 114 GLN B C 1
ATOM 3199 O O . GLN B 1 114 ? -18.266 13.914 -1.054 1 93.75 114 GLN B O 1
ATOM 3204 N N . LYS B 1 115 ? -18.891 13.633 1.045 1 96.62 115 LYS B N 1
ATOM 3205 C CA . LYS B 1 115 ? -18 12.531 1.408 1 96.62 115 LYS B CA 1
ATOM 3206 C C . LYS B 1 115 ? -16.578 12.789 0.95 1 96.62 115 LYS B C 1
ATOM 3208 O O . LYS B 1 115 ? -15.992 11.992 0.205 1 96.62 115 LYS B O 1
ATOM 3213 N N . PRO B 1 116 ? -15.992 13.914 1.415 1 98.5 116 PRO B N 1
ATOM 3214 C CA . PRO B 1 116 ? -14.625 14.227 1.017 1 98.5 116 PRO B CA 1
ATOM 3215 C C . PRO B 1 116 ? -13.609 13.219 1.545 1 98.5 116 PRO B C 1
ATOM 3217 O O . PRO B 1 116 ? -13.906 12.477 2.488 1 98.5 116 PRO B O 1
ATOM 3220 N N . ASP B 1 117 ? -12.516 13.102 0.842 1 98.81 117 ASP B N 1
ATOM 3221 C CA . ASP B 1 117 ? -11.336 12.414 1.363 1 98.81 117 ASP B CA 1
ATOM 3222 C C . ASP B 1 117 ? -10.508 13.336 2.25 1 98.81 117 ASP B C 1
ATOM 3224 O O . ASP B 1 117 ? -10.57 14.562 2.107 1 98.81 117 ASP B O 1
ATOM 3228 N N . VAL B 1 118 ? -9.773 12.734 3.186 1 98.94 118 VAL B N 1
ATOM 3229 C CA . VAL B 1 118 ? -8.992 13.555 4.109 1 98.94 118 VAL B CA 1
ATOM 3230 C C . VAL B 1 118 ? -7.59 12.969 4.262 1 98.94 118 VAL B C 1
ATOM 3232 O O . VAL B 1 118 ? -7.434 11.75 4.387 1 98.94 118 VAL B O 1
ATOM 3235 N N . LEU B 1 119 ? -6.605 13.797 4.18 1 98.94 119 LEU B N 1
ATOM 3236 C CA . LEU B 1 119 ? -5.215 13.453 4.473 1 98.94 119 LEU B CA 1
ATOM 3237 C C . LEU B 1 119 ? -4.695 14.25 5.66 1 98.94 119 LEU B C 1
ATOM 3239 O O . LEU B 1 119 ? -4.898 15.461 5.738 1 98.94 119 LEU B O 1
ATOM 3243 N N . GLY B 1 120 ? -4.059 13.578 6.605 1 98.94 120 GLY B N 1
ATOM 3244 C CA . GLY B 1 120 ? -3.441 14.242 7.742 1 98.94 120 GLY B CA 1
ATOM 3245 C C . GLY B 1 120 ? -1.973 13.898 7.906 1 98.94 120 GLY B C 1
ATOM 3246 O O . GLY B 1 120 ? -1.59 12.734 7.84 1 98.94 120 GLY B O 1
ATOM 3247 N N . PHE B 1 121 ? -1.18 14.961 8.164 1 98.88 121 PHE B N 1
ATOM 3248 C CA . PHE B 1 121 ? 0.258 14.812 8.367 1 98.88 121 PHE B CA 1
ATOM 3249 C C . PHE B 1 121 ? 0.631 15.039 9.82 1 98.88 121 PHE B C 1
ATOM 3251 O O . PHE B 1 121 ? 0.274 16.062 10.406 1 98.88 121 PHE B O 1
ATOM 3258 N N . SER B 1 122 ? 1.435 14.023 10.398 1 98.31 122 SER B N 1
ATOM 3259 C CA . SER B 1 122 ? 1.946 14.172 11.758 1 98.31 122 SER B CA 1
ATOM 3260 C C . SER B 1 122 ? 0.814 14.391 12.75 1 98.31 122 SER B C 1
ATOM 3262 O O . SER B 1 122 ? -0.112 13.586 12.836 1 98.31 122 SER B O 1
ATOM 3264 N N . MET B 1 123 ? 0.754 15.477 13.516 1 97.62 123 MET B N 1
ATOM 3265 C CA . MET B 1 123 ? -0.375 15.797 14.383 1 97.62 123 MET B CA 1
ATOM 3266 C C . MET B 1 123 ? -1.689 15.727 13.617 1 97.62 123 MET B C 1
ATOM 3268 O O . MET B 1 123 ? -2.695 15.25 14.141 1 97.62 123 MET B O 1
ATOM 3272 N N . GLY B 1 124 ? -1.649 16.172 12.375 1 98.69 124 GLY B N 1
ATOM 3273 C CA . GLY B 1 124 ? -2.83 16.094 11.531 1 98.69 124 GLY B CA 1
ATOM 3274 C C . GLY B 1 124 ? -3.277 14.664 11.273 1 98.69 124 GLY B C 1
ATOM 3275 O O . GLY B 1 124 ? -4.469 14.406 11.102 1 98.69 124 GLY B O 1
ATOM 3276 N N . GLY B 1 125 ? -2.309 13.75 11.156 1 98.81 125 GLY B N 1
ATOM 3277 C CA . GLY B 1 125 ? -2.652 12.336 11.055 1 98.81 125 GLY B CA 1
ATOM 3278 C C . GLY B 1 125 ? -3.363 11.805 12.281 1 98.81 125 GLY B C 1
ATOM 3279 O O . GLY B 1 125 ? -4.328 11.047 12.172 1 98.81 125 GLY B O 1
ATOM 3280 N N . SER B 1 126 ? -2.914 12.188 13.445 1 98.62 126 SER B N 1
ATOM 3281 C CA . SER B 1 126 ? -3.555 11.797 14.695 1 98.62 126 SER B CA 1
ATOM 3282 C C . SER B 1 126 ? -4.957 12.383 14.805 1 98.62 126 SER B C 1
ATOM 3284 O O . SER B 1 126 ? -5.898 11.695 15.203 1 98.62 126 SER B O 1
ATOM 3286 N N . VAL B 1 127 ? -5.074 13.625 14.453 1 98.69 127 VAL B N 1
ATOM 3287 C CA . VAL B 1 127 ? -6.359 14.32 14.453 1 98.69 127 VAL B CA 1
ATOM 3288 C C . VAL B 1 127 ? -7.336 13.586 13.531 1 98.69 127 VAL B C 1
ATOM 3290 O O . VAL B 1 127 ? -8.508 13.398 13.883 1 98.69 127 VAL B O 1
ATOM 3293 N N . LEU B 1 128 ? -6.82 13.18 12.414 1 98.75 128 LEU B N 1
ATOM 3294 C CA . LEU B 1 128 ? -7.613 12.469 11.422 1 98.75 128 LEU B CA 1
ATOM 3295 C C . LEU B 1 128 ? -8.156 11.164 11.984 1 98.75 128 LEU B C 1
ATOM 3297 O O . LEU B 1 128 ? -9.289 10.773 11.695 1 98.75 128 LEU B O 1
ATOM 3301 N N . LEU B 1 129 ? -7.383 10.438 12.75 1 98.75 129 LEU B N 1
ATOM 3302 C CA . LEU B 1 129 ? -7.848 9.188 13.352 1 98.75 129 LEU B CA 1
ATOM 3303 C C . LEU B 1 129 ? -9.023 9.445 14.289 1 98.75 129 LEU B C 1
ATOM 3305 O O . LEU B 1 129 ? -9.992 8.68 14.305 1 98.75 129 LEU B O 1
ATOM 3309 N N . PHE B 1 130 ? -8.961 10.555 15.055 1 98 130 PHE B N 1
ATOM 3310 C CA . PHE B 1 130 ? -10.102 10.93 15.883 1 98 130 PHE B CA 1
ATOM 3311 C C . PHE B 1 130 ? -11.32 11.219 15.016 1 98 130 PHE B C 1
ATOM 3313 O O . PHE B 1 130 ? -12.43 10.773 15.32 1 98 130 PHE B O 1
ATOM 3320 N N . LEU B 1 131 ? -11.109 11.945 13.961 1 98.44 131 LEU B N 1
ATOM 3321 C CA . LEU B 1 131 ? -12.18 12.266 13.023 1 98.44 131 LEU B CA 1
ATOM 3322 C C . LEU B 1 131 ? -12.836 11 12.492 1 98.44 131 LEU B C 1
ATOM 3324 O O . LEU B 1 131 ? -14.062 10.906 12.445 1 98.44 131 LEU B O 1
ATOM 3328 N N . ALA B 1 132 ? -12.055 10.031 12.109 1 98.5 132 ALA B N 1
ATOM 3329 C CA . ALA B 1 132 ? -12.523 8.773 11.539 1 98.5 132 ALA B CA 1
ATOM 3330 C C . ALA B 1 132 ? -13.375 8 12.539 1 98.5 132 ALA B C 1
ATOM 3332 O O . ALA B 1 132 ? -14.383 7.391 12.172 1 98.5 132 ALA B O 1
ATOM 3333 N N . THR B 1 133 ? -13.008 8.023 13.797 1 98 133 THR B N 1
ATOM 3334 C CA . THR B 1 133 ? -13.719 7.258 14.812 1 98 133 THR B CA 1
ATOM 3335 C C . THR B 1 133 ? -15.047 7.926 15.164 1 98 133 THR B C 1
ATOM 3337 O O . THR B 1 133 ? -15.992 7.254 15.578 1 98 133 THR B O 1
ATOM 3340 N N . GLN B 1 134 ? -15.141 9.203 14.992 1 96.75 134 GLN B N 1
ATOM 3341 C CA . GLN B 1 134 ? -16.328 9.938 15.438 1 96.75 134 GLN B CA 1
ATOM 3342 C C . GLN B 1 134 ? -17.297 10.172 14.289 1 96.75 134 GLN B C 1
ATOM 3344 O O . GLN B 1 134 ? -18.516 10.156 14.484 1 96.75 134 GLN B O 1
ATOM 3349 N N . HIS B 1 135 ? -16.719 10.383 13.141 1 97.25 135 HIS B N 1
ATOM 3350 C CA . HIS B 1 135 ? -17.547 10.836 12.023 1 97.25 135 HIS B CA 1
ATOM 3351 C C . HIS B 1 135 ? -17.219 10.07 10.75 1 97.25 135 HIS B C 1
ATOM 3353 O O . HIS B 1 135 ? -17.391 10.594 9.641 1 97.25 135 HIS B O 1
ATOM 3359 N N . GLY B 1 136 ? -16.75 8.898 10.844 1 97.69 136 GLY B N 1
ATOM 3360 C CA . GLY B 1 136 ? -16.25 8.133 9.711 1 97.69 136 GLY B CA 1
ATOM 3361 C C . GLY B 1 136 ? -17.25 8.047 8.578 1 97.69 136 GLY B C 1
ATOM 3362 O O . GLY B 1 136 ? -16.875 8.055 7.402 1 97.69 136 GLY B O 1
ATOM 3363 N N . GLU B 1 137 ? -18.5 8.008 8.852 1 97.25 137 GLU B N 1
ATOM 3364 C CA . GLU B 1 137 ? -19.547 7.801 7.855 1 97.25 137 GLU B CA 1
ATOM 3365 C C . GLU B 1 137 ? -19.656 9 6.914 1 97.25 137 GLU B C 1
ATOM 3367 O O . GLU B 1 137 ? -20.234 8.891 5.824 1 97.25 137 GLU B O 1
ATOM 3372 N N . MET B 1 138 ? -19.094 10.125 7.266 1 97.56 138 MET B N 1
ATOM 3373 C CA . MET B 1 138 ? -19.234 11.352 6.484 1 97.56 138 MET B CA 1
ATOM 3374 C C . MET B 1 138 ? -18.094 11.484 5.488 1 97.56 138 MET B C 1
ATOM 3376 O O . MET B 1 138 ? -18.062 12.422 4.684 1 97.56 138 MET B O 1
ATOM 3380 N N . TYR B 1 139 ? -17.188 10.516 5.523 1 98.19 139 TYR B N 1
ATOM 3381 C CA . TYR B 1 139 ? -15.992 10.578 4.688 1 98.19 139 TYR B CA 1
ATOM 3382 C C . TYR B 1 139 ? -15.797 9.281 3.908 1 98.19 139 TYR B C 1
ATOM 3384 O O . TYR B 1 139 ? -16.453 8.273 4.199 1 98.19 139 TYR B O 1
ATOM 3392 N N . ASP B 1 140 ? -14.945 9.305 2.914 1 97.81 140 ASP B N 1
ATOM 3393 C CA . ASP B 1 140 ? -14.688 8.117 2.111 1 97.81 140 ASP B CA 1
ATOM 3394 C C . ASP B 1 140 ? -13.305 7.543 2.416 1 97.81 140 ASP B C 1
ATOM 3396 O O . ASP B 1 140 ? -13.188 6.5 3.062 1 97.81 140 ASP B O 1
ATOM 3400 N N . HIS B 1 141 ? -12.258 8.266 2.055 1 98.62 141 HIS B N 1
ATOM 3401 C CA . HIS B 1 141 ? -10.891 7.816 2.283 1 98.62 141 HIS B CA 1
ATOM 3402 C C . HIS B 1 141 ? -10.211 8.656 3.361 1 98.62 141 HIS B C 1
ATOM 3404 O O . HIS B 1 141 ? -10.453 9.859 3.463 1 98.62 141 HIS B O 1
ATOM 3410 N N . PHE B 1 142 ? -9.352 7.973 4.121 1 98.88 142 PHE B N 1
ATOM 3411 C CA . PHE B 1 142 ? -8.453 8.633 5.059 1 98.88 142 PHE B CA 1
ATOM 3412 C C . PHE B 1 142 ? -7.004 8.242 4.781 1 98.88 142 PHE B C 1
ATOM 3414 O O . PHE B 1 142 ? -6.711 7.078 4.508 1 98.88 142 PHE B O 1
ATOM 3421 N N . ILE B 1 143 ? -6.133 9.219 4.773 1 98.94 143 ILE B N 1
ATOM 3422 C CA . ILE B 1 143 ? -4.699 8.969 4.645 1 98.94 143 ILE B CA 1
ATOM 3423 C C . ILE B 1 143 ? -3.969 9.531 5.863 1 98.94 143 ILE B C 1
ATOM 3425 O O . ILE B 1 143 ? -3.938 10.742 6.074 1 98.94 143 ILE B O 1
ATOM 3429 N N . VAL B 1 144 ? -3.404 8.648 6.629 1 98.94 144 VAL B N 1
ATOM 3430 C CA . VAL B 1 144 ? -2.66 9 7.832 1 98.94 144 VAL B CA 1
ATOM 3431 C C . VAL B 1 144 ? -1.163 8.992 7.535 1 98.94 144 VAL B C 1
ATOM 3433 O O . VAL B 1 144 ? -0.583 7.938 7.27 1 98.94 144 VAL B O 1
ATOM 3436 N N . VAL B 1 145 ? -0.514 10.156 7.637 1 98.94 145 VAL B N 1
ATOM 3437 C CA . VAL B 1 145 ? 0.919 10.234 7.375 1 98.94 145 VAL B CA 1
ATOM 3438 C C . VAL B 1 145 ? 1.655 10.648 8.648 1 98.94 145 VAL B C 1
ATOM 3440 O O . VAL B 1 145 ? 1.499 11.773 9.125 1 98.94 145 VAL B O 1
ATOM 3443 N N . GLY B 1 146 ? 2.383 9.719 9.164 1 98.62 146 GLY B N 1
ATOM 3444 C CA . GLY B 1 146 ? 3.182 10.031 10.336 1 98.62 146 GLY B CA 1
ATOM 3445 C C . GLY B 1 146 ? 2.346 10.336 11.562 1 98.62 146 GLY B C 1
ATOM 3446 O O . GLY B 1 146 ? 2.709 11.195 12.375 1 98.62 146 GLY B O 1
ATOM 3447 N N . GLY B 1 147 ? 1.175 9.758 11.688 1 98.06 147 GLY B N 1
ATOM 3448 C CA . GLY B 1 147 ? 0.31 9.961 12.836 1 98.06 147 GLY B CA 1
ATOM 3449 C C . GLY B 1 147 ? 0.397 8.844 13.859 1 98.06 147 GLY B C 1
ATOM 3450 O O . GLY B 1 147 ? 1.044 7.82 13.617 1 98.06 147 GLY B O 1
ATOM 3451 N N . LYS B 1 148 ? -0.234 9.055 15.016 1 97.62 148 LYS B N 1
ATOM 3452 C CA . LYS B 1 148 ? -0.286 8.086 16.109 1 97.62 148 LYS B CA 1
ATOM 3453 C C . LYS B 1 148 ? -1.704 7.953 16.656 1 97.62 148 LYS B C 1
ATOM 3455 O O . LYS B 1 148 ? -2.529 8.852 16.484 1 97.62 148 LYS B O 1
ATOM 3460 N N . ALA B 1 149 ? -1.914 6.809 17.359 1 98.06 149 ALA B N 1
ATOM 3461 C CA . ALA B 1 149 ? -3.209 6.574 18 1 98.06 149 ALA B CA 1
ATOM 3462 C C . ALA B 1 149 ? -3.148 6.863 19.5 1 98.06 149 ALA B C 1
ATOM 3464 O O . ALA B 1 149 ? -4.16 6.766 20.188 1 98.06 149 ALA B O 1
ATOM 3465 N N . GLY B 1 150 ? -1.997 7.148 20.016 1 96.94 150 GLY B N 1
ATOM 3466 C CA . GLY B 1 150 ? -1.799 7.668 21.359 1 96.94 150 GLY B CA 1
ATOM 3467 C C . GLY B 1 150 ? -1.824 6.59 22.422 1 96.94 150 GLY B C 1
ATOM 3468 O O . GLY B 1 150 ? -1.975 5.406 22.125 1 96.94 150 GLY B O 1
ATOM 3469 N N . GLY B 1 151 ? -1.568 7.074 23.625 1 95.69 151 GLY B N 1
ATOM 3470 C CA . GLY B 1 151 ? -1.638 6.211 24.797 1 95.69 151 GLY B CA 1
ATOM 3471 C C . GLY B 1 151 ? -0.351 5.449 25.062 1 95.69 151 GLY B C 1
ATOM 3472 O O . GLY B 1 151 ? 0.682 5.742 24.453 1 95.69 151 GLY B O 1
ATOM 3473 N N . GLN B 1 152 ? -0.431 4.457 25.922 1 92.12 152 GLN B N 1
ATOM 3474 C CA . GLN B 1 152 ? 0.729 3.721 26.406 1 92.12 152 GLN B CA 1
ATOM 3475 C C . GLN B 1 152 ? 1.321 2.838 25.312 1 92.12 152 GLN B C 1
ATOM 3477 O O . GLN B 1 152 ? 2.498 2.475 25.375 1 92.12 152 GLN B O 1
ATOM 3482 N N . GLN B 1 153 ? 0.537 2.561 24.391 1 93.38 153 GLN B N 1
ATOM 3483 C CA . GLN B 1 153 ? 0.991 1.695 23.312 1 93.38 153 GLN B CA 1
ATOM 3484 C C . GLN B 1 153 ? 1.893 2.455 22.344 1 93.38 153 GLN B C 1
ATOM 3486 O O . GLN B 1 153 ? 2.58 1.848 21.516 1 93.38 153 GLN B O 1
ATOM 3491 N N . THR B 1 154 ? 1.859 3.775 22.469 1 95.25 154 THR B N 1
ATOM 3492 C CA . THR B 1 154 ? 2.607 4.609 21.531 1 95.25 154 THR B CA 1
ATOM 3493 C C . THR B 1 154 ? 4.105 4.34 21.641 1 95.25 154 THR B C 1
ATOM 3495 O O . THR B 1 154 ? 4.645 4.262 22.75 1 95.25 154 THR B O 1
ATOM 3498 N N . VAL B 1 155 ? 4.742 4.145 20.484 1 96.62 155 VAL B N 1
ATOM 3499 C CA . VAL B 1 155 ? 6.199 4.172 20.438 1 96.62 155 VAL B CA 1
ATOM 3500 C C . VAL B 1 155 ? 6.688 5.609 20.312 1 96.62 155 VAL B C 1
ATOM 3502 O O . VAL B 1 155 ? 6.48 6.258 19.281 1 96.62 155 VAL B O 1
ATOM 3505 N N . LEU B 1 156 ? 7.359 6.07 21.312 1 95.5 156 LEU B N 1
ATOM 3506 C CA . LEU B 1 156 ? 7.773 7.465 21.391 1 95.5 156 LEU B CA 1
ATOM 3507 C C . LEU B 1 156 ? 9.078 7.691 20.625 1 95.5 156 LEU B C 1
ATOM 3509 O O . LEU B 1 156 ? 9.875 6.766 20.469 1 95.5 156 LEU B O 1
ATOM 3513 N N . PRO B 1 157 ? 9.188 8.945 20.109 1 95 157 PRO B N 1
ATOM 3514 C CA . PRO B 1 157 ? 10.508 9.266 19.578 1 95 157 PRO B CA 1
ATOM 3515 C C . PRO B 1 157 ? 11.586 9.312 20.656 1 95 157 PRO B C 1
ATOM 3517 O O . PRO B 1 157 ? 11.273 9.414 21.844 1 95 157 PRO B O 1
ATOM 3520 N N . GLU B 1 158 ? 12.82 9.234 20.172 1 94.94 158 GLU B N 1
ATOM 3521 C CA . GLU B 1 158 ? 13.914 9.516 21.109 1 94.94 158 GLU B CA 1
ATOM 3522 C C . GLU B 1 158 ? 13.781 10.914 21.703 1 94.94 158 GLU B C 1
ATOM 3524 O O . GLU B 1 158 ? 13.344 11.844 21.016 1 94.94 158 GLU B O 1
ATOM 3529 N N . ALA B 1 159 ? 14.203 11.086 22.891 1 92.19 159 ALA B N 1
ATOM 3530 C CA . ALA B 1 159 ? 14.031 12.328 23.641 1 92.19 159 ALA B CA 1
ATOM 3531 C C . ALA B 1 159 ? 14.672 13.5 22.906 1 92.19 159 ALA B C 1
ATOM 3533 O O . ALA B 1 159 ? 14.133 14.609 22.906 1 92.19 159 ALA B O 1
ATOM 3534 N N . LYS B 1 160 ? 15.766 13.281 22.266 1 93.06 160 LYS B N 1
ATOM 3535 C CA . LYS B 1 160 ? 16.469 14.375 21.609 1 93.06 160 LYS B CA 1
ATOM 3536 C C . LYS B 1 160 ? 15.625 14.969 20.484 1 93.06 160 LYS B C 1
ATOM 3538 O O . LYS B 1 160 ? 15.625 16.188 20.281 1 93.06 160 LYS B O 1
ATOM 3543 N N . TYR B 1 161 ? 14.914 14.117 19.812 1 92.81 161 TYR B N 1
ATOM 3544 C CA . TYR B 1 161 ? 14.094 14.602 18.703 1 92.81 161 TYR B CA 1
ATOM 3545 C C . TYR B 1 161 ? 12.852 15.305 19.219 1 92.81 161 TYR B C 1
ATOM 3547 O O . TYR B 1 161 ? 12.445 16.344 18.672 1 92.81 161 TYR B O 1
ATOM 3555 N N . PHE B 1 162 ? 12.25 14.781 20.25 1 87.06 162 PHE B N 1
ATOM 3556 C CA . PHE B 1 162 ? 11.078 15.414 20.844 1 87.06 162 PHE B CA 1
ATOM 3557 C C . PHE B 1 162 ? 11.438 16.797 21.391 1 87.06 162 PHE B C 1
ATOM 3559 O O . PHE B 1 162 ? 10.695 17.75 21.203 1 87.06 162 PHE B O 1
ATOM 3566 N N . ASN B 1 163 ? 12.586 16.891 22.031 1 87.62 163 ASN B N 1
ATOM 3567 C CA . ASN B 1 163 ? 13.055 18.156 22.594 1 87.62 163 ASN B CA 1
ATOM 3568 C C . ASN B 1 163 ? 13.328 19.172 21.5 1 87.62 163 ASN B C 1
ATOM 3570 O O . ASN B 1 163 ? 13.047 20.359 21.672 1 87.62 163 ASN B O 1
ATOM 3574 N N . MET B 1 164 ? 13.828 18.734 20.5 1 88.62 164 MET B N 1
ATOM 3575 C CA . MET B 1 164 ? 14.109 19.625 19.375 1 88.62 164 MET B CA 1
ATOM 3576 C C . MET B 1 164 ? 12.828 20.203 18.797 1 88.62 164 MET B C 1
ATOM 3578 O O . MET B 1 164 ? 12.781 21.375 18.422 1 88.62 164 MET B O 1
ATOM 3582 N N . LEU B 1 165 ? 11.852 19.453 18.75 1 83.12 165 LEU B N 1
ATOM 3583 C CA . LEU B 1 165 ? 10.578 19.891 18.203 1 83.12 165 LEU B CA 1
ATOM 3584 C C . LEU B 1 165 ? 9.984 21.016 19.047 1 83.12 165 LEU B C 1
ATOM 3586 O O . LEU B 1 165 ? 9.336 21.922 18.5 1 83.12 165 LEU B O 1
ATOM 3590 N N . SER B 1 166 ? 10.266 21.016 20.281 1 78.5 166 SER B N 1
ATOM 3591 C CA . SER B 1 166 ? 9.719 22 21.203 1 78.5 166 SER B CA 1
ATOM 3592 C C . SER B 1 166 ? 10.664 23.172 21.391 1 78.5 166 SER B C 1
ATOM 3594 O O . SER B 1 166 ? 10.359 24.125 22.125 1 78.5 166 SER B O 1
ATOM 3596 N N . ASP B 1 167 ? 11.82 23.094 20.75 1 83.06 167 ASP B N 1
ATOM 3597 C CA . ASP B 1 167 ? 12.82 24.141 20.891 1 83.06 167 ASP B CA 1
ATOM 3598 C C . ASP B 1 167 ? 12.43 25.391 20.094 1 83.06 167 ASP B C 1
ATOM 3600 O O . ASP B 1 167 ? 12.367 25.344 18.859 1 83.06 167 ASP B O 1
ATOM 3604 N N . PRO B 1 168 ? 12.18 26.5 20.766 1 78.44 168 PRO B N 1
ATOM 3605 C CA . PRO B 1 168 ? 11.789 27.719 20.062 1 78.44 168 PRO B CA 1
ATOM 3606 C C . PRO B 1 168 ? 12.891 28.266 19.156 1 78.44 168 PRO B C 1
ATOM 3608 O O . PRO B 1 168 ? 12.633 29.125 18.312 1 78.44 168 PRO B O 1
ATOM 3611 N N . ASN B 1 169 ? 14.086 27.828 19.328 1 84.25 169 ASN B N 1
ATOM 3612 C CA . ASN B 1 169 ? 15.219 28.297 18.531 1 84.25 169 ASN B CA 1
ATOM 3613 C C . ASN B 1 169 ? 15.5 27.391 17.344 1 84.25 169 ASN B C 1
ATOM 3615 O O . ASN B 1 169 ? 16.469 27.594 16.609 1 84.25 169 ASN B O 1
ATOM 3619 N N . LEU B 1 170 ? 14.734 26.422 17.203 1 87 170 LEU B N 1
ATOM 3620 C CA . LEU B 1 170 ? 14.914 25.5 16.094 1 87 170 LEU B CA 1
ATOM 3621 C C . LEU B 1 170 ? 14.75 26.219 14.758 1 87 170 LEU B C 1
ATOM 3623 O O . LEU B 1 170 ? 13.711 26.812 14.5 1 87 170 LEU B O 1
ATOM 3627 N N . THR B 1 171 ? 15.781 26.188 13.93 1 87.69 171 THR B N 1
ATOM 3628 C CA . THR B 1 171 ? 15.711 26.812 12.617 1 87.69 171 THR B CA 1
ATOM 3629 C C . THR B 1 171 ? 14.992 25.891 11.625 1 87.69 171 THR B C 1
ATOM 3631 O O . THR B 1 171 ? 14.961 24.672 11.805 1 87.69 171 THR B O 1
ATOM 3634 N N . PRO B 1 172 ? 14.453 26.5 10.586 1 87.12 172 PRO B N 1
ATOM 3635 C CA . PRO B 1 172 ? 13.852 25.672 9.539 1 87.12 172 PRO B CA 1
ATOM 3636 C C . PRO B 1 172 ? 14.828 24.641 8.961 1 87.12 172 PRO B C 1
ATOM 3638 O O . PRO B 1 172 ? 14.438 23.516 8.664 1 87.12 172 PRO B O 1
ATOM 3641 N N . GLU B 1 173 ? 16.031 25.047 8.797 1 91.75 173 GLU B N 1
ATOM 3642 C CA . GLU B 1 173 ? 17.047 24.141 8.281 1 91.75 173 GLU B CA 1
ATOM 3643 C C . GLU B 1 173 ? 17.234 22.938 9.195 1 91.75 173 GLU B C 1
ATOM 3645 O O . GLU B 1 173 ? 17.281 21.797 8.734 1 91.75 173 GLU B O 1
ATOM 3650 N N . GLN B 1 174 ? 17.312 23.203 10.445 1 92.19 174 GLN B N 1
ATOM 3651 C CA . GLN B 1 174 ? 17.469 22.125 11.414 1 92.19 174 GLN B CA 1
ATOM 3652 C C . GLN B 1 174 ? 16.25 21.219 11.43 1 92.19 174 GLN B C 1
ATOM 3654 O O . GLN B 1 174 ? 16.375 20 11.492 1 92.19 174 GLN B O 1
ATOM 3659 N N . MET B 1 175 ? 15.117 21.828 11.438 1 92.88 175 MET B N 1
ATOM 3660 C CA . MET B 1 175 ? 13.875 21.062 11.398 1 92.88 175 MET B CA 1
ATOM 3661 C C . MET B 1 175 ? 13.867 20.109 10.211 1 92.88 175 MET B C 1
ATOM 3663 O O . MET B 1 175 ? 13.586 18.906 10.367 1 92.88 175 MET B O 1
ATOM 3667 N N . VAL B 1 176 ? 14.242 20.562 9.047 1 95 176 VAL B N 1
ATOM 3668 C CA . VAL B 1 176 ? 14.156 19.797 7.805 1 95 176 VAL B CA 1
ATOM 3669 C C . VAL B 1 176 ? 15.266 18.734 7.777 1 95 176 VAL B C 1
ATOM 3671 O O . VAL B 1 176 ? 14.992 17.562 7.559 1 95 176 VAL B O 1
ATOM 3674 N N . THR B 1 177 ? 16.469 19.109 8.141 1 95.62 177 THR B N 1
ATOM 3675 C CA . THR B 1 177 ? 17.625 18.234 7.918 1 95.62 177 THR B CA 1
ATOM 3676 C C . THR B 1 177 ? 17.766 17.234 9.062 1 95.62 177 THR B C 1
ATOM 3678 O O . THR B 1 177 ? 18.484 16.234 8.938 1 95.62 177 THR B O 1
ATOM 3681 N N . THR B 1 178 ? 17.031 17.516 10.203 1 94.88 178 THR B N 1
ATOM 3682 C CA . THR B 1 178 ? 17.219 16.625 11.352 1 94.88 178 THR B CA 1
ATOM 3683 C C . THR B 1 178 ? 15.922 15.883 11.664 1 94.88 178 THR B C 1
ATOM 3685 O O . THR B 1 178 ? 15.945 14.695 11.992 1 94.88 178 THR B O 1
ATOM 3688 N N . LEU B 1 179 ? 14.828 16.531 11.516 1 96.44 179 LEU B N 1
ATOM 3689 C CA . LEU B 1 179 ? 13.586 15.938 12 1 96.44 179 LEU B CA 1
ATOM 3690 C C . LEU B 1 179 ? 12.742 15.422 10.844 1 96.44 179 LEU B C 1
ATOM 3692 O O . LEU B 1 179 ? 12.102 14.375 10.953 1 96.44 179 LEU B O 1
ATOM 3696 N N . LEU B 1 180 ? 12.781 16.078 9.695 1 97.69 180 LEU B N 1
ATOM 3697 C CA . LEU B 1 180 ? 11.867 15.727 8.609 1 97.69 180 LEU B CA 1
ATOM 3698 C C . LEU B 1 180 ? 12.516 14.734 7.648 1 97.69 180 LEU B C 1
ATOM 3700 O O . LEU B 1 180 ? 11.867 13.805 7.176 1 97.69 180 LEU B O 1
ATOM 3704 N N . PHE B 1 181 ? 13.805 14.992 7.32 1 98.25 181 PHE B N 1
ATOM 3705 C CA . PHE B 1 181 ? 14.5 14.164 6.336 1 98.25 181 PHE B CA 1
ATOM 3706 C C . PHE B 1 181 ? 15.656 13.414 6.977 1 98.25 181 PHE B C 1
ATOM 3708 O O . PHE B 1 181 ? 16.344 13.953 7.848 1 98.25 181 PHE B O 1
ATOM 3715 N N . PRO B 1 182 ? 15.898 12.164 6.547 1 98 182 PRO B N 1
ATOM 3716 C CA . PRO B 1 182 ? 17.109 11.484 7.023 1 98 182 PRO B CA 1
ATOM 3717 C C . PRO B 1 182 ? 18.375 12.031 6.398 1 98 182 PRO B C 1
ATOM 3719 O O . PRO B 1 182 ? 18.328 12.703 5.363 1 98 182 PRO B O 1
ATOM 3722 N N . PRO B 1 183 ? 19.5 11.711 7.031 1 96.19 183 PRO B N 1
ATOM 3723 C CA . PRO B 1 183 ? 20.766 12.219 6.508 1 96.19 183 PRO B CA 1
ATOM 3724 C C . PRO B 1 183 ? 21.031 11.781 5.07 1 96.19 183 PRO B C 1
ATOM 3726 O O . PRO B 1 183 ? 21.656 12.516 4.305 1 96.19 183 PRO B O 1
ATOM 3729 N N . SER B 1 184 ? 20.5 10.695 4.684 1 96.31 184 SER B N 1
ATOM 3730 C CA . SER B 1 184 ? 20.719 10.172 3.342 1 96.31 184 SER B CA 1
ATOM 3731 C C . SER B 1 184 ? 19.938 10.969 2.301 1 96.31 184 SER B C 1
ATOM 3733 O O . SER B 1 184 ? 20.172 10.828 1.1 1 96.31 184 SER B O 1
ATOM 3735 N N . ALA B 1 185 ? 19.047 11.859 2.754 1 97.75 185 ALA B N 1
ATOM 3736 C CA . ALA B 1 185 ? 18.219 12.641 1.846 1 97.75 185 ALA B CA 1
ATOM 3737 C C . ALA B 1 185 ? 18.578 14.117 1.9 1 97.75 185 ALA B C 1
ATOM 3739 O O . ALA B 1 185 ? 17.703 14.984 1.826 1 97.75 185 ALA B O 1
ATOM 3740 N N . ARG B 1 186 ? 19.797 14.461 2.025 1 95.19 186 ARG B N 1
ATOM 3741 C CA . ARG B 1 186 ? 20.266 15.828 2.174 1 95.19 186 ARG B CA 1
ATOM 3742 C C . ARG B 1 186 ? 19.953 16.656 0.934 1 95.19 186 ARG B C 1
ATOM 3744 O O . ARG B 1 186 ? 19.578 17.828 1.042 1 95.19 186 ARG B O 1
ATOM 3751 N N . LYS B 1 187 ? 20.109 16.047 -0.22 1 96.5 187 LYS B N 1
ATOM 3752 C CA . LYS B 1 187 ? 19.812 16.766 -1.456 1 96.5 187 LYS B CA 1
ATOM 3753 C C . LYS B 1 187 ? 18.344 17.156 -1.521 1 96.5 187 LYS B C 1
ATOM 3755 O O . LYS B 1 187 ? 18.016 18.281 -1.899 1 96.5 187 LYS B O 1
ATOM 3760 N N . GLU B 1 188 ? 17.5 16.219 -1.165 1 97.19 188 GLU B N 1
ATOM 3761 C CA . GLU B 1 188 ? 16.078 16.5 -1.127 1 97.19 188 GLU B CA 1
ATOM 3762 C C . GLU B 1 188 ? 15.75 17.578 -0.098 1 97.19 188 GLU B C 1
ATOM 3764 O O . GLU B 1 188 ? 14.883 18.422 -0.329 1 97.19 188 GLU B O 1
ATOM 3769 N N . ALA B 1 189 ? 16.469 17.562 0.977 1 97 189 ALA B N 1
ATOM 3770 C CA . ALA B 1 189 ? 16.266 18.562 2.029 1 97 189 ALA B CA 1
ATOM 3771 C C . ALA B 1 189 ? 16.594 19.969 1.531 1 97 189 ALA B C 1
ATOM 3773 O O . ALA B 1 189 ? 15.82 20.906 1.732 1 97 189 ALA B O 1
ATOM 3774 N N . ILE B 1 190 ? 17.641 20.109 0.876 1 95.75 190 ILE B N 1
ATOM 3775 C CA . ILE B 1 190 ? 18.078 21.406 0.347 1 95.75 190 ILE B CA 1
ATOM 3776 C C . ILE B 1 190 ? 17.062 21.906 -0.687 1 95.75 190 ILE B C 1
ATOM 3778 O O . ILE B 1 190 ? 16.688 23.078 -0.679 1 95.75 190 ILE B O 1
ATOM 3782 N N . ARG B 1 191 ? 16.656 20.984 -1.5 1 96.56 191 ARG B N 1
ATOM 3783 C CA . ARG B 1 191 ? 15.672 21.344 -2.518 1 96.56 191 ARG B CA 1
ATOM 3784 C C . ARG B 1 191 ? 14.375 21.812 -1.879 1 96.56 191 ARG B C 1
ATOM 3786 O O . ARG B 1 191 ? 13.773 22.781 -2.342 1 96.56 191 ARG B O 1
ATOM 3793 N N . PHE B 1 192 ? 13.977 21.125 -0.882 1 96.31 192 PHE B N 1
ATOM 3794 C CA . PHE B 1 192 ? 12.742 21.5 -0.206 1 96.31 192 PHE B CA 1
ATOM 3795 C C . PHE B 1 192 ? 12.875 22.859 0.455 1 96.31 192 PHE B C 1
ATOM 3797 O O . PHE B 1 192 ? 11.977 23.703 0.35 1 96.31 192 PHE B O 1
ATOM 3804 N N . LEU B 1 193 ? 13.984 23.125 1.082 1 94.81 193 LEU B N 1
ATOM 3805 C CA . LEU B 1 193 ? 14.234 24.391 1.743 1 94.81 193 LEU B CA 1
ATOM 3806 C C . LEU B 1 193 ? 14.234 25.547 0.733 1 94.81 193 LEU B C 1
ATOM 3808 O O . LEU B 1 193 ? 13.68 26.609 1 1 94.81 193 LEU B O 1
ATOM 3812 N N . LYS B 1 194 ? 14.797 25.297 -0.417 1 93.75 194 LYS B N 1
ATOM 3813 C CA . LYS B 1 194 ? 14.781 26.297 -1.479 1 93.75 194 LYS B CA 1
ATOM 3814 C C . LYS B 1 194 ? 13.352 26.578 -1.953 1 93.75 194 LYS B C 1
ATOM 3816 O O . LYS B 1 194 ? 12.969 27.734 -2.143 1 93.75 194 LYS B O 1
ATOM 3821 N N . THR B 1 195 ? 12.609 25.531 -2.088 1 92.88 195 THR B N 1
ATOM 3822 C CA . THR B 1 195 ? 11.234 25.641 -2.568 1 92.88 195 THR B CA 1
ATOM 3823 C C . THR B 1 195 ? 10.375 26.438 -1.592 1 92.88 195 THR B C 1
ATOM 3825 O O . THR B 1 195 ? 9.688 27.375 -1.991 1 92.88 195 THR B O 1
ATOM 3828 N N . VAL B 1 196 ? 10.469 26.125 -0.343 1 87.56 196 VAL B N 1
ATOM 3829 C CA . VAL B 1 196 ? 9.578 26.75 0.635 1 87.56 196 VAL B CA 1
ATOM 3830 C C . VAL B 1 196 ? 10.023 28.188 0.899 1 87.56 196 VAL B C 1
ATOM 3832 O O . VAL B 1 196 ? 9.211 29.031 1.291 1 87.56 196 VAL B O 1
ATOM 3835 N N . SER B 1 197 ? 11.281 28.469 0.664 1 88.31 197 SER B N 1
ATOM 3836 C CA . SER B 1 197 ? 11.781 29.828 0.86 1 88.31 197 SER B CA 1
ATOM 3837 C C . SER B 1 197 ? 11.18 30.781 -0.156 1 88.31 197 SER B C 1
ATOM 3839 O O . SER B 1 197 ? 11.203 32 0.046 1 88.31 197 SER B O 1
ATOM 3841 N N . THR B 1 198 ? 10.656 30.25 -1.208 1 90.5 198 THR B N 1
ATOM 3842 C CA . THR B 1 198 ? 10.07 31.094 -2.24 1 90.5 198 THR B CA 1
ATOM 3843 C C . THR B 1 198 ? 8.609 31.406 -1.921 1 90.5 198 THR B C 1
ATOM 3845 O O . THR B 1 198 ? 7.977 32.188 -2.613 1 90.5 198 THR B O 1
ATOM 3848 N N . ILE B 1 199 ? 8.055 30.812 -0.902 1 90.94 199 ILE B N 1
ATOM 3849 C CA . ILE B 1 199 ? 6.66 30.984 -0.499 1 90.94 199 ILE B CA 1
ATOM 3850 C C . ILE B 1 199 ? 6.59 31.906 0.719 1 90.94 199 ILE B C 1
ATOM 3852 O O . ILE B 1 199 ? 7.375 31.766 1.659 1 90.94 199 ILE B O 1
ATOM 3856 N N . PRO B 1 200 ? 5.668 32.906 0.67 1 89.31 200 PRO B N 1
ATOM 3857 C CA . PRO B 1 200 ? 5.539 33.75 1.844 1 89.31 200 PRO B CA 1
ATOM 3858 C C . PRO B 1 200 ? 5.281 32.969 3.131 1 89.31 200 PRO B C 1
ATOM 3860 O O . PRO B 1 200 ? 4.422 32.094 3.16 1 89.31 200 PRO B O 1
ATOM 3863 N N . GLN B 1 201 ? 5.977 33.312 4.125 1 86 201 GLN B N 1
ATOM 3864 C CA . GLN B 1 201 ? 5.836 32.594 5.398 1 86 201 GLN B CA 1
ATOM 3865 C C . GLN B 1 201 ? 4.703 33.188 6.23 1 86 201 GLN B C 1
ATOM 3867 O O . GLN B 1 201 ? 4.516 34.406 6.25 1 86 201 GLN B O 1
ATOM 3872 N N . GLU B 1 202 ? 4.074 32.281 6.863 1 90.06 202 GLU B N 1
ATOM 3873 C CA . GLU B 1 202 ? 3.012 32.688 7.773 1 90.06 202 GLU B CA 1
ATOM 3874 C C . GLU B 1 202 ? 3.506 32.75 9.219 1 90.06 202 GLU B C 1
ATOM 3876 O O . GLU B 1 202 ? 4.461 32.031 9.57 1 90.06 202 GLU B O 1
ATOM 3881 N N . THR B 1 203 ? 2.844 33.594 9.969 1 90.38 203 THR B N 1
ATOM 3882 C CA . THR B 1 203 ? 3.184 33.688 11.383 1 90.38 203 THR B CA 1
ATOM 3883 C C . THR B 1 203 ? 2.262 32.812 12.227 1 90.38 203 THR B C 1
ATOM 3885 O O . THR B 1 203 ? 1.116 32.562 11.844 1 90.38 203 THR B O 1
ATOM 3888 N N . MET B 1 204 ? 2.801 32.344 13.336 1 91.75 204 MET B N 1
ATOM 3889 C CA . MET B 1 204 ? 2.025 31.547 14.273 1 91.75 204 MET B CA 1
ATOM 3890 C C . MET B 1 204 ? 2.029 32.188 15.664 1 91.75 204 MET B C 1
ATOM 3892 O O . MET B 1 204 ? 3.076 32.625 16.156 1 91.75 204 MET B O 1
ATOM 3896 N N . ASN B 1 205 ? 0.825 32.25 16.172 1 93.56 205 ASN B N 1
ATOM 3897 C CA . ASN B 1 205 ? 0.696 32.688 17.547 1 93.56 205 ASN B CA 1
ATOM 3898 C C . ASN B 1 205 ? 1.414 31.734 18.516 1 93.56 205 ASN B C 1
ATOM 3900 O O . ASN B 1 205 ? 1.193 30.531 18.469 1 93.56 205 ASN B O 1
ATOM 3904 N N . HIS B 1 206 ? 2.213 32.312 19.406 1 91.88 206 HIS B N 1
ATOM 3905 C CA . HIS B 1 206 ? 3.018 31.5 20.312 1 91.88 206 HIS B CA 1
ATOM 3906 C C . HIS B 1 206 ? 2.139 30.641 21.219 1 91.88 206 HIS B C 1
ATOM 3908 O O . HIS B 1 206 ? 2.471 29.484 21.5 1 91.88 206 HIS B O 1
ATOM 3914 N N . GLN B 1 207 ? 1.044 31.188 21.688 1 94.69 207 GLN B N 1
ATOM 3915 C CA . GLN B 1 207 ? 0.139 30.438 22.547 1 94.69 207 GLN B CA 1
ATOM 3916 C C . GLN B 1 207 ? -0.524 29.297 21.781 1 94.69 207 GLN B C 1
ATOM 3918 O O . GLN B 1 207 ? -0.788 28.234 22.344 1 94.69 207 GLN B O 1
ATOM 3923 N N . ALA B 1 208 ? -0.806 29.484 20.516 1 95.25 208 ALA B N 1
ATOM 3924 C CA . ALA B 1 208 ? -1.399 28.453 19.688 1 95.25 208 ALA B CA 1
ATOM 3925 C C . ALA B 1 208 ? -0.441 27.281 19.5 1 95.25 208 ALA B C 1
ATOM 3927 O O . ALA B 1 208 ? -0.85 26.109 19.594 1 95.25 208 ALA B O 1
ATOM 3928 N N . ILE B 1 209 ? 0.837 27.594 19.328 1 92.31 209 ILE B N 1
ATOM 3929 C CA . ILE B 1 209 ? 1.851 26.547 19.141 1 92.31 209 ILE B CA 1
ATOM 3930 C C . ILE B 1 209 ? 2.018 25.766 20.438 1 92.31 209 ILE B C 1
ATOM 3932 O O . ILE B 1 209 ? 2.15 24.531 20.422 1 92.31 209 ILE B O 1
ATOM 3936 N N . GLN B 1 210 ? 2.002 26.453 21.531 1 93.25 210 GLN B N 1
ATOM 3937 C CA . GLN B 1 210 ? 2.094 25.797 22.828 1 93.25 210 GLN B CA 1
ATOM 3938 C C . GLN B 1 210 ? 0.913 24.859 23.047 1 93.25 210 GLN B C 1
ATOM 3940 O O . GLN B 1 210 ? 1.083 23.75 23.562 1 93.25 210 GLN B O 1
ATOM 3945 N N . ALA B 1 211 ? -0.243 25.328 22.703 1 96.12 211 ALA B N 1
ATOM 3946 C CA . ALA B 1 211 ? -1.438 24.5 22.844 1 96.12 211 ALA B CA 1
ATOM 3947 C C . ALA B 1 211 ? -1.333 23.25 21.984 1 96.12 211 ALA B C 1
ATOM 3949 O O . ALA B 1 211 ? -1.733 22.156 22.422 1 96.12 211 ALA B O 1
ATOM 3950 N N . GLN B 1 212 ? -0.811 23.328 20.797 1 95.5 212 GLN B N 1
ATOM 3951 C CA . GLN B 1 212 ? -0.562 22.156 19.953 1 95.5 212 GLN B CA 1
ATOM 3952 C C . GLN B 1 212 ? 0.389 21.188 20.641 1 95.5 212 GLN B C 1
ATOM 3954 O O . GLN B 1 212 ? 0.159 19.969 20.641 1 95.5 212 GLN B O 1
ATOM 3959 N N . GLY B 1 213 ? 1.451 21.766 21.172 1 93.75 213 GLY B N 1
ATOM 3960 C CA . GLY B 1 213 ? 2.391 20.938 21.922 1 93.75 213 GLY B CA 1
ATOM 3961 C C . GLY B 1 213 ? 1.747 20.203 23.078 1 93.75 213 GLY B C 1
ATOM 3962 O O . GLY B 1 213 ? 2.072 19.031 23.328 1 93.75 213 GLY B O 1
ATOM 3963 N N . GLU B 1 214 ? 0.887 20.844 23.766 1 95.19 214 GLU B N 1
ATOM 3964 C CA . GLU B 1 214 ? 0.151 20.219 24.844 1 95.19 214 GLU B CA 1
ATOM 3965 C C . GLU B 1 214 ? -0.713 19.062 24.344 1 95.19 214 GLU B C 1
ATOM 3967 O O . GLU B 1 214 ? -0.817 18.016 24.984 1 95.19 214 GLU B O 1
ATOM 3972 N N . ALA B 1 215 ? -1.33 19.266 23.234 1 96 215 ALA B N 1
ATOM 3973 C CA . ALA B 1 215 ? -2.145 18.203 22.641 1 96 215 ALA B CA 1
ATOM 3974 C C . ALA B 1 215 ? -1.304 16.969 22.328 1 96 215 ALA B C 1
ATOM 3976 O O . ALA B 1 215 ? -1.72 15.844 22.594 1 96 215 ALA B O 1
ATOM 3977 N N . VAL B 1 216 ? -0.109 17.188 21.75 1 94.5 216 VAL B N 1
ATOM 3978 C CA . VAL B 1 216 ? 0.789 16.094 21.391 1 94.5 216 VAL B CA 1
ATOM 3979 C C . VAL B 1 216 ? 1.243 15.359 22.656 1 94.5 216 VAL B C 1
ATOM 3981 O O . VAL B 1 216 ? 1.266 14.133 22.688 1 94.5 216 VAL B O 1
ATOM 3984 N N . THR B 1 217 ? 1.53 16.109 23.672 1 92.94 217 THR B N 1
ATOM 3985 C CA . THR B 1 217 ? 1.958 15.531 24.938 1 92.94 217 THR B CA 1
ATOM 3986 C C . THR B 1 217 ? 0.838 14.695 25.547 1 92.94 217 THR B C 1
ATOM 3988 O O . THR B 1 217 ? 1.072 13.578 26.016 1 92.94 217 THR B O 1
ATOM 3991 N N . HIS B 1 218 ? -0.29 15.266 25.562 1 94.62 218 HIS B N 1
ATOM 3992 C CA . HIS B 1 218 ? -1.435 14.547 26.125 1 94.62 218 HIS B CA 1
ATOM 3993 C C . HIS B 1 218 ? -1.729 13.281 25.328 1 94.62 218 HIS B C 1
ATOM 3995 O O . HIS B 1 218 ? -2.086 12.25 25.906 1 94.62 218 HIS B O 1
ATOM 4001 N N . GLU B 1 219 ? -1.637 13.328 24.016 1 94 219 GLU B N 1
ATOM 4002 C CA . GLU B 1 219 ? -1.81 12.156 23.156 1 94 219 GLU B CA 1
ATOM 4003 C C . GLU B 1 219 ? -0.879 11.023 23.578 1 94 219 GLU B C 1
ATOM 4005 O O . GLU B 1 219 ? -1.302 9.875 23.688 1 94 219 GLU B O 1
ATOM 4010 N N . ASN B 1 220 ? 0.329 11.344 23.828 1 91.56 220 ASN B N 1
ATOM 4011 C CA . ASN B 1 220 ? 1.358 10.367 24.156 1 91.56 220 ASN B CA 1
ATOM 4012 C C . ASN B 1 220 ? 1.13 9.766 25.531 1 91.56 220 ASN B C 1
ATOM 4014 O O . ASN B 1 220 ? 1.495 8.609 25.781 1 91.56 220 ASN B O 1
ATOM 4018 N N . LYS B 1 221 ? 0.513 10.469 26.438 1 89.81 221 LYS B N 1
ATOM 4019 C CA . LYS B 1 221 ? 0.422 10.055 27.844 1 89.81 221 LYS B CA 1
ATOM 4020 C C . LYS B 1 221 ? -0.989 9.586 28.188 1 89.81 221 LYS B C 1
ATOM 4022 O O . LYS B 1 221 ? -1.205 8.961 29.219 1 89.81 221 LYS B O 1
ATOM 4027 N N . GLY B 1 222 ? -1.871 9.859 27.391 1 90.62 222 GLY B N 1
ATOM 4028 C CA . GLY B 1 222 ? -3.264 9.555 27.672 1 90.62 222 GLY B CA 1
ATOM 4029 C C . GLY B 1 222 ? -3.633 8.117 27.375 1 90.62 222 GLY B C 1
ATOM 4030 O O . GLY B 1 222 ? -2.779 7.227 27.422 1 90.62 222 GLY B O 1
ATOM 4031 N N . SER B 1 223 ? -4.922 7.84 27.25 1 91.56 223 SER B N 1
ATOM 4032 C CA . SER B 1 223 ? -5.449 6.496 27.047 1 91.56 223 SER B CA 1
ATOM 4033 C C . SER B 1 223 ? -5.316 6.062 25.578 1 91.56 223 SER B C 1
ATOM 4035 O O . SER B 1 223 ? -5.328 4.867 25.281 1 91.56 223 SER B O 1
ATOM 4037 N N . GLY B 1 224 ? -5.191 7.07 24.719 1 94.88 224 GLY B N 1
ATOM 4038 C CA . GLY B 1 224 ? -5.227 6.77 23.297 1 94.88 224 GLY B CA 1
ATOM 4039 C C . GLY B 1 224 ? -6.609 6.387 22.797 1 94.88 224 GLY B C 1
ATOM 4040 O O . GLY B 1 224 ? -7.602 6.578 23.5 1 94.88 224 GLY B O 1
ATOM 4041 N N . ILE B 1 225 ? -6.613 5.941 21.5 1 97.69 225 ILE B N 1
ATOM 4042 C CA . ILE B 1 225 ? -7.91 5.609 20.906 1 97.69 225 ILE B CA 1
ATOM 4043 C C . ILE B 1 225 ? -7.848 4.23 20.266 1 97.69 225 ILE B C 1
ATOM 4045 O O . ILE B 1 225 ? -8.531 3.977 19.266 1 97.69 225 ILE B O 1
ATOM 4049 N N . TRP B 1 226 ? -7.051 3.387 20.75 1 97.81 226 TRP B N 1
ATOM 4050 C CA . TRP B 1 226 ? -6.793 2.066 20.172 1 97.81 226 TRP B CA 1
ATOM 4051 C C . TRP B 1 226 ? -8.062 1.226 20.156 1 97.81 226 TRP B C 1
ATOM 4053 O O . TRP B 1 226 ? -8.32 0.498 19.188 1 97.81 226 TRP B O 1
ATOM 4063 N N . ASP B 1 227 ? -8.875 1.315 21.125 1 97.38 227 ASP B N 1
ATOM 4064 C CA . ASP B 1 227 ? -10.086 0.51 21.266 1 97.38 227 ASP B CA 1
ATOM 4065 C C . ASP B 1 227 ? -11.125 0.909 20.234 1 97.38 227 ASP B C 1
ATOM 4067 O O . ASP B 1 227 ? -12.086 0.169 19.984 1 97.38 227 ASP B O 1
ATOM 4071 N N . LYS B 1 228 ? -10.969 2.041 19.609 1 98.19 228 LYS B N 1
ATOM 4072 C CA . LYS B 1 228 ? -11.938 2.549 18.656 1 98.19 228 LYS B CA 1
ATOM 4073 C C . LYS B 1 228 ? -11.508 2.254 17.219 1 98.19 228 LYS B C 1
ATOM 4075 O O . LYS B 1 228 ? -12.32 2.305 16.297 1 98.19 228 LYS B O 1
ATOM 4080 N N . LEU B 1 229 ? -10.25 1.959 16.984 1 98.5 229 LEU B N 1
ATOM 4081 C CA . LEU B 1 229 ? -9.688 1.821 15.648 1 98.5 229 LEU B CA 1
ATOM 4082 C C . LEU B 1 229 ? -10.359 0.681 14.891 1 98.5 229 LEU B C 1
ATOM 4084 O O . LEU B 1 229 ? -10.633 0.804 13.695 1 98.5 229 LEU B O 1
ATOM 4088 N N . PRO B 1 230 ? -10.75 -0.475 15.523 1 98.19 230 PRO B N 1
ATOM 4089 C CA . PRO B 1 230 ? -11.375 -1.569 14.781 1 98.19 230 PRO B CA 1
ATOM 4090 C C . PRO B 1 230 ? -12.734 -1.182 14.195 1 98.19 230 PRO B C 1
ATOM 4092 O O . PRO B 1 230 ? -13.227 -1.842 13.273 1 98.19 230 PRO B O 1
ATOM 4095 N N . GLY B 1 231 ? -13.297 -0.116 14.68 1 98.06 231 GLY B N 1
ATOM 4096 C CA . GLY B 1 231 ? -14.609 0.319 14.219 1 98.06 231 GLY B CA 1
ATOM 4097 C C . GLY B 1 231 ? -14.547 1.176 12.969 1 98.06 231 GLY B C 1
ATOM 4098 O O . GLY B 1 231 ? -15.578 1.467 12.359 1 98.06 231 GLY B O 1
ATOM 4099 N N . ILE B 1 232 ? -13.359 1.595 12.578 1 98.25 232 ILE B N 1
ATOM 4100 C CA . ILE B 1 232 ? -13.195 2.402 11.375 1 98.25 232 ILE B CA 1
ATOM 4101 C C . ILE B 1 232 ? -13.453 1.541 10.141 1 98.25 232 ILE B C 1
ATOM 4103 O O . ILE B 1 232 ? -12.766 0.539 9.922 1 98.25 232 ILE B O 1
ATOM 4107 N N . LYS B 1 233 ? -14.391 1.976 9.305 1 96.38 233 LYS B N 1
ATOM 4108 C CA . LYS B 1 233 ? -14.789 1.189 8.133 1 96.38 233 LYS B CA 1
ATOM 4109 C C . LYS B 1 233 ? -14.328 1.856 6.844 1 96.38 233 LYS B C 1
ATOM 4111 O O . LYS B 1 233 ? -14.391 1.254 5.77 1 96.38 233 LYS B O 1
ATOM 4116 N N . ASN B 1 234 ? -13.859 3.076 6.941 1 97.88 234 ASN B N 1
ATOM 4117 C CA . ASN B 1 234 ? -13.359 3.816 5.789 1 97.88 234 ASN B CA 1
ATOM 4118 C C . ASN B 1 234 ? -12.156 3.123 5.152 1 97.88 234 ASN B C 1
ATOM 4120 O O . ASN B 1 234 ? -11.539 2.26 5.777 1 97.88 234 ASN B O 1
ATOM 4124 N N . LYS B 1 235 ? -11.898 3.443 3.908 1 98.19 235 LYS B N 1
ATOM 4125 C CA . LYS B 1 235 ? -10.609 3.098 3.314 1 98.19 235 LYS B CA 1
ATOM 4126 C C . LYS B 1 235 ? -9.492 3.961 3.889 1 98.19 235 LYS B C 1
ATOM 4128 O O . LYS B 1 235 ? -9.492 5.184 3.721 1 98.19 235 LYS B O 1
ATOM 4133 N N . VAL B 1 236 ? -8.57 3.297 4.574 1 98.81 236 VAL B N 1
ATOM 4134 C CA . VAL B 1 236 ? -7.52 4.035 5.266 1 98.81 236 VAL B CA 1
ATOM 4135 C C . VAL B 1 236 ? -6.152 3.607 4.734 1 98.81 236 VAL B C 1
ATOM 4137 O O . VAL B 1 236 ? -5.902 2.414 4.543 1 98.81 236 VAL B O 1
ATOM 4140 N N . MET B 1 237 ? -5.285 4.535 4.441 1 98.94 237 MET B N 1
ATOM 4141 C CA . MET B 1 237 ? -3.875 4.273 4.184 1 98.94 237 MET B CA 1
ATOM 4142 C C . MET B 1 237 ? -2.996 4.93 5.242 1 98.94 237 MET B C 1
ATOM 4144 O O . MET B 1 237 ? -3.152 6.113 5.539 1 98.94 237 MET B O 1
ATOM 4148 N N . ILE B 1 238 ? -2.158 4.129 5.828 1 98.94 238 ILE B N 1
ATOM 4149 C CA . ILE B 1 238 ? -1.126 4.629 6.727 1 98.94 238 ILE B CA 1
ATOM 4150 C C . ILE B 1 238 ? 0.212 4.695 5.992 1 98.94 238 ILE B C 1
ATOM 4152 O O . ILE B 1 238 ? 0.7 3.68 5.488 1 98.94 238 ILE B O 1
ATOM 4156 N N . LEU B 1 239 ? 0.762 5.867 5.906 1 98.88 239 LEU B N 1
ATOM 4157 C CA . LEU B 1 239 ? 1.981 6.129 5.152 1 98.88 239 LEU B CA 1
ATOM 4158 C C . LEU B 1 239 ? 3.068 6.703 6.055 1 98.88 239 LEU B C 1
ATOM 4160 O O . LEU B 1 239 ? 2.848 7.703 6.742 1 98.88 239 LEU B O 1
ATOM 4164 N N . ASN B 1 240 ? 4.211 6.074 6.086 1 98.56 240 ASN B N 1
ATOM 4165 C CA . ASN B 1 240 ? 5.348 6.539 6.871 1 98.56 240 ASN B CA 1
ATOM 4166 C C . ASN B 1 240 ? 6.668 6.297 6.145 1 98.56 240 ASN B C 1
ATOM 4168 O O . ASN B 1 240 ? 6.805 5.32 5.406 1 98.56 240 ASN B O 1
ATOM 4172 N N . GLY B 1 241 ? 7.605 7.223 6.367 1 98.31 241 GLY B N 1
ATOM 4173 C CA . GLY B 1 241 ? 8.984 6.859 6.07 1 98.31 241 GLY B CA 1
ATOM 4174 C C . GLY B 1 241 ? 9.578 5.898 7.082 1 98.31 241 GLY B C 1
ATOM 4175 O O . GLY B 1 241 ? 9.305 6.004 8.281 1 98.31 241 GLY B O 1
ATOM 4176 N N . MET B 1 242 ? 10.461 5.059 6.652 1 97.75 242 MET B N 1
ATOM 4177 C CA . MET B 1 242 ? 11.062 4.059 7.531 1 97.75 242 MET B CA 1
ATOM 4178 C C . MET B 1 242 ? 12.023 4.707 8.523 1 97.75 242 MET B C 1
ATOM 4180 O O . MET B 1 242 ? 12.289 4.145 9.586 1 97.75 242 MET B O 1
ATOM 4184 N N . GLN B 1 243 ? 12.492 5.887 8.203 1 97.94 243 GLN B N 1
ATOM 4185 C CA . GLN B 1 243 ? 13.445 6.574 9.062 1 97.94 243 GLN B CA 1
ATOM 4186 C C . GLN B 1 243 ? 12.789 7.758 9.773 1 97.94 243 GLN B C 1
ATOM 4188 O O . GLN B 1 243 ? 13.422 8.797 9.961 1 97.94 243 GLN B O 1
ATOM 4193 N N . ASP B 1 244 ? 11.57 7.66 10.016 1 98.38 244 ASP B N 1
ATOM 4194 C CA . ASP B 1 244 ? 10.828 8.68 10.742 1 98.38 244 ASP B CA 1
ATOM 4195 C C . ASP B 1 244 ? 11.266 8.742 12.203 1 98.38 244 ASP B C 1
ATOM 4197 O O . ASP B 1 244 ? 10.93 7.863 13 1 98.38 244 ASP B O 1
ATOM 4201 N N . VAL B 1 245 ? 11.906 9.797 12.617 1 97.69 245 VAL B N 1
ATOM 4202 C CA . VAL B 1 245 ? 12.477 9.883 13.961 1 97.69 245 VAL B CA 1
ATOM 4203 C C . VAL B 1 245 ? 11.469 10.523 14.914 1 97.69 245 VAL B C 1
ATOM 4205 O O . VAL B 1 245 ? 11.633 10.469 16.141 1 97.69 245 VAL B O 1
ATOM 4208 N N . LEU B 1 246 ? 10.414 11.133 14.367 1 97.19 246 LEU B N 1
ATOM 4209 C CA . LEU B 1 246 ? 9.422 11.797 15.211 1 97.19 246 LEU B CA 1
ATOM 4210 C C . LEU B 1 246 ? 8.266 10.859 15.531 1 97.19 246 LEU B C 1
ATOM 4212 O O . LEU B 1 246 ? 7.691 10.914 16.625 1 97.19 246 LEU B O 1
ATOM 4216 N N . THR B 1 247 ? 7.871 10.102 14.547 1 97.81 247 THR B N 1
ATOM 4217 C CA . THR B 1 247 ? 6.848 9.07 14.688 1 97.81 247 THR B CA 1
ATOM 4218 C C . THR B 1 247 ? 7.371 7.719 14.219 1 97.81 247 THR B C 1
ATOM 4220 O O . THR B 1 247 ? 7.09 7.297 13.094 1 97.81 247 THR B O 1
ATOM 4223 N N . PRO B 1 248 ? 8.039 7.082 15.133 1 97.88 248 PRO B N 1
ATOM 4224 C CA . PRO B 1 248 ? 8.641 5.801 14.742 1 97.88 248 PRO B CA 1
ATOM 4225 C C . PRO B 1 248 ? 7.656 4.895 14.008 1 97.88 248 PRO B C 1
ATOM 4227 O O . PRO B 1 248 ? 6.492 4.785 14.398 1 97.88 248 PRO B O 1
ATOM 4230 N N . VAL B 1 249 ? 8.141 4.227 13 1 97.81 249 VAL B N 1
ATOM 4231 C CA . VAL B 1 249 ? 7.34 3.541 11.992 1 97.81 249 VAL B CA 1
ATOM 4232 C C . VAL B 1 249 ? 6.531 2.424 12.648 1 97.81 249 VAL B C 1
ATOM 4234 O O . VAL B 1 249 ? 5.48 2.029 12.141 1 97.81 249 VAL B O 1
ATOM 4237 N N . LYS B 1 250 ? 6.93 1.893 13.75 1 97.75 250 LYS B N 1
ATOM 4238 C CA . LYS B 1 250 ? 6.18 0.85 14.445 1 97.75 250 LYS B CA 1
ATOM 4239 C C . LYS B 1 250 ? 4.77 1.319 14.789 1 97.75 250 LYS B C 1
ATOM 4241 O O . LYS B 1 250 ? 3.836 0.515 14.836 1 97.75 250 LYS B O 1
ATOM 4246 N N . ASN B 1 251 ? 4.605 2.586 15.047 1 98.44 251 ASN B N 1
ATOM 4247 C CA . ASN B 1 251 ? 3.264 3.117 15.266 1 98.44 251 ASN B CA 1
ATOM 4248 C C . ASN B 1 251 ? 2.355 2.85 14.062 1 98.44 251 ASN B C 1
ATOM 4250 O O . ASN B 1 251 ? 1.207 2.438 14.227 1 98.44 251 ASN B O 1
ATOM 4254 N N . ALA B 1 252 ? 2.881 3.084 12.875 1 98.69 252 ALA B N 1
ATOM 4255 C CA . ALA B 1 252 ? 2.123 2.84 11.648 1 98.69 252 ALA B CA 1
ATOM 4256 C C . ALA B 1 252 ? 1.738 1.369 11.523 1 98.69 252 ALA B C 1
ATOM 4258 O O . ALA B 1 252 ? 0.611 1.045 11.148 1 98.69 252 ALA B O 1
ATOM 4259 N N . VAL B 1 253 ? 2.648 0.503 11.852 1 98.44 253 VAL B N 1
ATOM 4260 C CA . VAL B 1 253 ? 2.42 -0.936 11.773 1 98.44 253 VAL B CA 1
ATOM 4261 C C . VAL B 1 253 ? 1.271 -1.325 12.703 1 98.44 253 VAL B C 1
ATOM 4263 O O . VAL B 1 253 ? 0.357 -2.047 12.305 1 98.44 253 VAL B O 1
ATOM 4266 N N . MET B 1 254 ? 1.319 -0.811 13.898 1 98.06 254 MET B N 1
ATOM 4267 C CA . MET B 1 254 ? 0.306 -1.148 14.891 1 98.06 254 MET B CA 1
ATOM 4268 C C . MET B 1 254 ? -1.058 -0.595 14.492 1 98.06 254 MET B C 1
ATOM 4270 O O . MET B 1 254 ? -2.08 -1.26 14.672 1 98.06 254 MET B O 1
ATOM 4274 N N . ILE B 1 255 ? -1.069 0.605 13.945 1 98.62 255 ILE B N 1
ATOM 4275 C CA . ILE B 1 255 ? -2.328 1.204 13.516 1 98.62 255 ILE B CA 1
ATOM 4276 C C . ILE B 1 255 ? -2.918 0.392 12.359 1 98.62 255 ILE B C 1
ATOM 4278 O O . ILE B 1 255 ? -4.121 0.128 12.336 1 98.62 255 ILE B O 1
ATOM 4282 N N . ALA B 1 256 ? -2.092 -0.001 11.43 1 98.5 256 ALA B N 1
ATOM 4283 C CA . ALA B 1 256 ? -2.557 -0.789 10.297 1 98.5 256 ALA B CA 1
ATOM 4284 C C . ALA B 1 256 ? -3.154 -2.117 10.75 1 98.5 256 ALA B C 1
ATOM 4286 O O . ALA B 1 256 ? -4.145 -2.588 10.188 1 98.5 256 ALA B O 1
ATOM 4287 N N . ASP B 1 257 ? -2.537 -2.689 11.711 1 97.25 257 ASP B N 1
ATOM 4288 C CA . ASP B 1 257 ? -3.051 -3.943 12.258 1 97.25 257 ASP B CA 1
ATOM 4289 C C . ASP B 1 257 ? -4.41 -3.738 12.914 1 97.25 257 ASP B C 1
ATOM 4291 O O . ASP B 1 257 ? -5.285 -4.602 12.836 1 97.25 257 ASP B O 1
ATOM 4295 N N . ALA B 1 258 ? -4.613 -2.615 13.516 1 97.88 258 ALA B N 1
ATOM 4296 C CA . ALA B 1 258 ? -5.805 -2.352 14.32 1 97.88 258 ALA B CA 1
ATOM 4297 C C . ALA B 1 258 ? -6.984 -1.961 13.438 1 97.88 258 ALA B C 1
ATOM 4299 O O . ALA B 1 258 ? -8.141 -2.184 13.805 1 97.88 258 ALA B O 1
ATOM 4300 N N . ILE B 1 259 ? -6.742 -1.319 12.32 1 98.5 259 ILE B N 1
ATOM 4301 C CA . ILE B 1 259 ? -7.812 -0.855 11.445 1 98.5 259 ILE B CA 1
ATOM 4302 C C . ILE B 1 259 ? -8.055 -1.879 10.336 1 98.5 259 ILE B C 1
ATOM 4304 O O . ILE B 1 259 ? -7.238 -2.02 9.422 1 98.5 259 ILE B O 1
ATOM 4308 N N . PRO B 1 260 ? -9.195 -2.531 10.359 1 96.81 260 PRO B N 1
ATOM 4309 C CA . PRO B 1 260 ? -9.453 -3.545 9.328 1 96.81 260 PRO B CA 1
ATOM 4310 C C . PRO B 1 260 ? -9.43 -2.973 7.918 1 96.81 260 PRO B C 1
ATOM 4312 O O . PRO B 1 260 ? -10.031 -1.927 7.66 1 96.81 260 PRO B O 1
ATOM 4315 N N . GLY B 1 261 ? -8.594 -3.646 7.07 1 97.19 261 GLY B N 1
ATOM 4316 C CA . GLY B 1 261 ? -8.617 -3.291 5.66 1 97.19 261 GLY B CA 1
ATOM 4317 C C . GLY B 1 261 ? -7.703 -2.133 5.32 1 97.19 261 GLY B C 1
ATOM 4318 O O . GLY B 1 261 ? -7.598 -1.737 4.156 1 97.19 261 GLY B O 1
ATOM 4319 N N . SER B 1 262 ? -7.039 -1.563 6.316 1 98.56 262 SER B N 1
ATOM 4320 C CA . SER B 1 262 ? -6.168 -0.43 6.023 1 98.56 262 SER B CA 1
ATOM 4321 C C . SER B 1 262 ? -4.922 -0.872 5.262 1 98.56 262 SER B C 1
ATOM 4323 O O . SER B 1 262 ? -4.543 -2.043 5.309 1 98.56 262 SER B O 1
ATOM 4325 N N . TRP B 1 263 ? -4.414 0.068 4.484 1 98.88 263 TRP B N 1
ATOM 4326 C CA . TRP B 1 263 ? -3.117 -0.102 3.838 1 98.88 263 TRP B CA 1
ATOM 4327 C C . TRP B 1 263 ? -1.987 0.377 4.746 1 98.88 263 TRP B C 1
ATOM 4329 O O . TRP B 1 263 ? -2.154 1.338 5.5 1 98.88 263 TRP B O 1
ATOM 4339 N N . LEU B 1 264 ? -0.895 -0.348 4.703 1 98.88 264 LEU B N 1
ATOM 4340 C CA . LEU B 1 264 ? 0.362 0.084 5.305 1 98.88 264 LEU B CA 1
ATOM 4341 C C . LEU B 1 264 ? 1.425 0.314 4.234 1 98.88 264 LEU B C 1
ATOM 4343 O O . LEU B 1 264 ? 1.827 -0.624 3.543 1 98.88 264 LEU B O 1
ATOM 4347 N N . VAL B 1 265 ? 1.826 1.545 4.086 1 98.88 265 VAL B N 1
ATOM 4348 C CA . VAL B 1 265 ? 2.861 1.921 3.129 1 98.88 265 VAL B CA 1
ATOM 4349 C C . VAL B 1 265 ? 4.059 2.51 3.869 1 98.88 265 VAL B C 1
ATOM 4351 O O . VAL B 1 265 ? 3.936 3.523 4.559 1 98.88 265 VAL B O 1
ATOM 4354 N N . ARG B 1 266 ? 5.16 1.854 3.756 1 98.31 266 ARG B N 1
ATOM 4355 C CA . ARG B 1 266 ? 6.414 2.279 4.367 1 98.31 266 ARG B CA 1
ATOM 4356 C C . ARG B 1 266 ? 7.469 2.57 3.305 1 98.31 266 ARG B C 1
ATOM 4358 O O . ARG B 1 266 ? 7.789 1.707 2.484 1 98.31 266 ARG B O 1
ATOM 4365 N N . ILE B 1 267 ? 8 3.746 3.338 1 98.19 267 ILE B N 1
ATOM 4366 C CA . ILE B 1 267 ? 8.922 4.141 2.277 1 98.19 267 ILE B CA 1
ATOM 4367 C C . ILE B 1 267 ? 10.359 4.098 2.795 1 98.19 267 ILE B C 1
ATOM 4369 O O . ILE B 1 267 ? 10.727 4.863 3.686 1 98.19 267 ILE B O 1
ATOM 4373 N N . GLN B 1 268 ? 11.18 3.246 2.234 1 95.81 268 GLN B N 1
ATOM 4374 C CA . GLN B 1 268 ? 12.594 3.16 2.586 1 95.81 268 GLN B CA 1
ATOM 4375 C C . GLN B 1 268 ? 13.336 4.426 2.174 1 95.81 268 GLN B C 1
ATOM 4377 O O . GLN B 1 268 ? 13.078 4.984 1.106 1 95.81 268 GLN B O 1
ATOM 4382 N N . GLY B 1 269 ? 14.211 4.859 3.023 1 95.88 269 GLY B N 1
ATOM 4383 C CA . GLY B 1 269 ? 15.031 6.023 2.721 1 95.88 269 GLY B CA 1
ATOM 4384 C C . GLY B 1 269 ? 14.32 7.34 2.979 1 95.88 269 GLY B C 1
ATOM 4385 O O . GLY B 1 269 ? 14.867 8.406 2.707 1 95.88 269 GLY B O 1
ATOM 4386 N N . ALA B 1 270 ? 13.164 7.309 3.523 1 98 270 ALA B N 1
ATOM 4387 C CA . ALA B 1 270 ? 12.422 8.531 3.812 1 98 270 ALA B CA 1
ATOM 4388 C C . ALA B 1 270 ? 12.219 8.711 5.312 1 98 270 ALA B C 1
ATOM 4390 O O . ALA B 1 270 ? 12.25 7.734 6.07 1 98 270 ALA B O 1
ATOM 4391 N N . GLY B 1 271 ? 12.055 9.969 5.699 1 98.44 271 GLY B N 1
ATOM 4392 C CA . GLY B 1 271 ? 11.836 10.305 7.098 1 98.44 271 GLY B CA 1
ATOM 4393 C C . GLY B 1 271 ? 10.414 10.766 7.383 1 98.44 271 GLY B C 1
ATOM 4394 O O . GLY B 1 271 ? 9.477 10.344 6.711 1 98.44 271 GLY B O 1
ATOM 4395 N N . HIS B 1 272 ? 10.25 11.547 8.484 1 98.44 272 HIS B N 1
ATOM 4396 C CA . HIS B 1 272 ? 8.953 12.062 8.922 1 98.44 272 HIS B CA 1
ATOM 4397 C C . HIS B 1 272 ? 8.289 12.883 7.824 1 98.44 272 HIS B C 1
ATOM 4399 O O . HIS B 1 272 ? 7.062 12.867 7.684 1 98.44 272 HIS B O 1
ATOM 4405 N N . GLY B 1 273 ? 9.141 13.578 7.078 1 98.44 273 GLY B N 1
ATOM 4406 C CA . GLY B 1 273 ? 8.648 14.445 6.02 1 98.44 273 GLY B CA 1
ATOM 4407 C C . GLY B 1 273 ? 8.531 13.75 4.68 1 98.44 273 GLY B C 1
ATOM 4408 O O . GLY B 1 273 ? 8.898 14.312 3.646 1 98.44 273 GLY B O 1
ATOM 4409 N N . VAL B 1 274 ? 8.016 12.57 4.625 1 98.62 274 VAL B N 1
ATOM 4410 C CA . VAL B 1 274 ? 7.984 11.742 3.424 1 98.62 274 VAL B CA 1
ATOM 4411 C C . VAL B 1 274 ? 7.242 12.469 2.309 1 98.62 274 VAL B C 1
ATOM 4413 O O . VAL B 1 274 ? 7.645 12.414 1.145 1 98.62 274 VAL B O 1
ATOM 4416 N N . LEU B 1 275 ? 6.211 13.242 2.557 1 98.62 275 LEU B N 1
ATOM 4417 C CA . LEU B 1 275 ? 5.422 13.984 1.578 1 98.62 275 LEU B CA 1
ATOM 4418 C C . LEU B 1 275 ? 6.25 15.094 0.941 1 98.62 275 LEU B C 1
ATOM 4420 O O . LEU B 1 275 ? 6.023 15.453 -0.216 1 98.62 275 LEU B O 1
ATOM 4424 N N . PHE B 1 276 ? 7.145 15.578 1.715 1 98.19 276 PHE B N 1
ATOM 4425 C CA . PHE B 1 276 ? 7.969 16.703 1.279 1 98.19 276 PHE B CA 1
ATOM 4426 C C . PHE B 1 276 ? 9.242 16.203 0.604 1 98.19 276 PHE B C 1
ATOM 4428 O O . PHE B 1 276 ? 9.773 16.859 -0.293 1 98.19 276 PHE B O 1
ATOM 4435 N N . GLN B 1 277 ? 9.664 15.094 1.047 1 98.19 277 GLN B N 1
ATOM 4436 C CA . GLN B 1 277 ? 10.875 14.469 0.528 1 98.19 277 GLN B CA 1
ATOM 4437 C C . GLN B 1 277 ? 10.648 13.891 -0.865 1 98.19 277 GLN B C 1
ATOM 4439 O O . GLN B 1 277 ? 11.523 13.969 -1.729 1 98.19 277 GLN B O 1
ATOM 4444 N N . LYS B 1 278 ? 9.492 13.328 -1.057 1 97.88 278 LYS B N 1
ATOM 4445 C CA . LYS B 1 278 ? 9.141 12.656 -2.305 1 97.88 278 LYS B CA 1
ATOM 4446 C C . LYS B 1 278 ? 7.762 13.086 -2.793 1 97.88 278 LYS B C 1
ATOM 4448 O O . LYS B 1 278 ? 6.883 12.25 -3.004 1 97.88 278 LYS B O 1
ATOM 4453 N N . PRO B 1 279 ? 7.656 14.375 -3.117 1 98.19 279 PRO B N 1
ATOM 4454 C CA . PRO B 1 279 ? 6.32 14.914 -3.389 1 98.19 279 PRO B CA 1
ATOM 4455 C C . PRO B 1 279 ? 5.668 14.281 -4.613 1 98.19 279 PRO B C 1
ATOM 4457 O O . PRO B 1 279 ? 4.465 14 -4.598 1 98.19 279 PRO B O 1
ATOM 4460 N N . HIS B 1 280 ? 6.363 14.016 -5.688 1 97.94 280 HIS B N 1
ATOM 4461 C CA . HIS B 1 280 ? 5.781 13.469 -6.906 1 97.94 280 HIS B CA 1
ATOM 4462 C C . HIS B 1 280 ? 5.359 12.016 -6.711 1 97.94 280 HIS B C 1
ATOM 4464 O O . HIS B 1 280 ? 4.254 11.625 -7.098 1 97.94 280 HIS B O 1
ATOM 4470 N N . TYR B 1 281 ? 6.23 11.227 -6.121 1 98.31 281 TYR B N 1
ATOM 4471 C CA . TYR B 1 281 ? 5.906 9.828 -5.871 1 98.31 281 TYR B CA 1
ATOM 4472 C C . TYR B 1 281 ? 4.715 9.711 -4.926 1 98.31 281 TYR B C 1
ATOM 4474 O O . TYR B 1 281 ? 3.812 8.898 -5.16 1 98.31 281 TYR B O 1
ATOM 4482 N N . CYS B 1 282 ? 4.738 10.492 -3.867 1 98.69 282 CYS B N 1
ATOM 4483 C CA . CYS B 1 282 ? 3.645 10.453 -2.902 1 98.69 282 CYS B CA 1
ATOM 4484 C C . CYS B 1 282 ? 2.332 10.883 -3.547 1 98.69 282 CYS B C 1
ATOM 4486 O O . CYS B 1 282 ? 1.273 10.336 -3.236 1 98.69 282 CYS B O 1
ATOM 4488 N N . ALA B 1 283 ? 2.391 11.875 -4.438 1 98.75 283 ALA B N 1
ATOM 4489 C CA . ALA B 1 283 ? 1.171 12.281 -5.129 1 98.75 283 ALA B CA 1
ATOM 4490 C C . ALA B 1 283 ? 0.598 11.125 -5.949 1 98.75 283 ALA B C 1
ATOM 4492 O O . ALA B 1 283 ? -0.611 10.883 -5.93 1 98.75 283 ALA B O 1
ATOM 4493 N N . LYS B 1 284 ? 1.442 10.422 -6.66 1 98.5 284 LYS B N 1
ATOM 4494 C CA . LYS B 1 284 ? 0.998 9.266 -7.438 1 98.5 284 LYS B CA 1
ATOM 4495 C C . LYS B 1 284 ? 0.376 8.203 -6.535 1 98.5 284 LYS B C 1
ATOM 4497 O O . LYS B 1 284 ? -0.661 7.629 -6.871 1 98.5 284 LYS B O 1
ATOM 4502 N N . LEU B 1 285 ? 1.031 7.934 -5.461 1 98.75 285 LEU B N 1
ATOM 4503 C CA . LEU B 1 285 ? 0.563 6.941 -4.496 1 98.75 285 LEU B CA 1
ATOM 4504 C C . LEU B 1 285 ? -0.802 7.332 -3.938 1 98.75 285 LEU B C 1
ATOM 4506 O O . LEU B 1 285 ? -1.712 6.5 -3.879 1 98.75 285 LEU B O 1
ATOM 4510 N N . ILE B 1 286 ? -0.938 8.57 -3.553 1 98.88 286 ILE B N 1
ATOM 4511 C CA . ILE B 1 286 ? -2.188 9.078 -3 1 98.88 286 ILE B CA 1
ATOM 4512 C C . ILE B 1 286 ? -3.293 8.984 -4.047 1 98.88 286 ILE B C 1
ATOM 4514 O O . ILE B 1 286 ? -4.398 8.523 -3.754 1 98.88 286 ILE B O 1
ATOM 4518 N N . GLU B 1 287 ? -2.992 9.406 -5.238 1 98.56 287 GLU B N 1
ATOM 4519 C CA . GLU B 1 287 ? -3.973 9.344 -6.32 1 98.56 287 GLU B CA 1
ATOM 4520 C C . GLU B 1 287 ? -4.438 7.91 -6.562 1 98.56 287 GLU B C 1
ATOM 4522 O O . GLU B 1 287 ? -5.637 7.66 -6.723 1 98.56 287 GLU B O 1
ATOM 4527 N N . LEU B 1 288 ? -3.525 7.035 -6.602 1 98.44 288 LEU B N 1
ATOM 4528 C CA . LEU B 1 288 ? -3.869 5.633 -6.809 1 98.44 288 LEU B CA 1
ATOM 4529 C C . LEU B 1 288 ? -4.766 5.121 -5.688 1 98.44 288 LEU B C 1
ATOM 4531 O O . LEU B 1 288 ? -5.758 4.438 -5.941 1 98.44 288 LEU B O 1
ATOM 4535 N N . PHE B 1 289 ? -4.418 5.391 -4.461 1 98.81 289 PHE B N 1
ATOM 4536 C CA . PHE B 1 289 ? -5.207 4.949 -3.314 1 98.81 289 PHE B CA 1
ATOM 4537 C C . PHE B 1 289 ? -6.621 5.516 -3.379 1 98.81 289 PHE B C 1
ATOM 4539 O O . PHE B 1 289 ? -7.586 4.82 -3.068 1 98.81 289 PHE B O 1
ATOM 4546 N N . LEU B 1 290 ? -6.684 6.766 -3.793 1 98.38 290 LEU B N 1
ATOM 4547 C CA . LEU B 1 290 ? -7.973 7.445 -3.799 1 98.38 290 LEU B CA 1
ATOM 4548 C C . LEU B 1 290 ? -8.859 6.922 -4.926 1 98.38 290 LEU B C 1
ATOM 4550 O O . LEU B 1 290 ? -10.062 7.176 -4.941 1 98.38 290 LEU B O 1
ATOM 4554 N N . GLU B 1 291 ? -8.297 6.23 -5.891 1 94.75 291 GLU B N 1
ATOM 4555 C CA . GLU B 1 291 ? -9.07 5.582 -6.945 1 94.75 291 GLU B CA 1
ATOM 4556 C C . GLU B 1 291 ? -9.711 4.293 -6.449 1 94.75 291 GLU B C 1
ATOM 4558 O O . GLU B 1 291 ? -10.625 3.762 -7.086 1 94.75 291 GLU B O 1
ATOM 4563 N N . TYR B 1 292 ? -9.156 3.805 -5.457 1 86.88 292 TYR B N 1
ATOM 4564 C CA . TYR B 1 292 ? -9.57 2.529 -4.879 1 86.88 292 TYR B CA 1
ATOM 4565 C C . TYR B 1 292 ? -10.984 2.625 -4.301 1 86.88 292 TYR B C 1
ATOM 4567 O O . TYR B 1 292 ? -11.32 3.605 -3.635 1 86.88 292 TYR B O 1
#

Sequence (584 aa):
MKKWIFFIGMLLCFSNYASTMPSFYGALKKATVKDATIAYYRFGHGKPLVMITGHGDTMTTWHPALLQQLSKNREVIIFDFPGVGQSTTKEAFPNRMQQFSNIVHEFIATQQLQKPDVLGFSMGGSVLLFLATQHGEMYDHFIVVGGKAGGQQTVLPEAKYFNMLSDPNLTPEQMVTTLLFPPSARKEAIRFLKTVSTIPQETMNHQAIQAQGEAVTHENKGSGIWDKLPGIKNKVMILNGMQDVLTPVKNAVMIADAIPGSWLVRIQGAGHGVLFQKPHYCAKLIELFLEYMKKWIFFIGMLLCFSNYASTMPSFYGALKKATVKDATIAYYRFGHGKPLVMITGHGDTMTTWHPALLQQLSKNREVIIFDFPGVGQSTTKEAFPNRMQQFSNIVHEFIATQQLQKPDVLGFSMGGSVLLFLATQHGEMYDHFIVVGGKAGGQQTVLPEAKYFNMLSDPNLTPEQMVTTLLFPPSARKEAIRFLKTVSTIPQETMNHQAIQAQGEAVTHENKGSGIWDKLPGIKNKVMILNGMQDVLTPVKNAVMIADAIPGSWLVRIQGAGHGVLFQKPHYCAKLIELFLEY

Organism: Legionella spiritensis (NCBI:txid452)

Foldseek 3Di:
DPPPPPPPPPPPPPVPLPQDDPVQQPDWDWDDQPQKIKIKTKGADEAAEEEAEAFPDFQLLFQVLLVVLLRPHHTYMYIGADQWFPMHGPDQAAQALQVVLVSVVRVVVRVVHQQHEYEYAASGLCSVLSNLLPPVVRHAEYERALYFQFAPVADAFDPVQLVLSVDPPNDPLNCQDPQFADVLLVVLSVVLVVRSVSHDDIDGHPSNSVSSNNNVVCRHHDHGDLVRQCVRPHAYEYEYECAARGGHLVRLVSSQVSHPNYHYHYHYRGYSNNCSSCVVVVSVVVVVSVVD/DPPPPPPPPPPPPPVPLPQDDPVQQPDWDWDDQPQKIKIKTKGADEAAEEEAEAFPDFQLLFQVLLVVLLRPHHTYMYIGADQWFPMHGPDAAAQALQVVLVSVVRVVVRVVHQQHEYEYAASGLCSVLSNLLPPVVRHAEYERALYFQFAPVADAFDPVQLVLSVDPPNDPLNCQDPQFADVLLVVLSVVLVVRSVSHDDIDGHPSNSVSSNNNVVCRHHDHGDLVRQCVRPHAYEYEYECAARGGHLVRLVSSQVSHPNYHYHYHYRGYSNNCSSCVVVVSVVVVVSVVD

pLDDT: mean 92.28, std 15.0, range [26.75, 98.94]

Nearest PDB structures (foldseek):
  8v16-assembly4_D  TM=9.034E-01  e=2.722E-23  uncultured Pseudomonadota bacterium
  4pw0-assembly1_A-2  TM=8.865E-01  e=4.408E-22  Chitinophaga pinensis DSM 2588
  4lxh-assembly1_A  TM=8.304E-01  e=1.633E-17  Rhizorhabdus wittichii RW1
  5a62-assembly1_A-2  TM=7.686E-01  e=1.322E-15  Candidatus Nitrososphaera gargensis
  8y9o-assembly3_C  TM=6.699E-01  e=4.663E-12  Arabidopsis thaliana

InterPro domains:
  IPR000073 Alpha/beta hydrolase fold-1 [PF00561] (47-279)
  IPR000073 Alpha/beta hydrolase fold-1 [PR00111] (73-88)
  IPR000073 Alpha/beta hydrolase fold-1 [PR00111] (118-131)
  IPR000073 Alpha/beta hydrolase fold-1 [PR00111] (236-250)
  IPR029058 Alpha/Beta hydrolase fold [G3DSA:3.40.50.1820] (28-291)
  IPR029058 Alpha/Beta hydrolase fold [SSF53474] (29-291)
  IPR050266 AB hydrolase superfamily [PTHR43798] (44-291)

Secondary structure (DSSP, 8-state):
----------------------GGG-S-EEEEETTEEEEEEEEESSSEEEEE--TT--GGGS-HHHHHHHTTTSEEEEE--TTBTT-EESSPPP-SHHHHHHHHHHHHHHHT-SS-EEEEETHHHHHHHHHHHHHGGG-SEEEEES----STT--PPPHHHHHHHT-TT--HHHIIIIIIS-GGGHHHHHHHHHHHHTSPPPPB-HHHHHHHHHHHHHHHHS--SGGGGGG--SEEEEEEETT-SSS-THHHHHHHHHSTT-EEEEETT--TTHHHHSHHHHHHHHHHHHH-/----------------------GGG-S-EEEEETTEEEEEEEEESSSEEEEE--TT--GGGS-HHHHHHHTTTSEEEEE--TTBTT-EESSPPP-SHHHHHHHHHHHHHHHT-SS-EEEEETHHHHHHHHHHHHHGGG-SEEEEES----STT--PPPHHHHHHHT-TT--HHHIIIIIIS-GGGHHHHHHHHHHHHTSPPPPB-HHHHHHHHHHHHHHHHS--SGGGGGG--SEEEEEEETT-SSS-THHHHHHHHHSTT-EEEEETT--TTHHHHSHHHHHHHHHHHHH-

Radius of gyration: 28.13 Å; Cα contacts (8 Å, |Δi|>4): 1221; chains: 2; bounding box: 108×91×70 Å